Protein AF-A0A2V2XFP1-F1 (afdb_monomer)

Solvent-accessible surface area (backbone atoms only — not comparable to full-atom values): 29661 Å² total; per-residue (Å²): 133,82,71,64,77,57,87,67,61,93,73,47,63,60,36,52,52,46,46,35,66,44,51,39,54,55,50,60,75,43,37,80,61,18,44,70,44,49,36,58,35,74,61,65,77,73,70,92,70,80,72,79,67,84,76,74,91,57,92,59,80,71,62,64,32,49,70,44,78,76,45,56,50,44,46,73,62,38,57,33,66,36,78,68,54,74,66,29,27,33,36,36,30,42,31,47,33,34,33,38,31,33,54,48,82,76,74,74,71,67,84,69,71,90,76,82,93,74,95,71,89,71,82,73,81,74,52,74,68,46,78,46,81,45,62,35,37,35,29,32,51,30,47,66,62,23,60,83,39,64,89,80,36,62,79,44,77,62,28,52,41,37,82,98,34,55,83,55,39,34,42,66,54,33,53,47,52,44,50,38,53,50,53,49,36,53,66,69,52,60,71,62,59,58,52,51,61,70,66,48,76,74,76,72,79,77,80,69,75,90,73,87,83,78,94,76,86,79,77,81,79,76,84,66,76,83,71,84,69,58,80,70,42,96,50,97,69,36,24,36,38,32,34,39,48,59,48,26,54,62,58,45,26,47,63,47,26,40,50,55,82,43,30,39,40,34,30,25,62,42,60,36,45,54,54,51,26,48,75,70,64,45,41,76,73,55,44,76,54,87,59,98,64,82,54,88,71,56,49,41,31,30,32,35,86,95,44,85,36,46,73,33,32,34,42,34,39,22,52,63,66,70,49,56,43,74,75,82,87,55,86,65,88,80,74,80,52,99,47,49,88,59,51,19,42,33,35,39,39,54,34,74,36,79,92,76,74,37,48,65,62,53,60,71,57,48,52,50,53,53,74,31,40,31,70,56,10,36,41,31,32,55,36,72,41,65,94,42,71,66,60,38,42,77,56,49,40,74,72,71,41,53,29,40,41,32,38,49,44,81,102,50,59,34,23,39,37,33,37,28,40,50,45,76,79,70,70,58,65,85,79,68,76,74,77,76,86,83,80,84,93,72,88,75,76,55,72,77,73,42,78,35,58,68,49,45,35,49,49,26,50,48,55,54,48,49,46,69,76,32,78,87,60,44,60,70,42,32,89,79,64,75,68,69,37,81,56,52,67,47,60,44,76,51,85,91,52,86,31,57,34,34,46,30,36,58,63,131

pLDDT: mean 82.0, std 16.96, range [40.06, 98.62]

Organism: Trypanosoma cruzi (NCBI:txid5693)

Radius of gyration: 25.29 Å; Cα contacts (8 Å, |Δi|>4): 864; chains: 1; bounding box: 67×73×70 Å

Mean predicted aligned error: 8.44 Å

Secondary structure (DSSP, 8-state):
------S--TTHHHHHHHHHHHHHHHHHHHGGGSHHHHHHHTT--S-----------------PPEEEEEEEEEEEEEEEE-SSSTTEEEEEEEEEEEEEEEPP---------S-------------EEEEEEEEEEEEEEEETTTTT-TTTS-EEEEEEE-TT-TTS--SHHHHHHHHHHHHHHHHH--HHHHHHHHHS------------------------------TT-S-TT-EEEEE--TTSHHHHHHHHHS-TTSEEEEEES-HHHHHHHHHTT-S-SEEE---SS--TT-EEEEEPTTSTTSSSEEEEES-HHHHH---TT--SSS---TTTT--EEEEEE--EETTTTEE---HHHHHHHHHTEEEEEEEEEEE-----HHHHHHHTGGG--SEEEEEEPTTSS-EEEEEEPPPGGGGS-TTSTTS---SSS--PPPGGGG-SHHHHHHHHHHHHHHHHH-TTTTTSSSTT-----TTEEEEEE-TT-SSEEEEEEE--

Structure (mmCIF, N/CA/C/O backbone):
data_AF-A0A2V2XFP1-F1
#
_entry.id   AF-A0A2V2XFP1-F1
#
loop_
_atom_site.group_PDB
_atom_site.id
_atom_site.type_symbol
_atom_site.label_atom_id
_atom_site.label_alt_id
_atom_site.label_comp_id
_atom_site.label_asym_id
_atom_site.label_entity_id
_atom_site.label_seq_id
_atom_site.pdbx_PDB_ins_code
_atom_site.Cartn_x
_atom_site.Cartn_y
_atom_site.Cartn_z
_atom_site.occupancy
_atom_site.B_iso_or_equiv
_atom_site.auth_seq_id
_atom_site.auth_comp_id
_atom_site.auth_asym_id
_atom_site.auth_atom_id
_atom_site.pdbx_PDB_model_num
ATOM 1 N N . MET A 1 1 ? 20.684 -15.757 -17.231 1.00 48.69 1 MET A N 1
ATOM 2 C CA . MET A 1 1 ? 19.370 -16.357 -16.917 1.00 48.69 1 MET A CA 1
ATOM 3 C C . MET A 1 1 ? 18.635 -16.560 -18.227 1.00 48.69 1 MET A C 1
ATOM 5 O O . MET A 1 1 ? 18.554 -15.613 -18.996 1.00 48.69 1 MET A O 1
ATOM 9 N N . THR A 1 2 ? 18.174 -17.772 -18.525 1.00 48.53 2 THR A N 1
ATOM 10 C CA . THR A 1 2 ? 17.348 -18.030 -19.714 1.00 48.53 2 THR A CA 1
ATOM 11 C C . THR A 1 2 ? 15.952 -17.479 -19.441 1.00 48.53 2 THR A C 1
ATOM 13 O O . THR A 1 2 ? 15.331 -17.886 -18.462 1.00 48.53 2 THR A O 1
ATOM 16 N N . ILE A 1 3 ? 15.473 -16.535 -20.257 1.00 56.28 3 ILE A N 1
ATOM 17 C CA . ILE A 1 3 ? 14.107 -16.008 -20.136 1.00 56.28 3 ILE A CA 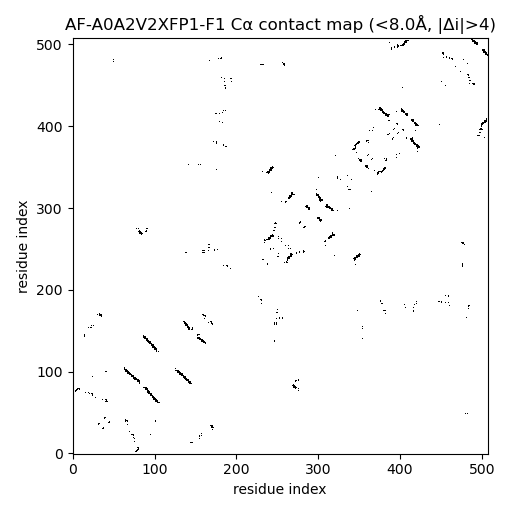1
ATOM 18 C C . ILE A 1 3 ? 13.150 -17.168 -20.408 1.00 56.28 3 ILE A C 1
ATOM 20 O O . ILE A 1 3 ? 13.109 -17.701 -21.518 1.00 56.28 3 ILE A O 1
ATOM 24 N N . GLN A 1 4 ? 12.403 -17.580 -19.389 1.00 58.12 4 GLN A N 1
ATOM 25 C CA . GLN A 1 4 ? 11.389 -18.615 -19.531 1.00 58.12 4 GLN A CA 1
ATOM 26 C C . GLN A 1 4 ? 10.154 -17.968 -20.171 1.00 58.12 4 GLN A C 1
ATOM 28 O O . GLN A 1 4 ? 9.382 -17.288 -19.497 1.00 58.12 4 GLN A O 1
ATOM 33 N N . ARG A 1 5 ? 10.045 -18.097 -21.498 1.00 59.75 5 ARG A N 1
ATOM 34 C CA . ARG A 1 5 ? 8.935 -17.571 -22.300 1.00 59.75 5 ARG A CA 1
ATOM 35 C C . ARG A 1 5 ? 7.739 -18.507 -22.170 1.00 59.75 5 ARG A C 1
ATOM 37 O O . ARG A 1 5 ? 7.604 -19.455 -22.938 1.00 59.75 5 ARG A O 1
ATOM 44 N N . ASP A 1 6 ? 6.885 -18.243 -21.193 1.00 57.34 6 ASP A N 1
ATOM 45 C CA . ASP A 1 6 ? 5.617 -18.950 -21.061 1.00 57.34 6 ASP A CA 1
ATOM 46 C C . ASP A 1 6 ? 4.602 -18.282 -22.019 1.00 57.34 6 ASP A C 1
ATOM 48 O O . ASP A 1 6 ? 4.114 -17.186 -21.768 1.00 57.34 6 ASP A O 1
ATOM 52 N N . ALA A 1 7 ? 4.357 -18.914 -23.174 1.00 50.62 7 ALA A N 1
ATOM 53 C CA . ALA A 1 7 ? 3.250 -18.658 -24.116 1.00 50.62 7 ALA A CA 1
ATOM 54 C C . ALA A 1 7 ? 3.044 -17.232 -24.691 1.00 50.62 7 ALA A C 1
ATOM 56 O O . ALA A 1 7 ? 1.998 -16.967 -25.284 1.00 50.62 7 ALA A O 1
ATOM 57 N N . ALA A 1 8 ? 3.997 -16.308 -24.563 1.00 53.62 8 ALA A N 1
ATOM 58 C CA . ALA A 1 8 ? 3.901 -15.005 -25.225 1.00 53.62 8 ALA A CA 1
ATOM 59 C C . ALA A 1 8 ? 4.250 -15.124 -26.723 1.00 53.62 8 ALA A C 1
ATOM 61 O O . ALA A 1 8 ? 5.303 -15.670 -27.054 1.00 53.62 8 ALA A O 1
ATOM 62 N N . ASP A 1 9 ? 3.368 -14.612 -27.590 1.00 66.31 9 ASP A N 1
ATOM 63 C CA . ASP A 1 9 ? 3.513 -14.524 -29.054 1.00 66.31 9 ASP A CA 1
ATOM 64 C C . ASP A 1 9 ? 4.913 -14.062 -29.515 1.00 66.31 9 ASP A C 1
ATOM 66 O O . ASP A 1 9 ? 5.643 -13.389 -28.780 1.00 66.31 9 ASP A O 1
ATOM 70 N N . GLU A 1 10 ? 5.266 -14.363 -30.774 1.00 64.81 10 GLU A N 1
ATOM 71 C CA . GLU A 1 10 ? 6.539 -13.978 -31.417 1.00 64.81 10 GLU A CA 1
ATOM 72 C C . GLU A 1 10 ? 6.875 -12.470 -31.299 1.00 64.81 10 GLU A C 1
ATOM 74 O O . GLU A 1 10 ? 8.048 -12.099 -31.318 1.00 64.81 10 GLU A O 1
ATOM 79 N N . ASP A 1 11 ? 5.872 -11.615 -31.069 1.00 72.81 11 ASP A N 1
ATOM 80 C CA . ASP A 1 11 ? 5.971 -10.151 -30.933 1.00 72.81 11 ASP A CA 1
ATOM 81 C C . ASP A 1 11 ? 6.433 -9.665 -29.531 1.00 72.81 11 ASP A C 1
ATOM 83 O O . ASP A 1 11 ? 6.532 -8.471 -29.253 1.00 72.81 11 ASP A O 1
ATOM 87 N N . CYS A 1 12 ? 6.741 -10.574 -28.596 1.00 85.50 12 CYS A N 1
ATOM 88 C CA . CYS A 1 12 ? 7.121 -10.199 -27.225 1.00 85.50 12 CYS A CA 1
ATOM 89 C C . CYS A 1 12 ? 8.504 -9.511 -27.143 1.00 85.50 12 CYS A C 1
ATOM 91 O O . CYS A 1 12 ? 8.778 -8.761 -26.210 1.00 85.50 12 CYS A O 1
ATOM 93 N N . GLY A 1 13 ? 9.392 -9.730 -28.120 1.00 91.31 13 GLY A N 1
ATOM 94 C CA . GLY A 1 13 ? 10.765 -9.207 -28.085 1.00 91.31 13 GLY A CA 1
ATOM 95 C C . GLY A 1 13 ? 10.861 -7.677 -28.078 1.00 91.31 13 GLY A C 1
ATOM 96 O O . GLY A 1 13 ? 11.658 -7.125 -27.319 1.00 91.31 13 GLY A O 1
ATOM 97 N N . ASP A 1 14 ? 10.050 -7.000 -28.894 1.00 91.50 14 ASP A N 1
ATOM 98 C CA . ASP A 1 14 ? 10.015 -5.533 -28.948 1.00 91.50 14 ASP A CA 1
ATOM 99 C C . ASP A 1 14 ? 9.394 -4.933 -27.688 1.00 91.50 14 ASP A C 1
ATOM 101 O O . ASP A 1 14 ? 9.929 -3.971 -27.133 1.00 91.50 14 ASP A O 1
ATOM 105 N N . LEU A 1 15 ? 8.324 -5.553 -27.181 1.00 92.25 15 LEU A N 1
ATOM 106 C CA . LEU A 1 15 ? 7.704 -5.157 -25.922 1.00 92.25 15 LEU A CA 1
ATOM 107 C C . LEU A 1 15 ? 8.698 -5.220 -24.759 1.00 92.25 15 LEU A C 1
ATOM 109 O O . LEU A 1 15 ? 8.818 -4.257 -24.008 1.00 92.25 15 LEU A O 1
ATOM 113 N N . LEU A 1 16 ? 9.441 -6.323 -24.627 1.00 93.94 16 LEU A N 1
ATOM 114 C CA . LEU A 1 16 ? 10.422 -6.485 -23.551 1.00 93.94 16 LEU A CA 1
ATOM 115 C C . LEU A 1 16 ? 11.514 -5.412 -23.606 1.00 93.94 16 LEU A C 1
ATOM 117 O O . LEU A 1 16 ? 11.813 -4.815 -22.575 1.00 93.94 16 LEU A O 1
ATOM 121 N N . ARG A 1 17 ? 12.055 -5.112 -24.795 1.00 94.00 17 ARG A N 1
ATOM 122 C CA . ARG A 1 17 ? 13.045 -4.034 -24.962 1.00 94.00 17 ARG A CA 1
ATOM 123 C C . ARG A 1 17 ? 12.482 -2.674 -24.557 1.00 94.00 17 ARG A C 1
ATOM 125 O O . ARG A 1 17 ? 13.107 -1.971 -23.770 1.00 94.00 17 ARG A O 1
ATOM 132 N N . ALA A 1 18 ? 11.284 -2.335 -25.034 1.00 92.88 18 ALA A N 1
ATOM 133 C CA . ALA A 1 18 ? 10.634 -1.071 -24.692 1.00 92.88 18 ALA A CA 1
ATOM 134 C C . ALA A 1 18 ? 10.394 -0.939 -23.177 1.00 92.88 18 ALA A C 1
ATOM 136 O O . ALA A 1 18 ? 10.584 0.129 -22.595 1.00 92.88 18 ALA A O 1
ATOM 137 N N . VAL A 1 19 ? 10.019 -2.036 -22.513 1.00 92.25 19 VAL A N 1
ATOM 138 C CA . VAL A 1 19 ? 9.840 -2.074 -21.057 1.00 92.25 19 VAL A CA 1
ATOM 139 C C . VAL A 1 19 ? 11.171 -1.872 -20.328 1.00 92.25 19 VAL A C 1
ATOM 141 O O . VAL A 1 19 ? 11.235 -1.063 -19.403 1.00 92.25 19 VAL A O 1
ATOM 144 N N . GLU A 1 20 ? 12.236 -2.571 -20.727 1.00 94.88 20 GLU A N 1
ATOM 145 C CA . GLU A 1 20 ? 13.567 -2.445 -20.111 1.00 94.88 20 GLU A CA 1
ATOM 146 C C . GLU A 1 20 ? 14.140 -1.026 -20.237 1.00 94.88 20 GLU A C 1
ATOM 148 O O . GLU A 1 20 ? 14.805 -0.549 -19.315 1.00 94.88 20 GLU A O 1
ATOM 153 N N . GLU A 1 21 ? 13.820 -0.322 -21.325 1.00 93.25 21 GLU A N 1
ATOM 154 C CA . GLU A 1 21 ? 14.154 1.093 -21.513 1.00 93.25 21 GLU A CA 1
ATOM 155 C C . GLU A 1 21 ? 13.307 2.024 -20.632 1.00 93.25 21 GLU A C 1
ATOM 157 O O . GLU A 1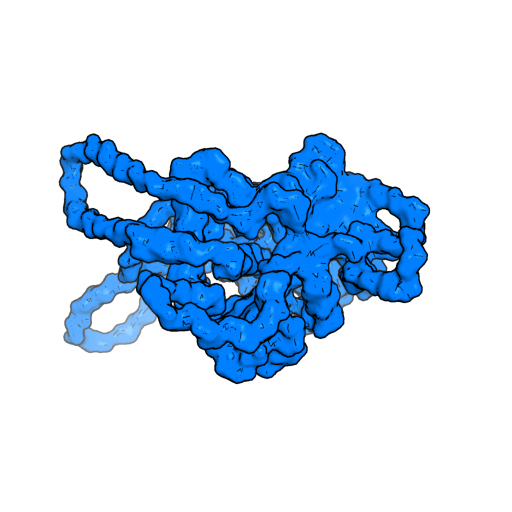 21 ? 13.803 3.051 -20.154 1.00 93.25 21 GLU A O 1
ATOM 162 N N . ARG A 1 22 ? 12.039 1.675 -20.376 1.00 91.75 22 ARG A N 1
ATOM 163 C CA . ARG A 1 22 ? 11.094 2.543 -19.660 1.00 91.75 22 ARG A CA 1
ATOM 164 C C . ARG A 1 22 ? 11.148 2.415 -18.138 1.00 91.75 22 ARG A C 1
ATOM 166 O O . ARG A 1 22 ? 11.058 3.435 -17.453 1.00 91.75 22 ARG A O 1
ATOM 173 N N . ILE A 1 23 ? 11.321 1.208 -17.591 1.00 92.12 23 ILE A N 1
ATOM 174 C CA . ILE A 1 23 ? 11.367 0.969 -16.133 1.00 92.12 23 ILE A CA 1
ATOM 175 C C . ILE A 1 23 ? 12.366 1.897 -15.413 1.00 92.12 23 ILE A C 1
ATOM 177 O O . ILE A 1 23 ? 12.000 2.460 -14.377 1.00 92.12 23 ILE A O 1
ATOM 181 N N . PRO A 1 24 ? 13.591 2.136 -15.929 1.00 93.38 24 PRO A N 1
ATOM 182 C CA . PRO A 1 24 ? 14.524 3.081 -15.322 1.00 93.38 24 PRO A CA 1
ATOM 183 C C . PRO A 1 24 ? 13.970 4.497 -15.137 1.00 93.38 24 PRO A C 1
ATOM 185 O O . PRO A 1 24 ? 14.273 5.145 -14.132 1.00 93.38 24 PRO A O 1
ATOM 188 N N . CYS A 1 25 ? 13.167 4.992 -16.084 1.00 91.25 25 CYS A N 1
ATOM 189 C CA . CYS A 1 25 ? 12.517 6.296 -15.972 1.00 91.25 25 CYS A CA 1
ATOM 190 C C . CYS A 1 25 ? 11.491 6.301 -14.836 1.00 91.25 25 CYS A C 1
ATOM 192 O O . CYS A 1 25 ? 11.536 7.201 -14.001 1.00 91.25 25 CYS A O 1
ATOM 194 N N . GLU A 1 26 ? 10.643 5.274 -14.751 1.00 89.38 26 GLU A N 1
ATOM 195 C CA . GLU A 1 26 ? 9.637 5.149 -13.687 1.00 89.38 26 GLU A CA 1
ATOM 196 C C . GLU A 1 26 ? 10.295 5.059 -12.300 1.00 89.38 26 GLU A C 1
ATOM 198 O O . GLU A 1 26 ? 9.947 5.810 -11.386 1.00 89.38 26 GLU A O 1
ATOM 203 N N . ILE A 1 27 ? 11.330 4.224 -12.142 1.00 89.81 27 ILE A N 1
ATOM 204 C CA . ILE A 1 27 ? 12.078 4.127 -10.878 1.00 89.81 27 ILE A CA 1
ATOM 205 C C . ILE A 1 27 ? 12.663 5.484 -10.489 1.00 89.81 27 ILE A C 1
ATOM 207 O O . ILE A 1 27 ? 12.542 5.884 -9.333 1.00 89.81 27 ILE A O 1
ATOM 211 N N . ARG A 1 28 ? 13.266 6.216 -11.435 1.00 89.56 28 ARG A N 1
ATOM 212 C CA . ARG A 1 28 ? 13.818 7.557 -11.177 1.00 89.56 28 ARG A CA 1
ATOM 213 C C . ARG A 1 28 ? 12.739 8.555 -10.762 1.00 89.56 28 ARG A C 1
ATOM 215 O O . ARG A 1 28 ? 12.974 9.309 -9.821 1.00 89.56 28 ARG A O 1
ATOM 222 N N . CYS A 1 29 ? 11.575 8.540 -11.411 1.00 85.69 29 CYS A N 1
ATOM 223 C CA . CYS A 1 29 ? 10.444 9.409 -11.075 1.00 85.69 29 CYS A CA 1
ATOM 224 C C . CYS A 1 29 ? 9.918 9.168 -9.654 1.00 85.69 29 CYS A C 1
ATOM 226 O O . CYS A 1 29 ? 9.500 10.116 -8.992 1.00 85.69 29 CYS A O 1
ATOM 228 N N . HIS A 1 30 ? 9.991 7.928 -9.162 1.00 84.56 30 HIS A N 1
ATOM 229 C CA . HIS A 1 30 ? 9.528 7.566 -7.820 1.00 84.56 30 HIS A CA 1
ATOM 230 C C . HIS A 1 30 ? 10.637 7.495 -6.761 1.00 84.56 30 HIS A C 1
ATOM 232 O O . HIS A 1 30 ? 10.328 7.326 -5.581 1.00 84.56 30 HIS A O 1
ATOM 238 N N . PHE A 1 31 ? 11.914 7.627 -7.143 1.00 84.38 31 PHE A N 1
ATOM 239 C CA . PHE A 1 31 ? 13.048 7.327 -6.264 1.00 84.38 31 PHE A CA 1
ATOM 240 C C . PHE A 1 31 ? 13.061 8.174 -4.990 1.00 84.38 31 PHE A C 1
ATOM 242 O O . PHE A 1 31 ? 13.303 7.647 -3.910 1.00 84.38 31 PHE A O 1
ATOM 249 N N . THR A 1 32 ? 12.735 9.464 -5.072 1.00 79.69 32 THR A N 1
ATOM 250 C CA . THR A 1 32 ? 12.682 10.351 -3.896 1.00 79.69 32 THR A CA 1
ATOM 251 C C . THR A 1 32 ? 11.633 9.915 -2.866 1.00 79.69 32 THR A C 1
ATOM 253 O O . THR A 1 32 ? 11.821 10.118 -1.670 1.00 79.69 32 THR A O 1
ATOM 256 N N . GLY A 1 33 ? 10.563 9.246 -3.308 1.00 75.56 33 GLY A N 1
ATOM 257 C CA . GLY A 1 33 ? 9.531 8.668 -2.444 1.00 75.56 33 GLY A CA 1
ATOM 258 C C . GLY A 1 33 ? 9.883 7.292 -1.863 1.00 75.56 33 GLY A C 1
ATOM 259 O O . GLY A 1 33 ? 9.092 6.729 -1.104 1.00 75.56 33 GLY A O 1
ATOM 260 N N . MET A 1 34 ? 11.038 6.716 -2.209 1.00 82.56 34 MET A N 1
ATOM 261 C CA . MET A 1 34 ? 11.467 5.390 -1.753 1.00 82.56 34 MET A CA 1
ATOM 262 C C . MET A 1 34 ? 12.105 5.440 -0.353 1.00 82.56 34 MET A C 1
ATOM 264 O O . MET A 1 34 ? 12.781 6.398 0.031 1.00 82.56 34 MET A O 1
ATOM 268 N N . ALA A 1 35 ? 11.918 4.387 0.446 1.00 80.19 35 ALA A N 1
ATOM 269 C CA . ALA A 1 35 ? 12.574 4.261 1.747 1.00 80.19 35 ALA A CA 1
ATOM 270 C C . ALA A 1 35 ? 14.096 4.146 1.598 1.00 80.19 35 ALA A C 1
ATOM 272 O O . ALA A 1 35 ? 14.827 4.693 2.424 1.00 80.19 35 ALA A O 1
ATOM 273 N N . SER A 1 36 ? 14.574 3.494 0.533 1.00 82.19 36 SER A N 1
ATOM 274 C CA . SER A 1 36 ? 16.004 3.452 0.202 1.00 82.19 36 SER A CA 1
ATOM 275 C C . SER A 1 36 ? 16.619 4.847 0.024 1.00 82.19 36 SER A C 1
ATOM 277 O O . SER A 1 36 ? 17.683 5.114 0.580 1.00 82.19 36 SER A O 1
ATOM 279 N N . TYR A 1 37 ? 15.937 5.760 -0.678 1.00 84.31 37 TYR A N 1
ATOM 280 C CA . TYR A 1 37 ? 16.391 7.148 -0.824 1.00 84.31 37 TYR A CA 1
ATOM 281 C C . TYR A 1 37 ? 16.505 7.844 0.534 1.00 84.31 37 TYR A C 1
ATOM 283 O O . TYR A 1 37 ? 17.556 8.398 0.853 1.00 84.31 37 TYR A O 1
ATOM 291 N N . ARG A 1 38 ? 15.463 7.748 1.372 1.00 82.56 38 ARG A N 1
ATOM 292 C CA . ARG A 1 38 ? 15.459 8.369 2.706 1.00 82.56 38 ARG A CA 1
ATOM 293 C C . ARG A 1 38 ? 16.584 7.843 3.595 1.00 82.56 38 ARG A C 1
ATOM 295 O O . ARG A 1 38 ? 17.276 8.635 4.218 1.00 82.56 38 ARG A O 1
ATOM 302 N N . GLN A 1 39 ? 16.829 6.531 3.607 1.00 84.25 39 GLN A N 1
ATOM 303 C CA . GLN A 1 39 ? 17.932 5.945 4.382 1.00 84.25 39 GLN A CA 1
ATOM 304 C C . GLN A 1 39 ? 19.301 6.501 3.970 1.00 84.25 39 GLN A C 1
ATOM 306 O O . GLN A 1 39 ? 20.102 6.853 4.838 1.00 84.25 39 GLN A O 1
ATOM 311 N N . LEU A 1 40 ? 19.553 6.603 2.661 1.00 84.62 40 LEU A N 1
ATOM 312 C CA . LEU A 1 40 ? 20.799 7.153 2.123 1.00 84.62 40 LEU A CA 1
ATOM 313 C C . LEU A 1 40 ? 20.932 8.650 2.428 1.00 84.62 40 LEU A C 1
ATOM 315 O O . LEU A 1 40 ? 21.973 9.093 2.920 1.00 84.62 40 LEU A O 1
ATOM 319 N N . ARG A 1 41 ? 19.858 9.418 2.212 1.00 84.69 41 ARG A N 1
ATOM 320 C CA . ARG A 1 41 ? 19.803 10.859 2.490 1.00 84.69 41 ARG A CA 1
ATOM 321 C C . ARG A 1 41 ? 20.081 11.155 3.961 1.00 84.69 41 ARG A C 1
ATOM 323 O O . ARG A 1 41 ? 20.893 12.025 4.276 1.00 84.69 41 ARG A O 1
ATOM 330 N N . ASP A 1 42 ? 19.446 10.396 4.849 1.00 82.19 42 ASP A N 1
ATOM 331 C CA . ASP A 1 42 ? 19.536 10.577 6.298 1.00 82.19 42 ASP A CA 1
ATOM 332 C C . ASP A 1 42 ? 20.849 9.997 6.872 1.00 82.19 42 ASP A C 1
ATOM 334 O O . ASP A 1 42 ? 21.169 10.210 8.040 1.00 82.19 42 ASP A O 1
ATOM 338 N N . GLY A 1 43 ? 21.647 9.300 6.049 1.00 78.69 43 GLY A N 1
ATOM 339 C CA . GLY A 1 43 ? 22.965 8.778 6.409 1.00 78.69 43 GLY A CA 1
ATOM 340 C C . GLY A 1 43 ? 22.955 7.522 7.277 1.00 78.69 43 GLY A C 1
ATOM 341 O O . GLY A 1 43 ? 23.947 7.244 7.947 1.00 78.69 43 GLY A O 1
ATOM 342 N N . ASN A 1 44 ? 21.871 6.748 7.244 1.00 76.56 44 ASN A N 1
ATOM 343 C CA . ASN A 1 44 ? 21.725 5.494 7.985 1.00 76.56 44 ASN A CA 1
ATOM 344 C C . ASN A 1 44 ? 22.300 4.308 7.182 1.00 76.56 44 ASN A C 1
ATOM 346 O O . ASN A 1 44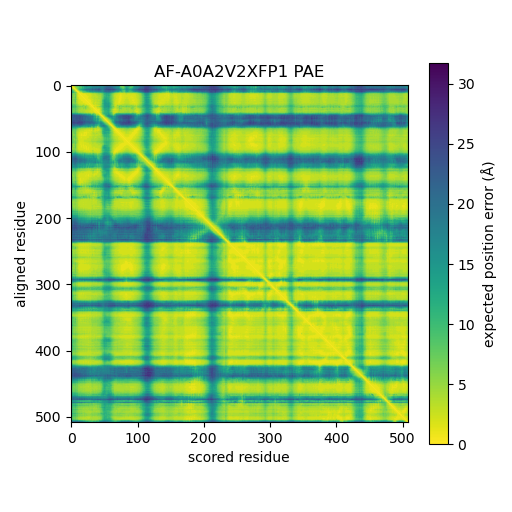 ? 21.590 3.362 6.854 1.00 76.56 44 ASN A O 1
ATOM 350 N N . GLU A 1 45 ? 23.580 4.396 6.808 1.00 64.81 45 GLU A N 1
ATOM 351 C CA . GLU A 1 45 ? 24.228 3.486 5.842 1.00 64.81 45 GLU A CA 1
ATOM 352 C C . GLU A 1 45 ? 24.710 2.153 6.445 1.00 64.81 45 GLU A C 1
ATOM 354 O O . GLU A 1 45 ? 24.918 1.187 5.714 1.00 64.81 45 GLU A O 1
ATOM 359 N N . GLY A 1 46 ? 24.878 2.075 7.767 1.00 53.72 46 GLY A N 1
ATOM 360 C CA . GLY A 1 46 ? 25.427 0.904 8.451 1.00 53.72 46 GLY A CA 1
ATOM 361 C C . GLY A 1 46 ? 24.368 0.192 9.279 1.00 53.72 46 GLY A C 1
ATOM 362 O O . GLY A 1 46 ? 23.894 0.759 10.253 1.00 53.72 46 GLY A O 1
ATOM 363 N N . GLU A 1 47 ? 24.025 -1.033 8.877 1.00 49.94 47 GLU A N 1
ATOM 364 C CA . GLU A 1 47 ? 23.208 -2.005 9.614 1.00 49.94 47 GLU A CA 1
ATOM 365 C C . GLU A 1 47 ? 21.868 -1.479 10.155 1.00 49.94 47 GLU A C 1
ATOM 367 O O . GLU A 1 47 ? 21.761 -0.797 11.169 1.00 49.94 47 GLU A O 1
ATOM 372 N N . SER A 1 48 ? 20.786 -1.926 9.517 1.00 43.25 48 SER A N 1
ATOM 373 C CA . SER A 1 48 ? 19.402 -1.783 9.984 1.00 43.25 48 SER A CA 1
ATOM 374 C C . SER A 1 48 ? 19.124 -2.564 11.289 1.00 43.25 48 SER A C 1
ATOM 376 O O . SER A 1 48 ? 18.056 -3.140 11.468 1.00 43.25 48 SER A O 1
ATOM 378 N N . THR A 1 49 ? 20.045 -2.584 12.252 1.00 44.56 49 THR A N 1
ATOM 379 C CA . THR A 1 49 ? 19.638 -2.670 13.650 1.00 44.56 49 THR A CA 1
ATOM 380 C C . THR A 1 49 ? 18.976 -1.337 13.970 1.00 44.56 49 THR A C 1
ATOM 382 O O . THR A 1 49 ? 19.652 -0.325 14.126 1.00 44.56 49 THR A O 1
ATOM 385 N N . PHE A 1 50 ? 17.641 -1.323 13.981 1.00 45.94 50 PHE A N 1
ATOM 386 C CA . PHE A 1 50 ? 16.775 -0.194 14.340 1.00 45.94 50 PHE A CA 1
ATOM 387 C C . PHE A 1 50 ? 17.033 0.294 15.783 1.00 45.94 50 PHE A C 1
ATOM 389 O O . PHE A 1 50 ? 16.169 0.249 16.659 1.00 45.94 50 PHE A O 1
ATOM 396 N N . VAL A 1 51 ? 18.226 0.804 16.069 1.00 40.59 51 VAL A N 1
ATOM 397 C CA . VAL A 1 51 ? 18.510 1.529 17.300 1.00 40.59 51 VAL A CA 1
ATOM 398 C C . VAL A 1 51 ? 18.194 2.985 17.012 1.00 40.59 51 VAL A C 1
ATOM 400 O O . VAL A 1 51 ? 19.081 3.792 16.741 1.00 40.59 51 VAL A O 1
ATOM 403 N N . SER A 1 52 ? 16.898 3.326 17.042 1.00 42.34 52 SER A N 1
ATOM 404 C CA . SER A 1 52 ? 16.477 4.727 17.067 1.00 42.34 52 SER A CA 1
ATOM 405 C C . SER A 1 52 ? 17.086 5.378 18.309 1.00 42.34 52 SER A C 1
ATOM 407 O O . SER A 1 52 ? 16.595 5.236 19.435 1.00 42.34 52 SER A O 1
ATOM 409 N N . HIS A 1 53 ? 18.217 6.048 18.110 1.00 44.88 53 HIS A N 1
ATOM 410 C CA . HIS A 1 53 ? 18.683 7.035 19.056 1.00 44.88 53 HIS A CA 1
ATOM 411 C C . HIS A 1 53 ? 17.666 8.175 19.007 1.00 44.88 53 HIS A C 1
ATOM 413 O O . HIS A 1 53 ? 17.250 8.565 17.911 1.00 44.88 53 HIS A O 1
ATOM 419 N N . PRO A 1 54 ? 17.216 8.700 20.157 1.00 43.59 54 PRO A N 1
ATOM 420 C CA . PRO A 1 54 ? 16.352 9.865 20.175 1.00 43.59 54 PRO A CA 1
ATOM 421 C C . PRO A 1 54 ? 17.121 11.021 19.532 1.00 43.59 54 PRO A C 1
ATOM 423 O O . PRO A 1 54 ? 17.960 11.655 20.173 1.00 43.59 54 PRO A O 1
ATOM 426 N N . MET A 1 55 ? 16.866 11.265 18.241 1.00 45.84 55 MET A N 1
ATOM 427 C CA . MET A 1 55 ? 17.448 12.378 17.507 1.00 45.84 55 MET A CA 1
ATOM 428 C C . MET A 1 55 ? 17.104 13.649 18.277 1.00 45.84 55 MET A C 1
ATOM 430 O O . MET A 1 55 ? 15.941 14.056 18.397 1.00 45.84 55 MET A O 1
ATOM 434 N N . LYS A 1 56 ? 18.130 14.257 18.879 1.00 43.31 56 LYS A N 1
ATOM 435 C CA . LYS A 1 56 ? 18.004 15.557 19.525 1.00 43.31 56 LYS A CA 1
ATOM 436 C C . LYS A 1 56 ? 17.435 16.498 18.466 1.00 43.31 56 LYS A C 1
ATOM 438 O O . LYS A 1 56 ? 18.045 16.678 17.423 1.00 43.31 56 LYS A O 1
ATOM 443 N N . ARG A 1 57 ? 16.290 17.128 18.766 1.00 41.06 57 ARG A N 1
ATOM 444 C CA . ARG A 1 57 ? 15.751 18.288 18.035 1.00 41.06 57 ARG A CA 1
ATOM 445 C C . ARG A 1 57 ? 16.737 19.450 18.114 1.00 41.06 57 ARG A C 1
ATOM 447 O O . ARG A 1 57 ? 16.541 20.394 18.880 1.00 41.06 57 ARG A O 1
ATOM 454 N N . PHE A 1 58 ? 17.831 19.354 17.394 1.00 41.69 58 PHE A N 1
ATOM 455 C CA . PHE A 1 58 ? 18.500 20.517 16.884 1.00 41.69 58 PHE A CA 1
ATOM 456 C C . PHE A 1 58 ? 17.885 20.747 15.509 1.00 41.69 58 PHE A C 1
ATOM 458 O O . PHE A 1 58 ? 17.878 19.854 14.672 1.00 41.69 58 PHE A O 1
ATOM 465 N N . ARG A 1 59 ? 17.399 21.967 15.260 1.00 42.09 59 ARG A N 1
ATOM 466 C CA . ARG A 1 59 ? 17.488 22.550 13.915 1.00 42.09 59 ARG A CA 1
ATOM 467 C C . ARG A 1 59 ? 18.974 22.791 13.602 1.00 42.09 59 ARG A C 1
ATOM 469 O O . ARG A 1 59 ? 19.372 23.902 13.275 1.00 42.09 59 ARG A O 1
ATOM 476 N N . GLU A 1 60 ? 19.816 21.784 13.812 1.00 42.16 60 GLU A N 1
ATOM 477 C CA . GLU A 1 60 ? 21.015 21.681 13.016 1.00 42.16 60 GLU A CA 1
ATOM 478 C C . GLU A 1 60 ? 20.442 21.540 11.625 1.00 42.16 60 GLU A C 1
ATOM 480 O O . GLU A 1 60 ? 19.567 20.709 11.380 1.00 42.16 60 GLU A O 1
ATOM 485 N N . PHE A 1 61 ? 20.836 22.454 10.754 1.00 46.28 61 PHE A N 1
ATOM 486 C CA . PHE A 1 61 ? 20.751 22.223 9.335 1.00 46.28 61 PHE A CA 1
ATOM 487 C C . PHE A 1 61 ? 21.608 20.977 9.092 1.00 46.28 61 PHE A C 1
ATOM 489 O O . PHE A 1 61 ? 22.781 21.090 8.748 1.00 46.28 61 PHE A O 1
ATOM 496 N N . THR A 1 62 ? 21.075 19.787 9.391 1.00 51.84 62 THR A N 1
ATOM 497 C CA . THR A 1 62 ? 21.569 18.534 8.849 1.00 51.84 62 THR A CA 1
ATOM 498 C C . THR A 1 62 ? 21.371 18.746 7.379 1.00 51.84 62 THR A C 1
ATOM 500 O O . THR A 1 62 ? 20.252 18.711 6.876 1.00 51.84 62 THR A O 1
ATOM 503 N N . CYS A 1 63 ? 22.445 19.203 6.759 1.00 58.53 63 CYS A N 1
ATOM 504 C CA . CYS A 1 63 ? 22.468 19.538 5.367 1.00 58.53 63 CYS A CA 1
ATOM 505 C C . CYS A 1 63 ? 22.081 18.214 4.697 1.00 58.53 63 CYS A C 1
ATOM 507 O O . CYS A 1 63 ? 22.769 17.208 4.873 1.00 58.53 63 CYS A O 1
ATOM 509 N N . GLU A 1 64 ? 20.867 18.153 4.153 1.00 67.31 64 GLU A N 1
ATOM 510 C CA . GLU A 1 64 ? 20.324 16.910 3.619 1.00 67.31 64 GLU A CA 1
ATOM 511 C C . GLU A 1 64 ? 21.276 16.473 2.515 1.00 67.31 64 GLU A C 1
ATOM 513 O O . GLU A 1 64 ? 21.602 17.274 1.634 1.00 67.31 64 GLU A O 1
ATOM 518 N N . LYS A 1 65 ? 21.811 15.248 2.610 1.00 80.31 65 LYS A N 1
ATOM 519 C CA . LYS A 1 65 ? 22.699 14.752 1.561 1.00 80.31 65 LYS A CA 1
ATOM 520 C C . LYS A 1 65 ? 21.900 14.746 0.267 1.00 80.31 65 LYS A C 1
ATOM 522 O O . LYS A 1 65 ? 20.786 14.232 0.229 1.00 80.31 65 LYS A O 1
ATOM 527 N N . GLU A 1 66 ? 22.467 15.289 -0.795 1.00 87.00 66 GLU A N 1
ATOM 528 C CA . GLU A 1 66 ? 21.843 15.172 -2.105 1.00 87.00 66 GLU A CA 1
ATOM 529 C C . GLU A 1 66 ? 22.099 13.755 -2.617 1.00 87.00 66 GLU A C 1
ATOM 531 O O . GLU A 1 66 ? 23.250 13.323 -2.714 1.00 87.00 66 GLU A O 1
ATOM 536 N N . VAL A 1 67 ? 21.026 13.016 -2.887 1.00 88.12 67 VAL A N 1
ATOM 537 C CA . VAL A 1 67 ? 21.080 11.632 -3.359 1.00 88.12 67 VAL A CA 1
ATOM 538 C C . VAL A 1 67 ? 20.544 11.596 -4.784 1.00 88.12 67 VAL A C 1
ATOM 540 O O . VAL A 1 67 ? 19.394 11.955 -5.027 1.00 88.12 67 VAL A O 1
ATOM 543 N N . CYS A 1 68 ? 21.367 11.144 -5.726 1.00 90.75 68 CYS A N 1
ATOM 544 C CA . CYS A 1 68 ? 21.026 11.109 -7.146 1.00 90.75 68 CYS A CA 1
ATOM 545 C C . CYS A 1 68 ? 21.190 9.700 -7.710 1.00 90.75 68 CYS A C 1
ATOM 547 O O . CYS A 1 68 ? 22.142 8.992 -7.384 1.00 90.75 68 CYS A O 1
ATOM 549 N N . VAL A 1 69 ? 20.290 9.306 -8.609 1.00 93.62 69 VAL A N 1
ATOM 550 C CA . VAL A 1 69 ? 20.447 8.075 -9.392 1.00 93.62 69 VAL A CA 1
ATOM 551 C C . VAL A 1 69 ? 21.457 8.331 -10.512 1.00 93.62 69 VAL A C 1
ATOM 553 O O . VAL A 1 69 ? 21.157 9.054 -11.459 1.00 93.62 69 VAL A O 1
ATOM 556 N N . GLU A 1 70 ? 22.640 7.726 -10.420 1.00 95.50 70 GLU A N 1
ATOM 557 C CA . GLU A 1 70 ? 23.701 7.814 -11.435 1.00 95.50 70 GLU A CA 1
ATOM 558 C C . GLU A 1 70 ? 23.342 6.957 -12.654 1.00 95.50 70 GLU A C 1
ATOM 560 O O . GLU A 1 70 ? 23.345 7.428 -13.790 1.00 95.50 70 GLU A O 1
ATOM 565 N N . SER A 1 71 ? 22.933 5.708 -12.427 1.00 96.38 71 SER A N 1
ATOM 566 C CA . SER A 1 71 ? 22.464 4.810 -13.485 1.00 96.38 71 SER A CA 1
ATOM 567 C C . SER A 1 71 ? 21.399 3.848 -12.970 1.00 96.38 71 SER A C 1
ATOM 569 O O . SER A 1 71 ? 21.331 3.549 -11.780 1.00 96.38 71 SER A O 1
ATOM 571 N N . CYS A 1 72 ? 20.540 3.389 -13.874 1.00 96.69 72 CYS A N 1
ATOM 572 C CA . CYS A 1 72 ? 19.557 2.350 -13.605 1.00 96.69 72 CYS A CA 1
ATOM 573 C C . CYS A 1 72 ? 19.456 1.461 -14.843 1.00 96.69 72 CYS A C 1
ATOM 575 O O . CYS A 1 72 ? 19.177 1.959 -15.931 1.00 96.69 72 CYS A O 1
ATOM 577 N N . ILE A 1 73 ? 19.729 0.172 -14.666 1.00 96.88 73 ILE A N 1
ATOM 578 C CA . ILE A 1 73 ? 19.643 -0.852 -15.710 1.00 96.88 73 ILE A CA 1
ATOM 579 C C . ILE A 1 73 ? 18.560 -1.826 -15.275 1.00 96.88 73 ILE A C 1
ATOM 581 O O . ILE A 1 73 ? 18.563 -2.235 -14.116 1.00 96.88 73 ILE A O 1
ATOM 585 N N . SER A 1 74 ? 17.639 -2.171 -16.171 1.00 96.94 74 SER A N 1
ATOM 586 C CA . SER A 1 74 ? 16.539 -3.087 -15.868 1.00 96.94 74 SER A CA 1
ATOM 587 C C . SER A 1 74 ? 16.535 -4.275 -16.815 1.00 96.94 74 SER A C 1
ATOM 589 O O . SER A 1 74 ? 16.845 -4.126 -17.993 1.00 96.94 74 SER A O 1
ATOM 591 N N . HIS A 1 75 ? 16.167 -5.437 -16.284 1.00 97.06 75 HIS A N 1
ATOM 592 C CA . HIS A 1 75 ? 16.045 -6.689 -17.016 1.00 97.06 75 HIS A CA 1
ATOM 593 C C . HIS A 1 75 ? 14.721 -7.365 -16.681 1.00 97.06 75 HIS A C 1
ATOM 595 O O . HIS A 1 75 ? 14.426 -7.609 -15.507 1.00 97.06 75 HIS A O 1
ATOM 601 N N . VAL A 1 76 ? 13.928 -7.698 -17.697 1.00 96.62 76 VAL A N 1
ATOM 602 C CA . VAL A 1 76 ? 12.678 -8.436 -17.494 1.00 96.62 76 VAL A CA 1
ATOM 603 C C . VAL A 1 76 ? 12.994 -9.915 -17.271 1.00 96.62 76 VAL A C 1
ATOM 605 O O . VAL A 1 76 ? 13.594 -10.589 -18.106 1.00 96.62 76 VAL A O 1
ATOM 608 N N . LEU A 1 77 ? 12.568 -10.432 -16.121 1.00 96.19 77 LEU A N 1
ATOM 609 C CA . LEU A 1 77 ? 12.777 -11.816 -15.698 1.00 96.19 77 LEU A CA 1
ATOM 610 C C . LEU A 1 77 ? 11.605 -12.730 -16.074 1.00 96.19 77 LEU A C 1
ATOM 612 O O . LEU A 1 77 ? 11.806 -13.925 -16.292 1.00 96.19 77 LEU A O 1
ATOM 616 N N . SER A 1 78 ? 10.385 -12.190 -16.127 1.00 95.44 78 SER A N 1
ATOM 617 C CA . SER A 1 78 ? 9.176 -12.931 -16.498 1.00 95.44 78 SER A CA 1
ATOM 618 C C . SER A 1 78 ? 8.164 -12.019 -17.183 1.00 95.44 78 SER A C 1
ATOM 620 O O . SER A 1 78 ? 8.053 -10.843 -16.842 1.00 95.44 78 SER A O 1
ATOM 622 N N . CYS A 1 79 ? 7.415 -12.585 -18.127 1.00 95.38 79 CYS A N 1
ATOM 623 C CA . CYS A 1 79 ? 6.306 -11.950 -18.827 1.00 95.38 79 CYS A CA 1
ATOM 624 C C . CYS A 1 79 ? 5.164 -12.956 -18.941 1.00 95.38 79 CYS A C 1
ATOM 626 O O . CYS A 1 79 ? 5.376 -14.058 -19.447 1.00 95.38 79 CYS A O 1
ATOM 628 N N . MET A 1 80 ? 3.980 -12.590 -18.458 1.00 95.19 80 MET A N 1
ATOM 629 C CA . MET A 1 80 ? 2.802 -13.450 -18.452 1.00 95.19 80 MET A CA 1
ATOM 630 C C . MET A 1 80 ? 1.598 -12.691 -19.000 1.00 95.19 80 MET A C 1
ATOM 632 O O . MET A 1 80 ? 1.314 -11.579 -18.567 1.00 95.19 80 MET A O 1
ATOM 636 N N . ALA A 1 81 ? 0.884 -13.268 -19.965 1.00 94.69 81 ALA A N 1
ATOM 637 C CA . ALA A 1 81 ? -0.325 -12.647 -20.495 1.00 94.69 81 ALA A CA 1
ATOM 638 C C . ALA A 1 81 ? -1.444 -12.650 -19.443 1.00 94.69 81 ALA A C 1
ATOM 640 O O . ALA A 1 81 ? -1.687 -13.667 -18.794 1.00 94.69 81 ALA A O 1
ATOM 641 N N . CYS A 1 82 ? -2.145 -11.525 -19.317 1.00 95.12 82 CYS A N 1
ATOM 642 C CA . CYS A 1 82 ? -3.294 -11.411 -18.430 1.00 95.12 82 CYS A CA 1
ATOM 643 C C . CYS A 1 82 ? -4.493 -12.212 -18.964 1.00 95.12 82 CYS A C 1
ATOM 645 O O . CYS A 1 82 ? -4.765 -12.244 -20.171 1.00 95.12 82 CYS A O 1
ATOM 647 N N . GLN A 1 83 ? -5.231 -12.850 -18.057 1.00 94.94 83 GLN A N 1
ATOM 648 C CA . GLN A 1 83 ? -6.416 -13.647 -18.361 1.00 94.94 83 GLN A CA 1
ATOM 649 C C . GLN A 1 83 ? -7.693 -12.809 -18.293 1.00 94.94 83 GLN A C 1
ATOM 651 O O . GLN A 1 83 ? -8.565 -12.978 -19.149 1.00 94.94 83 GLN A O 1
ATOM 656 N N . ILE A 1 84 ? -7.797 -11.909 -17.316 1.00 95.06 84 ILE A N 1
ATOM 657 C CA . ILE A 1 84 ? -8.952 -11.032 -17.108 1.00 95.06 84 ILE A CA 1
ATOM 658 C C . ILE A 1 84 ? -8.725 -9.687 -17.798 1.00 95.06 84 ILE A C 1
ATOM 660 O O . ILE A 1 84 ? -9.581 -9.241 -18.559 1.00 95.06 84 ILE A O 1
ATOM 664 N N . LEU A 1 85 ? -7.547 -9.085 -17.614 1.00 93.94 85 LEU A N 1
ATOM 665 C CA . LEU A 1 85 ? -7.170 -7.816 -18.249 1.00 93.94 85 LEU A CA 1
ATOM 666 C C . LEU A 1 85 ? -6.724 -8.055 -19.702 1.00 93.94 85 LEU A C 1
ATOM 668 O O . LEU A 1 85 ? -5.534 -8.131 -20.011 1.00 93.94 85 LEU A O 1
ATOM 672 N N . LYS A 1 86 ? -7.683 -8.253 -20.612 1.00 94.00 86 LYS A N 1
ATOM 673 C CA . LYS A 1 86 ? -7.395 -8.580 -22.019 1.00 94.00 86 LYS A CA 1
ATOM 674 C C . LYS A 1 86 ? -6.527 -7.505 -22.674 1.00 94.00 86 LYS A C 1
ATOM 676 O O . LYS A 1 86 ? -6.774 -6.320 -22.521 1.00 94.00 86 LYS A O 1
ATOM 681 N N . GLY A 1 87 ? -5.519 -7.938 -23.429 1.00 92.38 87 GLY A N 1
ATOM 682 C CA . GLY A 1 87 ? -4.572 -7.030 -24.085 1.00 92.38 87 GLY A CA 1
ATOM 683 C C . GLY A 1 87 ? -3.384 -6.616 -23.215 1.00 92.38 87 GLY A C 1
ATOM 684 O O . GLY A 1 87 ? -2.441 -6.054 -23.753 1.00 92.38 87 GLY A O 1
ATOM 685 N N . TYR A 1 88 ? -3.358 -6.972 -21.928 1.00 94.06 88 TYR A N 1
ATOM 686 C CA . TYR A 1 88 ? -2.246 -6.664 -21.028 1.00 94.06 88 TYR A CA 1
ATOM 687 C C . TYR A 1 88 ? -1.353 -7.885 -20.749 1.00 94.06 88 TYR A C 1
ATOM 689 O O . TYR A 1 88 ? -1.723 -9.044 -20.985 1.00 94.06 88 TYR A O 1
ATOM 697 N N . CYS A 1 89 ? -0.155 -7.622 -20.233 1.00 95.12 89 CYS A N 1
ATOM 698 C CA . CYS A 1 89 ? 0.728 -8.605 -19.620 1.00 95.12 89 CYS A CA 1
ATOM 699 C C . CYS A 1 89 ? 1.236 -8.126 -18.255 1.00 95.12 89 CYS A C 1
ATOM 701 O O . CYS A 1 89 ? 1.372 -6.930 -18.000 1.00 95.12 89 CYS A O 1
ATOM 703 N N . VAL A 1 90 ? 1.538 -9.085 -17.384 1.00 95.50 90 VAL A N 1
ATOM 704 C CA . VAL A 1 90 ? 2.265 -8.879 -16.135 1.00 95.50 90 VAL A CA 1
ATOM 705 C C . VAL A 1 90 ? 3.741 -9.124 -16.398 1.00 95.50 90 VAL A C 1
ATOM 707 O O . VAL A 1 90 ? 4.126 -10.191 -16.882 1.00 95.50 90 VAL A O 1
ATOM 710 N N . LEU A 1 91 ? 4.574 -8.148 -16.057 1.00 96.00 91 LEU A N 1
ATOM 711 C CA . LEU A 1 91 ? 6.023 -8.239 -16.176 1.00 96.00 91 LEU A CA 1
ATOM 712 C C . LEU A 1 91 ? 6.654 -8.179 -14.792 1.00 96.00 91 LEU A C 1
ATOM 714 O O . LEU A 1 91 ? 6.289 -7.341 -13.965 1.00 96.00 91 LEU A O 1
ATOM 718 N N . TRP A 1 92 ? 7.632 -9.049 -14.566 1.00 97.12 92 TRP A N 1
ATOM 719 C CA . TRP A 1 92 ? 8.512 -8.992 -13.406 1.00 97.12 92 TRP A CA 1
ATOM 720 C C . TRP A 1 92 ? 9.909 -8.627 -13.871 1.00 97.12 92 TRP A C 1
ATOM 722 O O . TRP A 1 92 ? 10.479 -9.338 -14.700 1.00 97.12 92 TRP A O 1
ATOM 732 N N . ALA A 1 93 ? 10.469 -7.545 -13.344 1.00 96.88 93 ALA A N 1
ATOM 733 C CA . ALA A 1 93 ? 11.785 -7.064 -13.742 1.00 96.88 93 ALA A CA 1
ATOM 734 C C . ALA A 1 93 ? 12.694 -6.841 -12.539 1.00 96.88 93 ALA A C 1
ATOM 736 O O . ALA A 1 93 ? 12.242 -6.452 -11.464 1.00 96.88 93 ALA A O 1
ATOM 737 N N . GLU A 1 94 ? 13.987 -7.056 -12.742 1.00 97.25 94 GLU A N 1
ATOM 738 C CA . GLU A 1 94 ? 15.039 -6.679 -11.810 1.00 97.25 94 GLU A CA 1
ATOM 739 C C . GLU A 1 94 ? 15.748 -5.428 -12.315 1.00 97.25 94 GLU A C 1
ATOM 741 O O . GLU A 1 94 ? 16.125 -5.346 -13.481 1.00 97.25 94 GLU A O 1
ATOM 746 N N . SER A 1 95 ? 15.944 -4.463 -11.425 1.00 96.94 95 SER A N 1
ATOM 747 C CA . SER A 1 95 ? 16.594 -3.196 -11.718 1.00 96.94 95 SER A CA 1
ATOM 748 C C . SER A 1 95 ? 17.790 -2.990 -10.801 1.00 96.94 95 SER A C 1
ATOM 750 O O . SER A 1 95 ? 17.655 -2.955 -9.575 1.00 96.94 95 SER A O 1
ATOM 752 N N . LEU A 1 96 ? 18.960 -2.803 -11.406 1.00 97.31 96 LEU A N 1
ATOM 753 C CA . LEU A 1 96 ? 20.195 -2.422 -10.738 1.00 97.31 96 LEU A CA 1
ATOM 754 C C . LEU A 1 96 ? 20.327 -0.900 -10.768 1.00 97.31 96 LEU A C 1
ATOM 756 O O . LEU A 1 96 ? 20.482 -0.305 -11.835 1.00 97.31 96 LEU A O 1
ATOM 760 N N . VAL A 1 97 ? 20.261 -0.265 -9.601 1.00 96.31 97 VAL A N 1
ATOM 761 C CA . VAL A 1 97 ? 20.298 1.193 -9.452 1.00 96.31 97 VAL A CA 1
ATOM 762 C C . VAL A 1 97 ? 21.582 1.600 -8.746 1.00 96.31 97 VAL A C 1
ATOM 764 O O . VAL A 1 97 ? 21.781 1.279 -7.575 1.00 96.31 97 VAL A O 1
ATOM 767 N N . ASN A 1 98 ? 22.441 2.337 -9.445 1.00 96.50 98 ASN A N 1
ATOM 768 C CA . ASN A 1 98 ? 23.616 2.960 -8.849 1.00 96.50 98 ASN A CA 1
ATOM 769 C C . ASN A 1 98 ? 23.253 4.377 -8.408 1.00 96.50 98 ASN A C 1
ATOM 771 O O . ASN A 1 98 ? 22.740 5.184 -9.187 1.00 96.50 98 ASN A O 1
ATOM 775 N N . VAL A 1 99 ? 23.510 4.666 -7.140 1.00 95.06 99 VAL A N 1
ATOM 776 C CA . VAL A 1 99 ? 23.120 5.895 -6.461 1.00 95.06 99 VAL A CA 1
ATOM 777 C C . VAL A 1 99 ? 24.371 6.584 -5.944 1.00 95.06 99 VAL A C 1
ATOM 779 O O . VAL A 1 99 ? 25.212 5.961 -5.297 1.00 95.06 99 VAL A O 1
ATOM 782 N N . VAL A 1 100 ? 24.483 7.880 -6.207 1.00 94.06 100 VAL A N 1
ATOM 783 C CA . VAL A 1 100 ? 25.565 8.733 -5.720 1.00 94.06 100 VAL A CA 1
ATOM 784 C C . VAL A 1 100 ? 25.011 9.643 -4.638 1.00 94.06 100 VAL A C 1
ATOM 786 O O . VAL A 1 100 ? 23.941 10.232 -4.795 1.00 94.06 100 VAL A O 1
ATOM 789 N N . MET A 1 101 ? 25.751 9.772 -3.544 1.00 92.75 101 MET A N 1
ATOM 790 C CA . MET A 1 101 ? 25.480 10.772 -2.518 1.00 92.75 101 MET A CA 1
ATOM 791 C C . MET A 1 101 ? 26.545 11.856 -2.581 1.00 92.75 101 MET A C 1
ATOM 793 O O . MET A 1 101 ? 27.743 11.555 -2.574 1.00 92.75 101 MET A O 1
ATOM 797 N N . TYR A 1 102 ? 26.114 13.108 -2.575 1.00 89.38 102 TYR A N 1
ATOM 798 C CA . TYR A 1 102 ? 27.006 14.256 -2.528 1.00 89.38 102 TYR A CA 1
ATOM 799 C C . TYR A 1 102 ? 27.111 14.789 -1.110 1.00 89.38 102 TYR A C 1
ATOM 801 O O . TYR A 1 102 ? 26.138 14.772 -0.345 1.00 89.38 102 TYR A O 1
ATOM 809 N N . GLU A 1 103 ? 28.302 15.270 -0.754 1.00 84.56 103 GLU A N 1
ATOM 810 C CA . GLU A 1 103 ? 28.429 16.034 0.473 1.00 84.56 103 GLU A CA 1
ATOM 811 C C . GLU A 1 103 ? 27.681 17.357 0.291 1.00 84.56 103 GLU A C 1
ATOM 813 O O . GLU A 1 103 ? 27.911 18.091 -0.678 1.00 84.56 103 GLU A O 1
ATOM 818 N N . PRO A 1 104 ? 26.711 17.637 1.164 1.00 75.69 104 PRO A N 1
ATOM 819 C CA . PRO A 1 104 ? 25.892 18.812 1.009 1.00 75.69 104 PRO A CA 1
ATOM 820 C C . PRO A 1 104 ? 26.787 20.033 1.206 1.00 75.69 104 PRO A C 1
ATOM 822 O O . PRO A 1 104 ? 27.584 20.095 2.145 1.00 75.69 104 PRO A O 1
ATOM 825 N N . PHE A 1 105 ? 26.700 20.981 0.274 1.00 72.19 105 PHE A N 1
ATOM 826 C CA . PHE A 1 105 ? 27.585 22.134 0.268 1.00 72.19 105 PHE A CA 1
ATOM 827 C C . PHE A 1 105 ? 27.342 22.914 1.556 1.00 72.19 105 PHE A C 1
ATOM 829 O O . PHE A 1 105 ? 26.354 23.642 1.678 1.00 72.19 105 PHE A O 1
ATOM 836 N N . VAL A 1 106 ? 28.238 22.771 2.535 1.00 67.62 106 VAL A N 1
ATOM 837 C CA . VAL A 1 106 ? 28.289 23.702 3.648 1.00 67.62 106 VAL A CA 1
ATOM 838 C C . VAL A 1 106 ? 28.772 24.982 3.002 1.00 67.62 106 VAL A C 1
ATOM 840 O O . VAL A 1 106 ? 29.974 25.232 2.909 1.00 67.62 106 VAL A O 1
ATOM 843 N N . SER A 1 107 ? 27.835 25.798 2.513 1.00 60.44 107 SER A N 1
ATOM 844 C CA . SER A 1 107 ? 28.118 27.198 2.297 1.00 60.44 107 SER A CA 1
ATOM 845 C C . SER A 1 107 ? 28.466 27.700 3.688 1.00 60.44 107 SER A C 1
ATOM 847 O O . SER A 1 107 ? 27.598 28.102 4.466 1.00 60.44 107 SER A O 1
ATOM 849 N N . ARG A 1 108 ? 29.752 27.620 4.047 1.00 58.00 108 ARG A N 1
ATOM 850 C CA . ARG A 1 108 ? 30.340 28.530 5.002 1.00 58.00 108 ARG A CA 1
ATOM 851 C C . ARG A 1 108 ? 30.045 29.868 4.368 1.00 58.00 108 ARG A C 1
ATOM 853 O O . ARG A 1 108 ? 30.798 30.357 3.533 1.00 58.00 108 ARG A O 1
ATOM 860 N N . THR A 1 109 ? 28.900 30.437 4.723 1.00 57.69 109 THR A N 1
ATOM 861 C CA . THR A 1 109 ? 28.715 31.866 4.720 1.00 57.69 109 THR A CA 1
ATOM 862 C C . THR A 1 109 ? 29.793 32.353 5.671 1.00 57.69 109 THR A C 1
ATOM 864 O O . THR A 1 109 ? 29.552 32.576 6.858 1.00 57.69 109 THR A O 1
ATOM 867 N N . GLU A 1 110 ? 31.024 32.463 5.163 1.00 56.22 110 GLU A N 1
ATOM 868 C CA . GLU A 1 110 ? 31.891 33.538 5.568 1.00 56.22 110 GLU A CA 1
ATOM 869 C C . GLU A 1 110 ? 30.965 34.740 5.542 1.00 56.22 110 GLU A C 1
ATOM 871 O O . GLU A 1 110 ? 30.449 35.123 4.491 1.00 56.22 110 GLU A O 1
ATOM 876 N N . ARG A 1 111 ? 30.642 35.242 6.734 1.00 55.97 111 ARG A N 1
ATOM 877 C CA . ARG A 1 111 ? 30.050 36.555 6.948 1.00 55.97 111 ARG A CA 1
ATOM 878 C C . ARG A 1 111 ? 30.982 37.564 6.271 1.00 55.97 111 ARG A C 1
ATOM 880 O O . ARG A 1 111 ? 31.778 38.226 6.933 1.00 55.97 111 ARG A O 1
ATOM 887 N N . ARG A 1 112 ? 30.954 37.655 4.942 1.00 55.09 112 ARG A N 1
ATOM 888 C CA . ARG A 1 112 ? 31.738 38.615 4.187 1.00 55.09 112 ARG A CA 1
ATOM 889 C C . ARG A 1 112 ? 30.980 39.920 4.232 1.00 55.09 112 ARG A C 1
ATOM 891 O O . ARG A 1 112 ? 29.974 40.137 3.564 1.00 55.09 112 ARG A O 1
ATOM 898 N N . ARG A 1 113 ? 31.495 40.758 5.130 1.00 56.22 113 ARG A N 1
ATOM 899 C CA . ARG A 1 113 ? 31.691 42.193 4.945 1.00 56.22 113 ARG A CA 1
ATOM 900 C C . ARG A 1 113 ? 31.394 42.633 3.507 1.00 56.22 113 ARG A C 1
ATOM 902 O O . ARG A 1 113 ? 32.001 42.145 2.558 1.00 56.22 113 ARG A O 1
ATOM 909 N N . ARG A 1 114 ? 30.460 43.582 3.409 1.00 57.84 114 ARG A N 1
ATOM 910 C CA . ARG A 1 114 ? 30.117 44.368 2.221 1.00 57.84 114 ARG A CA 1
ATOM 911 C C . ARG A 1 114 ? 31.386 44.761 1.457 1.00 57.84 114 ARG A C 1
ATOM 913 O O . ARG A 1 114 ? 32.234 45.447 2.017 1.00 57.84 114 ARG A O 1
ATOM 920 N N . GLY A 1 115 ? 31.498 44.353 0.198 1.00 63.88 115 GLY A N 1
ATOM 921 C CA . GLY A 1 115 ? 32.624 44.738 -0.648 1.00 63.88 115 GLY A CA 1
ATOM 922 C C . GLY A 1 115 ? 32.546 44.140 -2.047 1.00 63.88 115 GLY A C 1
ATOM 923 O O . GLY A 1 115 ? 33.100 43.080 -2.281 1.00 63.88 115 GLY A O 1
ATOM 924 N N . HIS A 1 116 ? 31.843 44.856 -2.924 1.00 58.47 116 HIS A N 1
ATOM 925 C CA . HIS A 1 116 ? 31.857 44.839 -4.391 1.00 58.47 116 HIS A CA 1
ATOM 926 C C . HIS A 1 116 ? 31.806 43.526 -5.198 1.00 58.47 116 HIS A C 1
ATOM 928 O O . HIS A 1 116 ? 32.630 42.624 -5.112 1.00 58.47 116 HIS A O 1
ATOM 934 N N . ALA A 1 117 ? 30.824 43.538 -6.102 1.00 65.69 117 ALA A N 1
ATOM 935 C CA . ALA A 1 117 ? 30.504 42.555 -7.117 1.00 65.69 117 ALA A CA 1
ATOM 936 C C . ALA A 1 117 ? 31.646 42.274 -8.105 1.00 65.69 117 ALA A C 1
ATOM 938 O O . ALA A 1 117 ? 32.149 43.192 -8.752 1.00 65.69 117 ALA A O 1
ATOM 939 N N . LYS A 1 118 ? 31.935 40.985 -8.312 1.00 63.72 118 LYS A N 1
ATOM 940 C CA . LYS A 1 118 ? 32.317 40.419 -9.612 1.00 63.72 118 LYS A CA 1
ATOM 941 C C . LYS A 1 118 ? 31.671 39.041 -9.756 1.00 63.72 118 LYS A C 1
ATOM 943 O O . LYS A 1 118 ? 31.829 38.181 -8.895 1.00 63.72 118 LYS A O 1
ATOM 948 N N . THR A 1 119 ? 30.914 38.870 -10.832 1.00 59.81 119 THR A N 1
ATOM 949 C CA . THR A 1 119 ? 30.217 37.645 -11.232 1.00 59.81 119 THR A CA 1
ATOM 950 C C . THR A 1 119 ? 31.249 36.582 -11.613 1.00 59.81 119 THR A C 1
ATOM 952 O O . THR A 1 119 ? 31.755 36.584 -12.730 1.00 59.81 119 THR A O 1
ATOM 95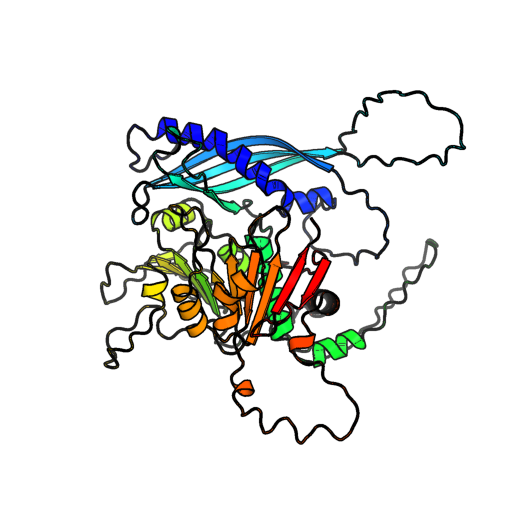5 N N . GLN A 1 120 ? 31.617 35.707 -10.676 1.00 62.44 120 GLN A N 1
ATOM 956 C CA . GLN A 1 120 ? 32.388 34.499 -10.972 1.00 62.44 120 GLN A CA 1
ATOM 957 C C . GLN A 1 120 ? 31.438 33.304 -11.003 1.00 62.44 120 GLN A C 1
ATOM 959 O O . GLN A 1 120 ? 30.842 32.941 -9.992 1.00 62.44 120 GLN A O 1
ATOM 964 N N . THR A 1 121 ? 31.303 32.698 -12.179 1.00 57.56 121 THR A N 1
ATOM 965 C CA . THR A 1 121 ? 30.683 31.390 -12.396 1.00 57.56 121 THR A CA 1
ATOM 966 C C . THR A 1 121 ? 31.590 30.328 -11.776 1.00 57.56 121 THR A C 1
ATOM 968 O O . THR A 1 121 ? 32.476 29.781 -12.426 1.00 57.56 121 THR A O 1
ATOM 971 N N . THR A 1 122 ? 31.428 30.065 -10.481 1.00 59.22 122 THR A N 1
ATOM 972 C CA . THR A 1 122 ? 32.085 28.930 -9.830 1.00 59.22 122 THR A CA 1
ATOM 973 C C . THR A 1 122 ? 31.388 27.647 -10.265 1.00 59.22 122 THR A C 1
ATOM 975 O O . THR A 1 122 ? 30.303 27.339 -9.779 1.00 59.22 122 THR A O 1
ATOM 978 N N . THR A 1 123 ? 32.012 26.896 -11.177 1.00 61.88 123 THR A N 1
ATOM 979 C CA . THR A 1 123 ? 31.746 25.464 -11.367 1.00 61.88 123 THR A CA 1
ATOM 980 C C . THR A 1 123 ? 32.079 24.758 -10.060 1.00 61.88 123 THR A C 1
ATOM 982 O O . THR A 1 123 ? 33.239 24.482 -9.754 1.00 61.88 123 THR A O 1
ATOM 985 N N . THR A 1 124 ? 31.064 24.558 -9.228 1.00 64.00 124 THR A N 1
ATOM 986 C CA . THR A 1 124 ? 31.195 23.865 -7.954 1.00 64.00 124 THR A CA 1
ATOM 987 C C . THR A 1 124 ? 31.262 22.368 -8.224 1.00 64.00 124 THR A C 1
ATOM 989 O O . THR A 1 124 ? 30.253 21.713 -8.474 1.00 64.00 124 THR A O 1
ATOM 992 N N . ASN A 1 125 ? 32.473 21.813 -8.179 1.00 77.69 125 ASN A N 1
ATOM 993 C CA . ASN A 1 125 ? 32.660 20.368 -8.120 1.00 77.69 125 ASN A CA 1
ATOM 994 C C . ASN A 1 125 ? 32.050 19.869 -6.801 1.00 77.69 125 ASN A C 1
ATOM 996 O O . ASN A 1 125 ? 32.608 20.116 -5.733 1.00 77.69 125 ASN A O 1
ATOM 1000 N N . LYS A 1 126 ? 30.879 19.224 -6.864 1.00 86.75 126 LYS A N 1
ATOM 1001 C CA . LYS A 1 126 ? 30.286 18.543 -5.706 1.00 86.75 126 LYS A CA 1
ATOM 1002 C C . LYS A 1 126 ? 31.135 17.312 -5.391 1.00 86.75 126 LYS A C 1
ATOM 1004 O O . LYS A 1 126 ? 31.324 16.461 -6.259 1.00 86.75 126 LYS A O 1
ATOM 1009 N N . GLU A 1 127 ? 31.646 17.220 -4.169 1.00 89.88 127 GLU A N 1
ATOM 1010 C CA . GLU A 1 127 ? 32.420 16.062 -3.727 1.00 89.88 127 GLU A CA 1
ATOM 1011 C C . GLU A 1 127 ? 31.491 14.855 -3.529 1.00 89.88 127 GLU A C 1
ATOM 1013 O O . GLU A 1 127 ? 30.444 14.946 -2.877 1.00 89.88 127 GLU A O 1
ATOM 1018 N N . ILE A 1 128 ? 31.843 13.727 -4.151 1.00 91.88 128 ILE A N 1
ATOM 1019 C CA . ILE A 1 128 ? 31.092 12.475 -4.037 1.00 91.88 128 ILE A CA 1
ATOM 1020 C C . ILE A 1 128 ? 31.457 11.825 -2.708 1.00 91.88 128 ILE A C 1
ATOM 1022 O O . ILE A 1 128 ? 32.589 11.390 -2.517 1.00 91.88 128 ILE A O 1
ATOM 1026 N N . ARG A 1 129 ? 30.477 11.707 -1.812 1.00 89.75 129 ARG A N 1
ATOM 1027 C CA . ARG A 1 129 ? 30.660 11.098 -0.492 1.00 89.75 129 ARG A CA 1
ATOM 1028 C C . ARG A 1 129 ? 30.593 9.574 -0.537 1.00 89.75 129 ARG A C 1
ATOM 1030 O O . ARG A 1 129 ? 31.239 8.904 0.261 1.00 89.75 129 ARG A O 1
ATOM 1037 N N . GLY A 1 130 ? 29.787 9.019 -1.439 1.00 92.50 130 GLY A N 1
ATOM 1038 C CA . GLY A 1 130 ? 29.632 7.575 -1.551 1.00 92.50 130 GLY A CA 1
ATOM 1039 C C . GLY A 1 130 ? 28.837 7.152 -2.775 1.00 92.50 130 GLY A C 1
ATOM 1040 O O . GLY A 1 130 ? 28.025 7.916 -3.301 1.00 92.50 130 GLY A O 1
ATOM 1041 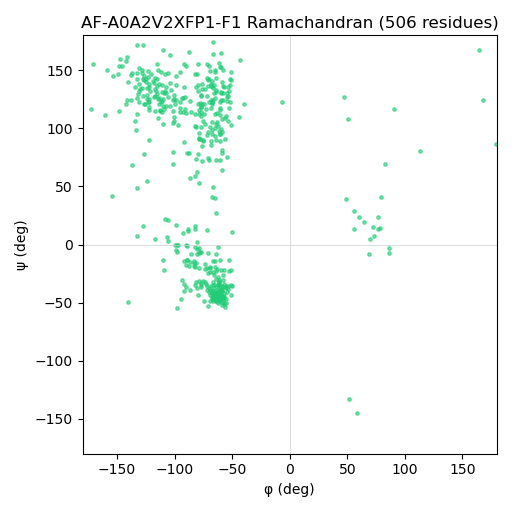N N . ARG A 1 131 ? 29.084 5.913 -3.205 1.00 95.00 131 ARG A N 1
ATOM 1042 C CA . ARG A 1 131 ? 28.311 5.212 -4.229 1.00 95.00 131 ARG A CA 1
ATOM 1043 C C . ARG A 1 131 ? 27.666 3.984 -3.616 1.00 95.00 131 ARG A C 1
ATOM 1045 O O . ARG A 1 131 ? 28.328 3.227 -2.913 1.00 95.00 131 ARG A O 1
ATOM 1052 N N . HIS A 1 132 ? 26.391 3.798 -3.910 1.00 94.00 132 HIS A N 1
ATOM 1053 C CA . HIS A 1 132 ? 25.581 2.694 -3.421 1.00 94.00 132 HIS A CA 1
ATOM 1054 C C . HIS A 1 132 ? 24.957 1.967 -4.594 1.00 94.00 132 HIS A C 1
ATOM 1056 O O . HIS A 1 132 ? 24.496 2.594 -5.543 1.00 94.00 132 HIS A O 1
ATOM 1062 N N . GLN A 1 133 ? 24.917 0.645 -4.505 1.00 95.31 133 GLN A N 1
ATOM 1063 C CA . GLN A 1 133 ? 24.231 -0.187 -5.477 1.00 95.31 133 GLN A CA 1
ATOM 1064 C C . GLN A 1 133 ? 23.001 -0.805 -4.819 1.00 95.31 133 GLN A C 1
ATOM 1066 O O . GLN A 1 133 ? 23.090 -1.461 -3.779 1.00 95.31 133 GLN A O 1
ATOM 1071 N N . LEU A 1 134 ? 21.842 -0.563 -5.419 1.00 94.38 134 LEU A N 1
ATOM 1072 C CA . LEU A 1 134 ? 20.554 -1.071 -4.972 1.00 94.38 134 LEU A CA 1
ATOM 1073 C C . LEU A 1 134 ? 19.996 -2.017 -6.030 1.00 94.38 134 LEU A C 1
ATOM 1075 O O . LEU A 1 134 ? 20.140 -1.776 -7.226 1.00 94.38 134 LEU A O 1
ATOM 1079 N N . ILE A 1 135 ? 19.343 -3.079 -5.571 1.00 95.56 135 ILE A N 1
ATOM 1080 C CA . ILE A 1 135 ? 18.606 -4.006 -6.426 1.00 95.56 135 ILE A CA 1
ATOM 1081 C C . ILE A 1 135 ? 17.137 -3.878 -6.059 1.00 95.56 135 ILE A C 1
ATOM 1083 O O . ILE A 1 135 ? 16.772 -4.047 -4.891 1.00 95.56 135 ILE A O 1
ATOM 1087 N N . PHE A 1 136 ? 16.316 -3.596 -7.060 1.00 96.06 136 PHE A N 1
ATOM 1088 C CA . PHE A 1 136 ? 14.868 -3.590 -6.939 1.00 96.06 136 PHE A CA 1
ATOM 1089 C C . PHE A 1 136 ? 14.272 -4.653 -7.840 1.00 96.06 136 PHE A C 1
ATOM 1091 O O . PHE A 1 136 ? 14.739 -4.864 -8.954 1.00 96.06 136 PHE A O 1
ATOM 1098 N N . HIS A 1 137 ? 13.215 -5.296 -7.367 1.00 96.31 137 HIS A N 1
ATOM 1099 C CA . HIS A 1 137 ? 12.305 -6.034 -8.221 1.00 96.31 137 HIS A CA 1
ATOM 1100 C C . HIS A 1 137 ? 11.036 -5.217 -8.401 1.00 96.31 137 HIS A C 1
ATOM 1102 O O . HIS A 1 137 ? 10.556 -4.582 -7.460 1.00 96.31 137 HIS A O 1
ATOM 1108 N N . THR A 1 138 ? 10.513 -5.204 -9.619 1.00 95.88 138 THR A N 1
ATOM 1109 C CA . THR A 1 138 ? 9.311 -4.453 -9.962 1.00 95.88 138 THR A CA 1
ATOM 1110 C C . THR A 1 138 ? 8.287 -5.348 -10.631 1.00 95.88 138 THR A C 1
ATOM 1112 O O . THR A 1 138 ? 8.644 -6.228 -11.417 1.00 95.88 138 THR A O 1
ATOM 1115 N N . LEU A 1 139 ? 7.018 -5.110 -10.305 1.00 96.31 139 LEU A N 1
ATOM 1116 C CA . LEU A 1 139 ? 5.883 -5.675 -11.021 1.00 96.31 139 LEU A CA 1
ATOM 1117 C C . LEU A 1 139 ? 5.216 -4.567 -11.825 1.00 96.31 139 LEU A C 1
ATOM 1119 O O . LEU A 1 139 ? 4.929 -3.490 -11.296 1.00 96.31 139 LEU A O 1
ATOM 1123 N N . GLN A 1 140 ? 4.979 -4.852 -13.097 1.00 94.44 140 GLN A N 1
ATOM 1124 C CA . GLN A 1 140 ? 4.380 -3.943 -14.064 1.00 94.44 140 GLN A CA 1
ATOM 1125 C C . GLN A 1 140 ? 3.189 -4.639 -14.719 1.00 94.44 140 GLN A C 1
ATOM 1127 O O . GLN A 1 140 ? 3.265 -5.832 -15.015 1.00 94.44 140 GLN A O 1
ATOM 1132 N N . ILE A 1 141 ? 2.116 -3.894 -14.974 1.00 93.88 141 ILE A N 1
ATOM 1133 C CA . ILE A 1 141 ? 1.036 -4.324 -15.869 1.00 93.88 141 ILE A CA 1
ATOM 1134 C C . ILE A 1 141 ? 1.128 -3.433 -17.101 1.00 93.88 141 ILE A C 1
ATOM 1136 O O . ILE A 1 141 ? 1.052 -2.211 -16.981 1.00 93.88 141 ILE A O 1
ATOM 1140 N N . VAL A 1 142 ? 1.358 -4.038 -18.265 1.00 93.38 142 VAL A N 1
ATOM 1141 C CA . VAL A 1 142 ? 1.706 -3.314 -19.494 1.00 93.38 142 VAL A CA 1
ATOM 1142 C C . VAL A 1 142 ? 0.789 -3.745 -20.626 1.00 93.38 142 VAL A C 1
ATOM 1144 O O . VAL A 1 142 ? 0.530 -4.934 -20.805 1.00 93.38 142 VAL A O 1
ATOM 1147 N N . ASP A 1 143 ? 0.286 -2.776 -21.386 1.00 93.56 143 ASP A N 1
ATOM 1148 C CA . ASP A 1 143 ? -0.455 -3.040 -22.619 1.00 93.56 143 ASP A CA 1
ATOM 1149 C C . ASP A 1 143 ? 0.482 -3.707 -23.640 1.00 93.56 143 ASP A C 1
ATOM 1151 O O . ASP A 1 143 ? 1.592 -3.232 -23.892 1.00 93.56 143 ASP A O 1
ATOM 1155 N N . LYS A 1 144 ? 0.051 -4.810 -24.258 1.00 92.00 144 LYS A N 1
ATOM 1156 C CA . LYS A 1 144 ? 0.848 -5.525 -25.265 1.00 92.00 144 LYS A CA 1
ATOM 1157 C C . LYS A 1 144 ? 1.223 -4.638 -26.455 1.00 92.00 144 LYS A C 1
ATOM 1159 O O . LYS A 1 144 ? 2.242 -4.892 -27.088 1.00 92.00 144 LYS A O 1
ATOM 1164 N N . ALA A 1 145 ? 0.437 -3.606 -26.760 1.00 91.56 145 ALA A N 1
ATOM 1165 C CA . ALA A 1 145 ? 0.702 -2.638 -27.819 1.00 91.56 145 ALA A CA 1
ATOM 1166 C C . ALA A 1 145 ? 1.541 -1.429 -27.361 1.00 91.56 145 ALA A C 1
ATOM 1168 O O . ALA A 1 145 ? 1.883 -0.587 -28.195 1.00 91.56 145 ALA A O 1
ATOM 1169 N N . ALA A 1 146 ? 1.933 -1.341 -26.083 1.00 89.62 146 ALA A N 1
ATOM 1170 C CA . ALA A 1 146 ? 2.606 -0.162 -25.533 1.00 89.62 146 ALA A CA 1
ATOM 1171 C C . ALA A 1 146 ? 3.898 0.212 -26.271 1.00 89.62 146 ALA A C 1
ATOM 1173 O O . ALA A 1 146 ? 4.194 1.391 -26.439 1.00 89.62 146 ALA A O 1
ATOM 1174 N N . TYR A 1 147 ? 4.643 -0.769 -26.782 1.00 90.25 147 TYR A N 1
ATOM 1175 C CA . TYR A 1 147 ? 5.866 -0.514 -27.549 1.00 90.25 147 TYR A CA 1
ATOM 1176 C C . TYR A 1 147 ? 5.616 0.179 -28.899 1.00 90.25 147 TYR A C 1
ATOM 1178 O O . TYR A 1 147 ? 6.506 0.857 -29.408 1.00 90.25 147 TYR A O 1
ATOM 1186 N N . LYS A 1 148 ? 4.410 0.052 -29.471 1.00 91.31 148 LYS A N 1
ATOM 1187 C CA . LYS A 1 148 ? 4.025 0.730 -30.722 1.00 91.31 148 LYS A CA 1
ATOM 1188 C C . LYS A 1 148 ? 3.706 2.201 -30.476 1.00 91.31 148 LYS A C 1
ATOM 1190 O O . LYS A 1 148 ? 4.010 3.050 -31.313 1.00 91.31 148 LYS A O 1
ATOM 1195 N N . HIS A 1 149 ? 3.119 2.505 -29.318 1.00 87.25 149 HIS A N 1
ATOM 1196 C CA . HIS A 1 149 ? 2.687 3.851 -28.949 1.00 87.25 149 HIS A CA 1
ATOM 1197 C C . HIS A 1 149 ? 3.047 4.175 -27.486 1.00 87.25 149 HIS A C 1
ATOM 1199 O O . HIS A 1 149 ? 2.160 4.352 -26.654 1.00 87.25 149 HIS A O 1
ATOM 1205 N N . PRO A 1 150 ? 4.342 4.324 -27.147 1.00 80.81 150 PRO A N 1
ATOM 1206 C CA . PRO A 1 150 ? 4.797 4.446 -25.755 1.00 80.81 150 PRO A CA 1
ATOM 1207 C C . PRO A 1 150 ? 4.303 5.707 -25.030 1.00 80.81 150 PRO A C 1
ATOM 1209 O O . PRO A 1 150 ? 4.414 5.802 -23.814 1.00 80.81 150 PRO A O 1
ATOM 1212 N N . LEU A 1 151 ? 3.771 6.686 -25.767 1.00 80.00 151 LEU A N 1
ATOM 1213 C CA . LEU A 1 151 ? 3.156 7.896 -25.213 1.00 80.00 151 LEU A CA 1
ATOM 1214 C C . LEU A 1 151 ? 1.655 7.743 -24.921 1.00 80.00 151 LEU A C 1
ATOM 1216 O O . LEU A 1 151 ? 1.082 8.625 -24.290 1.00 80.00 151 LEU A O 1
ATOM 1220 N N . GLN A 1 152 ? 1.016 6.687 -25.430 1.00 76.81 152 GLN A N 1
ATOM 1221 C CA . GLN A 1 152 ? -0.435 6.472 -25.350 1.00 76.81 152 GLN A CA 1
ATOM 1222 C C . GLN A 1 152 ? -0.829 5.330 -24.413 1.00 76.81 152 GLN A C 1
ATOM 1224 O O . GLN A 1 152 ? -2.004 5.219 -24.082 1.00 76.81 152 GLN A O 1
ATOM 1229 N N . HIS A 1 153 ? 0.124 4.495 -23.999 1.00 76.00 153 HIS A N 1
ATOM 1230 C CA . HIS A 1 153 ? -0.134 3.355 -23.126 1.00 76.00 153 HIS A CA 1
ATOM 1231 C C . HIS A 1 153 ? 0.711 3.446 -21.855 1.00 76.00 153 HIS A C 1
ATOM 1233 O O . HIS A 1 153 ? 1.918 3.698 -21.919 1.00 76.00 153 HIS A O 1
ATOM 1239 N N . SER A 1 154 ? 0.092 3.187 -20.702 1.00 69.06 154 SER A N 1
ATOM 1240 C CA . SER A 1 154 ? 0.798 3.150 -19.424 1.00 69.06 154 SER A CA 1
ATOM 1241 C C . SER A 1 154 ? 1.803 2.003 -19.325 1.00 69.06 154 SER A C 1
ATOM 1243 O O . SER A 1 154 ? 1.482 0.843 -19.593 1.00 69.06 154 SER A O 1
ATOM 1245 N N . PHE A 1 155 ? 2.977 2.323 -18.783 1.00 79.25 155 PHE A N 1
ATOM 1246 C CA . PHE A 1 155 ? 3.893 1.379 -18.139 1.00 79.25 155 PHE A CA 1
ATOM 1247 C C . PHE A 1 155 ? 3.733 1.526 -16.627 1.00 79.25 155 PHE A C 1
ATOM 1249 O O . PHE A 1 155 ? 4.570 2.118 -15.945 1.00 79.25 155 PHE A O 1
ATOM 1256 N N . ALA A 1 156 ? 2.579 1.101 -16.121 1.00 79.12 156 ALA A N 1
ATOM 1257 C CA . ALA A 1 156 ? 2.182 1.423 -14.764 1.00 79.12 156 ALA A CA 1
ATOM 1258 C C . ALA A 1 156 ? 2.949 0.581 -13.739 1.00 79.12 156 ALA A C 1
ATOM 1260 O O . ALA A 1 156 ? 2.637 -0.598 -13.536 1.00 79.12 156 ALA A O 1
ATOM 1261 N N . LEU A 1 157 ? 3.900 1.221 -13.051 1.00 84.94 157 LEU A N 1
ATOM 1262 C CA . LEU A 1 157 ? 4.665 0.626 -11.959 1.00 84.94 157 LEU A CA 1
ATOM 1263 C C . LEU A 1 157 ? 3.740 0.297 -10.786 1.00 84.94 157 LEU A C 1
ATOM 1265 O O . LEU A 1 157 ? 3.398 1.166 -9.988 1.00 84.94 157 LEU A O 1
ATOM 1269 N N . GLN A 1 158 ? 3.353 -0.974 -10.675 1.00 87.06 158 GLN A N 1
ATOM 1270 C CA . GLN A 1 158 ? 2.420 -1.438 -9.645 1.00 87.06 158 GLN A CA 1
ATOM 1271 C C . GLN A 1 158 ? 3.111 -1.657 -8.307 1.00 87.06 158 GLN A C 1
ATOM 1273 O O . GLN A 1 158 ? 2.537 -1.447 -7.242 1.00 87.06 158 GLN A O 1
ATOM 1278 N N . SER A 1 159 ? 4.344 -2.156 -8.328 1.00 90.25 159 SER A N 1
ATOM 1279 C CA . SER A 1 159 ? 5.066 -2.468 -7.101 1.00 90.25 159 SER A CA 1
ATOM 1280 C C . SER A 1 159 ? 6.564 -2.395 -7.300 1.00 90.25 159 SER A C 1
ATOM 1282 O O . SER A 1 159 ? 7.087 -2.795 -8.337 1.00 90.25 159 SER A O 1
ATOM 1284 N N . VAL A 1 160 ? 7.244 -1.939 -6.253 1.00 91.56 160 VAL A N 1
ATOM 1285 C CA . VAL A 1 160 ? 8.697 -1.978 -6.109 1.00 91.56 160 VAL A CA 1
ATOM 1286 C C . VAL A 1 160 ? 8.986 -2.707 -4.809 1.00 91.56 160 VAL A C 1
ATOM 1288 O O . VAL A 1 160 ? 8.480 -2.324 -3.754 1.00 91.56 160 VAL A O 1
ATOM 1291 N N . CYS A 1 161 ? 9.794 -3.756 -4.863 1.00 92.50 161 CYS A N 1
ATOM 1292 C CA . CYS A 1 161 ? 10.267 -4.441 -3.674 1.00 92.50 161 CYS A CA 1
ATOM 1293 C C . CYS A 1 161 ? 11.782 -4.591 -3.698 1.00 92.50 161 CYS A C 1
ATOM 1295 O O . CYS A 1 161 ? 12.422 -4.667 -4.745 1.00 92.50 161 CYS A O 1
ATOM 1297 N N . ARG A 1 162 ? 12.372 -4.614 -2.505 1.00 90.44 162 ARG A N 1
ATOM 1298 C CA . ARG A 1 162 ? 13.795 -4.868 -2.325 1.00 90.44 162 ARG A CA 1
ATOM 1299 C C . ARG A 1 162 ? 13.977 -6.304 -1.821 1.00 90.44 162 ARG A C 1
ATOM 1301 O O . ARG A 1 162 ? 13.479 -6.622 -0.734 1.00 90.44 162 ARG A O 1
ATOM 1308 N N . PRO A 1 163 ? 14.680 -7.177 -2.564 1.00 89.19 163 PRO A N 1
ATOM 1309 C CA . PRO A 1 163 ? 14.871 -8.569 -2.167 1.00 89.19 163 PRO A CA 1
ATOM 1310 C C . PRO A 1 163 ? 15.432 -8.699 -0.745 1.00 89.19 163 PRO A C 1
ATOM 1312 O O . PRO A 1 163 ? 16.370 -8.001 -0.362 1.00 89.19 163 PRO A O 1
ATOM 1315 N N . GLY A 1 164 ? 14.824 -9.572 0.065 1.00 87.81 164 GLY A N 1
ATOM 1316 C CA . GLY A 1 164 ? 15.237 -9.823 1.453 1.00 87.81 164 GLY A CA 1
ATOM 1317 C C . GLY A 1 164 ? 14.976 -8.678 2.443 1.00 87.81 164 GLY A C 1
ATOM 1318 O O . GLY A 1 164 ? 15.358 -8.782 3.608 1.00 87.81 164 GLY A O 1
ATOM 1319 N N . ARG A 1 165 ? 14.325 -7.585 2.022 1.00 86.81 165 ARG A N 1
ATOM 1320 C CA . ARG A 1 165 ? 14.056 -6.400 2.853 1.00 86.81 165 ARG A CA 1
ATOM 1321 C C . ARG A 1 165 ? 12.560 -6.074 2.894 1.00 86.81 165 ARG A C 1
ATOM 1323 O O . ARG A 1 165 ? 12.151 -4.955 2.630 1.00 86.81 165 ARG A O 1
ATOM 1330 N N . VAL A 1 166 ? 11.736 -7.045 3.281 1.00 87.06 166 VAL A N 1
ATOM 1331 C CA . VAL A 1 166 ? 10.256 -6.947 3.299 1.00 87.06 166 VAL A CA 1
ATOM 1332 C C . VAL A 1 166 ? 9.677 -5.835 4.188 1.00 87.06 166 VAL A C 1
ATOM 1334 O O . VAL A 1 166 ? 8.551 -5.402 3.971 1.00 87.06 166 VAL A O 1
ATOM 1337 N N . LEU A 1 167 ? 10.433 -5.351 5.180 1.00 86.00 167 LEU A N 1
ATOM 1338 C CA . LEU A 1 167 ? 10.043 -4.198 6.008 1.00 86.00 167 LEU A CA 1
ATOM 1339 C C . LEU A 1 167 ? 10.495 -2.852 5.425 1.00 86.00 167 LEU A C 1
ATOM 1341 O O . LEU A 1 167 ? 10.054 -1.799 5.881 1.00 86.00 167 LEU A O 1
ATOM 1345 N N . GLN A 1 168 ? 11.382 -2.875 4.430 1.00 84.31 168 GLN A N 1
ATOM 1346 C CA . GLN A 1 168 ? 11.796 -1.694 3.689 1.00 84.31 168 GLN A CA 1
ATOM 1347 C C . GLN A 1 168 ? 10.818 -1.487 2.538 1.00 84.31 168 GLN A C 1
ATOM 1349 O O . GLN A 1 168 ? 11.059 -1.869 1.396 1.00 84.31 168 GLN A O 1
ATOM 1354 N N . LEU A 1 169 ? 9.669 -0.925 2.892 1.00 82.50 169 LEU A N 1
ATOM 1355 C CA . LEU A 1 169 ? 8.617 -0.603 1.945 1.00 82.50 169 LEU A CA 1
ATOM 1356 C C . LEU A 1 169 ? 9.084 0.516 1.018 1.00 82.50 169 LEU A C 1
ATOM 1358 O O . LEU A 1 169 ? 9.431 1.603 1.481 1.00 82.50 169 LEU A O 1
ATOM 1362 N N . GLU A 1 170 ? 9.063 0.257 -0.282 1.00 85.12 170 GLU A N 1
ATOM 1363 C CA . GLU A 1 170 ? 9.349 1.266 -1.294 1.00 85.12 170 GLU A CA 1
ATOM 1364 C C . GLU A 1 170 ? 8.041 1.881 -1.800 1.00 85.12 170 GLU A C 1
ATOM 1366 O O . GLU A 1 170 ? 7.011 1.210 -1.845 1.00 85.12 170 GLU A O 1
ATOM 1371 N N . CYS A 1 171 ? 8.085 3.157 -2.192 1.00 84.75 171 CYS A N 1
ATOM 1372 C CA . CYS A 1 171 ? 6.954 3.872 -2.785 1.00 84.75 171 CYS A CA 1
ATOM 1373 C C . CYS A 1 171 ? 5.696 3.923 -1.875 1.00 84.75 171 CYS A C 1
ATOM 1375 O O . CYS A 1 171 ? 5.790 4.068 -0.653 1.00 84.75 171 CYS A O 1
ATOM 1377 N N . TYR A 1 172 ? 4.499 3.860 -2.464 1.00 88.00 172 TYR A N 1
ATOM 1378 C CA . TYR A 1 172 ? 3.210 4.047 -1.786 1.00 88.00 172 TYR A CA 1
ATOM 1379 C C . TYR A 1 172 ? 2.873 3.029 -0.680 1.00 88.00 172 TYR A C 1
ATOM 1381 O O . TYR A 1 172 ? 2.326 3.471 0.339 1.00 88.00 172 TYR A O 1
ATOM 1389 N N . PRO A 1 173 ? 3.247 1.732 -0.768 1.00 91.94 173 PRO A N 1
ATOM 1390 C CA . PRO A 1 173 ? 3.075 0.778 0.331 1.00 91.94 173 PRO A CA 1
ATOM 1391 C C . PRO A 1 173 ? 3.610 1.271 1.681 1.00 91.94 173 PRO A C 1
ATOM 1393 O O . PRO A 1 173 ? 2.982 1.028 2.715 1.00 91.94 173 PRO A O 1
ATOM 1396 N N . TYR A 1 174 ? 4.721 2.024 1.687 1.00 91.31 174 TYR A N 1
ATOM 1397 C CA . TYR A 1 174 ? 5.246 2.637 2.910 1.00 91.31 174 TYR A CA 1
ATOM 1398 C C . TYR A 1 174 ? 4.212 3.559 3.550 1.00 91.31 174 TYR A C 1
ATOM 1400 O O . TYR A 1 174 ? 3.896 3.424 4.734 1.00 91.31 174 TYR A O 1
ATOM 1408 N N . HIS A 1 175 ? 3.669 4.488 2.764 1.00 92.44 175 HIS A N 1
ATOM 1409 C CA . HIS A 1 175 ? 2.691 5.452 3.243 1.00 92.44 175 HIS A CA 1
ATOM 1410 C C . HIS A 1 175 ? 1.403 4.757 3.677 1.00 92.44 175 HIS A C 1
ATOM 1412 O O . HIS A 1 175 ? 0.897 5.074 4.748 1.00 92.44 175 HIS A O 1
ATOM 1418 N N . MET A 1 176 ? 0.911 3.773 2.919 1.00 95.81 176 MET A N 1
ATOM 1419 C CA . MET A 1 176 ? -0.286 3.012 3.290 1.00 95.81 176 MET A CA 1
ATOM 1420 C C . MET A 1 176 ? -0.139 2.338 4.652 1.00 95.81 176 MET A C 1
ATOM 1422 O O . MET A 1 176 ? -0.988 2.521 5.524 1.00 95.81 176 MET A O 1
ATOM 1426 N N . ILE A 1 177 ? 0.953 1.600 4.862 1.00 94.81 177 ILE A N 1
ATOM 1427 C CA . ILE A 1 177 ? 1.168 0.855 6.104 1.00 94.81 177 ILE A CA 1
ATOM 1428 C C . ILE A 1 177 ? 1.453 1.810 7.263 1.00 94.81 177 ILE A C 1
ATOM 1430 O O . ILE A 1 177 ? 0.763 1.759 8.280 1.00 94.81 177 ILE A O 1
ATOM 1434 N N . HIS A 1 178 ? 2.428 2.712 7.130 1.00 93.25 178 HIS A N 1
ATOM 1435 C CA . HIS A 1 178 ? 2.816 3.580 8.243 1.00 93.25 178 HIS A CA 1
ATOM 1436 C C . HIS A 1 178 ? 1.720 4.580 8.606 1.00 93.25 178 HIS A C 1
ATOM 1438 O O . HIS A 1 178 ? 1.417 4.748 9.787 1.00 93.25 178 HIS A O 1
ATOM 1444 N N . PHE A 1 179 ? 1.103 5.238 7.622 1.00 96.12 179 PHE A N 1
ATOM 1445 C CA . PHE A 1 179 ? 0.019 6.177 7.893 1.00 96.12 179 PHE A CA 1
ATOM 1446 C C . PHE A 1 179 ? -1.231 5.446 8.380 1.00 96.12 179 PHE A C 1
ATOM 1448 O O . PHE A 1 179 ? -1.785 5.812 9.414 1.00 96.12 179 PHE A O 1
ATOM 1455 N N . GLY A 1 180 ? -1.638 4.383 7.680 1.00 96.94 180 GLY A N 1
ATOM 1456 C CA . GLY A 1 180 ? -2.821 3.592 8.008 1.00 96.94 180 GLY A CA 1
ATOM 1457 C C . GLY A 1 180 ? -2.787 3.047 9.430 1.00 96.94 180 GLY A C 1
ATOM 1458 O O . GLY A 1 180 ? -3.690 3.325 10.222 1.00 96.94 180 GLY A O 1
ATOM 1459 N N . LEU A 1 181 ? -1.706 2.347 9.789 1.00 95.31 181 LEU A N 1
ATOM 1460 C CA . LEU A 1 181 ? -1.543 1.782 11.129 1.00 95.31 181 LEU A CA 1
ATOM 1461 C C . LEU A 1 181 ? -1.451 2.865 12.206 1.00 95.31 181 LEU A C 1
ATOM 1463 O O . LEU A 1 181 ? -1.994 2.681 13.289 1.00 95.31 181 LEU A O 1
ATOM 1467 N N . LEU A 1 182 ? -0.817 4.007 11.928 1.00 95.19 182 LEU A N 1
ATOM 1468 C CA . LEU A 1 182 ? -0.712 5.112 12.883 1.00 95.19 182 LEU A CA 1
ATOM 1469 C C . LEU A 1 182 ? -2.049 5.810 13.136 1.00 95.19 182 LEU A C 1
ATOM 1471 O O . LEU A 1 182 ? -2.381 6.106 14.285 1.00 95.19 182 LEU A O 1
ATOM 1475 N N . ILE A 1 183 ? -2.831 6.065 12.088 1.00 96.88 183 ILE A N 1
ATOM 1476 C CA . ILE A 1 183 ? -4.169 6.643 12.227 1.00 96.88 183 ILE A CA 1
ATOM 1477 C C . ILE A 1 183 ? -5.099 5.670 12.953 1.00 96.88 183 ILE A C 1
ATOM 1479 O O . ILE A 1 183 ? -5.813 6.079 13.873 1.00 96.88 183 ILE A O 1
ATOM 1483 N N . TYR A 1 184 ? -5.041 4.385 12.606 1.00 95.19 184 TYR A N 1
ATOM 1484 C CA . TYR A 1 184 ? -5.773 3.345 13.317 1.00 95.19 184 TYR A CA 1
ATOM 1485 C C . TYR A 1 184 ? -5.358 3.264 14.793 1.00 95.19 184 TYR A C 1
ATOM 1487 O O . TYR A 1 184 ? -6.217 3.231 15.674 1.00 95.19 184 TYR A O 1
ATOM 1495 N N . ALA A 1 185 ? -4.056 3.354 15.087 1.00 93.06 185 ALA A N 1
ATOM 1496 C CA . ALA A 1 185 ? -3.536 3.406 16.450 1.00 93.06 185 ALA A CA 1
ATOM 1497 C C . ALA A 1 185 ? -4.136 4.571 17.233 1.00 93.06 185 ALA A C 1
ATOM 1499 O O . ALA A 1 185 ? -4.654 4.375 18.329 1.00 93.06 185 ALA A O 1
ATOM 1500 N N . LEU A 1 186 ? -4.108 5.784 16.674 1.00 93.69 186 LEU A N 1
ATOM 1501 C CA . LEU A 1 186 ? -4.671 6.976 17.316 1.00 93.69 186 LEU A CA 1
ATOM 1502 C C . LEU A 1 186 ? -6.165 6.812 17.617 1.00 93.69 186 LEU A C 1
ATOM 1504 O O . LEU A 1 186 ? -6.635 7.223 18.684 1.00 93.69 186 LEU A O 1
ATOM 1508 N N . TRP A 1 187 ? -6.894 6.189 16.691 1.00 93.06 187 TRP A N 1
ATOM 1509 C CA . TRP A 1 187 ? -8.318 5.917 16.832 1.00 93.06 187 TRP A CA 1
ATOM 1510 C C . TRP A 1 187 ? -8.618 4.916 17.951 1.00 93.06 187 TRP A C 1
ATOM 1512 O O . TRP A 1 187 ? -9.484 5.171 18.788 1.00 93.06 187 TRP A O 1
ATOM 1522 N N . ARG A 1 188 ? -7.877 3.804 17.994 1.00 90.25 188 ARG A N 1
ATOM 1523 C CA . ARG A 1 188 ? -8.092 2.690 18.934 1.00 90.25 188 ARG A CA 1
ATOM 1524 C C . ARG A 1 188 ? -7.457 2.894 20.304 1.00 90.25 188 ARG A C 1
ATOM 1526 O O . ARG A 1 188 ? -7.820 2.193 21.242 1.00 90.25 188 ARG A O 1
ATOM 1533 N N . SER A 1 189 ? -6.534 3.844 20.427 1.00 87.88 189 SER A N 1
ATOM 1534 C CA . SER A 1 189 ? -5.819 4.095 21.676 1.00 87.88 189 SER A CA 1
ATOM 1535 C C . SER A 1 189 ? -6.783 4.394 22.829 1.00 87.88 189 SER A C 1
ATOM 1537 O O . SER A 1 189 ? -7.711 5.181 22.661 1.00 87.88 189 SER A O 1
ATOM 1539 N N . PRO A 1 190 ? -6.589 3.829 24.019 1.00 86.62 190 PRO A N 1
ATOM 1540 C CA . PRO A 1 190 ? -7.336 4.264 25.193 1.00 86.62 190 PRO A CA 1
ATOM 1541 C C . PRO A 1 190 ? -6.847 5.660 25.653 1.00 86.62 190 PRO A C 1
ATOM 1543 O O . PRO A 1 190 ? -5.729 6.073 25.324 1.00 86.62 190 PRO A O 1
ATOM 1546 N N . ASP A 1 191 ? -7.683 6.434 26.356 1.00 85.44 191 ASP A N 1
ATOM 1547 C CA . ASP A 1 191 ? -7.337 7.811 26.776 1.00 85.44 191 ASP A CA 1
ATOM 1548 C C . ASP A 1 191 ? -6.148 7.842 27.745 1.00 85.44 191 ASP A C 1
ATOM 1550 O O . ASP A 1 191 ? -5.339 8.775 27.747 1.00 85.44 191 ASP A O 1
ATOM 1554 N N . GLU A 1 192 ? -6.000 6.771 28.515 1.00 86.06 192 GLU A N 1
ATOM 1555 C CA . GLU A 1 192 ? -4.940 6.504 29.475 1.00 86.06 192 GLU A CA 1
ATOM 1556 C C . GLU A 1 192 ? -3.558 6.593 28.827 1.00 86.06 192 GLU A C 1
ATOM 1558 O O . GLU A 1 192 ? -2.634 7.124 29.440 1.00 86.06 192 GLU A O 1
ATOM 1563 N N . VAL A 1 193 ? -3.414 6.167 27.565 1.00 85.12 193 VAL A N 1
ATOM 1564 C CA . VAL A 1 193 ? -2.147 6.277 26.825 1.00 85.12 193 VAL A CA 1
ATOM 1565 C C . VAL A 1 193 ? -1.761 7.743 26.644 1.00 85.12 193 VAL A C 1
ATOM 1567 O O . VAL A 1 193 ? -0.612 8.120 26.875 1.00 85.12 193 VAL A O 1
ATOM 1570 N N . PHE A 1 194 ? -2.714 8.611 26.302 1.00 84.69 194 PHE A N 1
ATOM 1571 C CA . PHE A 1 194 ? -2.438 10.038 26.124 1.00 84.69 194 PHE A CA 1
ATOM 1572 C C . PHE A 1 194 ? -2.224 10.763 27.453 1.00 84.69 194 PHE A C 1
ATOM 1574 O O . PHE A 1 194 ? -1.418 11.695 27.515 1.00 84.69 194 PHE A O 1
ATOM 1581 N N . SER A 1 195 ? -2.892 10.323 28.518 1.00 85.38 195 SER A N 1
ATOM 1582 C CA . SER A 1 195 ? -2.644 10.799 29.881 1.00 85.38 195 SER A CA 1
ATOM 1583 C C . SER A 1 195 ? -1.246 10.399 30.369 1.00 85.38 195 SER A C 1
ATOM 1585 O O . SER A 1 195 ? -0.499 11.254 30.843 1.00 85.38 195 SER A O 1
ATOM 1587 N N . ALA A 1 196 ? -0.833 9.147 30.154 1.00 82.25 196 ALA A N 1
ATOM 1588 C CA . ALA A 1 196 ? 0.506 8.655 30.481 1.00 82.25 196 ALA A CA 1
ATOM 1589 C C . ALA A 1 196 ? 1.592 9.430 29.720 1.00 82.25 196 ALA A C 1
ATOM 1591 O O . ALA A 1 196 ? 2.572 9.883 30.308 1.00 82.25 196 ALA A O 1
ATOM 1592 N N . ILE A 1 197 ? 1.370 9.683 28.429 1.00 80.88 197 ILE A N 1
ATOM 1593 C CA . ILE A 1 197 ? 2.248 10.502 27.585 1.00 80.88 197 ILE A CA 1
ATOM 1594 C C . ILE A 1 197 ? 2.413 11.929 28.135 1.00 80.88 197 ILE A C 1
ATOM 1596 O O . ILE A 1 197 ? 3.508 12.488 28.062 1.00 80.88 197 ILE A O 1
ATOM 1600 N N . ARG A 1 198 ? 1.348 12.558 28.657 1.00 82.19 198 ARG A N 1
ATOM 1601 C CA . ARG A 1 198 ? 1.439 13.906 29.257 1.00 82.19 198 ARG A CA 1
ATOM 1602 C C . ARG A 1 198 ? 2.275 13.910 30.532 1.00 82.19 198 ARG A C 1
ATOM 1604 O O . ARG A 1 198 ? 2.964 14.897 30.782 1.00 82.19 198 ARG A O 1
ATOM 1611 N N . ASN A 1 199 ? 2.200 12.824 31.294 1.00 82.12 199 ASN A N 1
ATOM 1612 C CA . ASN A 1 199 ? 2.874 12.667 32.576 1.00 82.12 199 ASN A CA 1
ATOM 1613 C C . ASN A 1 199 ? 4.312 12.156 32.441 1.00 82.12 199 ASN A C 1
ATOM 1615 O O . ASN A 1 199 ? 5.042 12.158 33.430 1.00 82.12 199 ASN A O 1
ATOM 1619 N N . MET A 1 200 ? 4.748 11.746 31.242 1.00 77.19 200 MET A N 1
ATOM 1620 C CA . MET A 1 200 ? 6.144 11.380 31.027 1.00 77.19 200 MET A CA 1
ATOM 1621 C C . MET A 1 200 ? 7.042 12.569 31.391 1.00 77.19 200 MET A C 1
ATOM 1623 O O . MET A 1 200 ? 6.852 13.663 30.836 1.00 77.19 200 MET A O 1
ATOM 1627 N N . PRO A 1 201 ? 8.019 12.383 32.304 1.00 73.62 201 PRO A N 1
ATOM 1628 C CA . PRO A 1 201 ? 8.967 13.426 32.641 1.00 73.62 201 PRO A CA 1
ATOM 1629 C C . PRO A 1 201 ? 9.568 13.922 31.337 1.00 73.62 201 PRO A C 1
ATOM 1631 O O . PRO A 1 201 ? 10.119 13.137 30.560 1.00 73.62 201 PRO A O 1
ATOM 1634 N N . ARG A 1 202 ? 9.444 15.225 31.058 1.00 74.62 202 ARG A N 1
ATOM 1635 C CA . ARG A 1 202 ? 10.222 15.822 29.973 1.00 74.62 202 ARG A CA 1
ATOM 1636 C C . ARG A 1 202 ? 11.662 15.499 30.316 1.00 74.62 202 ARG A C 1
ATOM 1638 O O . ARG A 1 202 ? 12.146 16.051 31.301 1.00 74.62 202 ARG A O 1
ATOM 1645 N N . GLN A 1 203 ? 12.295 14.594 29.566 1.00 66.81 203 GLN A N 1
ATOM 1646 C CA . GLN A 1 203 ? 13.708 14.286 29.736 1.00 66.81 203 GLN A CA 1
ATOM 1647 C C . GLN A 1 203 ? 14.424 15.633 29.723 1.00 66.81 203 GLN A C 1
ATOM 1649 O O . GLN A 1 203 ? 14.497 16.294 28.680 1.00 66.81 203 GLN A O 1
ATOM 1654 N N . LYS A 1 204 ? 14.818 16.116 30.910 1.00 66.88 204 LYS A N 1
ATOM 1655 C CA . LYS A 1 204 ? 15.543 17.372 31.030 1.00 66.88 204 LYS A CA 1
ATOM 1656 C C . LYS A 1 204 ? 16.795 17.116 30.224 1.00 66.88 204 LYS A C 1
ATOM 1658 O O . LYS A 1 204 ? 17.537 16.187 30.519 1.00 66.88 204 LYS A O 1
ATOM 1663 N N . LYS A 1 205 ? 16.942 17.863 29.134 1.00 55.53 205 LYS A N 1
ATOM 1664 C CA . LYS A 1 205 ? 18.070 17.759 28.219 1.00 55.53 205 LYS A CA 1
ATOM 1665 C C . LYS A 1 205 ? 19.285 18.173 29.045 1.00 55.53 205 LYS A C 1
ATOM 1667 O O . LYS A 1 205 ? 19.544 19.366 29.184 1.00 55.53 205 LYS A O 1
ATOM 1672 N N . VAL A 1 206 ? 19.927 17.214 29.710 1.00 63.41 206 VAL A N 1
ATOM 1673 C CA . VAL A 1 206 ? 21.110 17.492 30.513 1.00 63.41 206 VAL A CA 1
ATOM 1674 C C . VAL A 1 206 ? 22.199 17.805 29.498 1.00 63.41 206 VAL A C 1
ATOM 1676 O O . VAL A 1 206 ? 22.757 16.921 28.854 1.00 63.41 206 VAL A O 1
ATOM 1679 N N . ASN A 1 207 ? 22.402 19.096 29.253 1.00 54.44 207 ASN A N 1
ATOM 1680 C CA . ASN A 1 207 ? 23.509 19.607 28.460 1.00 54.44 207 ASN A CA 1
ATOM 1681 C C . ASN A 1 207 ? 24.762 19.608 29.343 1.00 54.44 207 ASN A C 1
ATOM 1683 O O . ASN A 1 207 ? 25.379 20.656 29.516 1.00 54.44 207 ASN A O 1
ATOM 1687 N N . THR A 1 208 ? 25.104 18.476 29.964 1.00 56.75 208 THR A N 1
ATOM 1688 C CA . THR A 1 208 ? 26.394 18.384 30.645 1.00 56.75 208 THR A CA 1
ATOM 1689 C C . THR A 1 208 ? 27.461 18.408 29.556 1.00 56.75 208 THR A C 1
ATOM 1691 O O . THR A 1 208 ? 27.378 17.600 28.621 1.00 56.75 208 THR A O 1
ATOM 1694 N N . PRO A 1 209 ? 28.427 19.340 29.615 1.00 59.56 209 PRO A N 1
ATOM 1695 C CA . PRO A 1 209 ? 29.621 19.264 28.792 1.00 59.56 209 PRO A CA 1
ATOM 1696 C C . PRO A 1 209 ? 30.241 17.881 28.972 1.00 59.56 209 PRO A C 1
ATOM 1698 O O . PRO A 1 209 ? 30.181 17.311 30.059 1.00 59.56 209 PRO A O 1
ATOM 1701 N N . LEU A 1 210 ? 30.775 17.338 27.884 1.00 50.75 210 LEU A N 1
ATOM 1702 C CA . LEU A 1 210 ? 31.412 16.030 27.808 1.00 50.75 210 LEU A CA 1
ATOM 1703 C C . LEU A 1 210 ? 32.680 16.003 28.688 1.00 50.75 210 LEU A C 1
ATOM 1705 O O . LEU A 1 210 ? 33.795 16.033 28.176 1.00 50.75 210 LEU A O 1
ATOM 1709 N N . GLU A 1 211 ? 32.526 15.980 30.009 1.00 49.72 211 GLU A N 1
ATOM 1710 C CA . GLU A 1 211 ? 33.606 15.631 30.919 1.00 49.72 211 GLU A CA 1
ATOM 1711 C C . GLU A 1 211 ? 33.770 14.114 30.881 1.00 49.72 211 GLU A C 1
ATOM 1713 O O . GLU A 1 211 ? 32.877 13.329 31.207 1.00 49.72 211 GLU A O 1
ATOM 1718 N N . LYS A 1 212 ? 34.925 13.708 30.359 1.00 54.66 212 LYS A N 1
ATOM 1719 C CA . LYS A 1 212 ? 35.360 12.322 30.281 1.00 54.66 212 LYS A CA 1
ATOM 1720 C C . LYS A 1 212 ? 35.461 11.751 31.696 1.00 54.66 212 LYS A C 1
ATOM 1722 O O . LYS A 1 212 ? 36.336 12.156 32.449 1.00 54.66 212 LYS A O 1
ATOM 1727 N N . GLY A 1 213 ? 34.652 10.736 31.986 1.00 51.50 213 GLY A N 1
ATOM 1728 C CA . GLY A 1 213 ? 34.986 9.729 32.994 1.00 51.50 213 GLY A CA 1
ATOM 1729 C C . GLY A 1 213 ? 34.104 9.716 34.236 1.00 51.50 213 GLY A C 1
ATOM 1730 O O . GLY A 1 213 ? 34.523 10.175 35.285 1.00 51.50 213 GLY A O 1
ATOM 1731 N N . ALA A 1 214 ? 32.928 9.094 34.133 1.00 46.31 214 ALA A N 1
ATOM 1732 C CA . ALA A 1 214 ? 32.370 8.214 35.166 1.00 46.31 214 ALA A CA 1
ATOM 1733 C C . ALA A 1 214 ? 31.105 7.543 34.611 1.00 46.31 214 ALA A C 1
ATOM 1735 O O . ALA A 1 214 ? 30.123 8.205 34.280 1.00 46.31 214 ALA A O 1
ATOM 1736 N N . CYS A 1 215 ? 31.137 6.217 34.481 1.00 43.34 215 CYS A N 1
ATOM 1737 C CA . CYS A 1 215 ? 29.981 5.405 34.116 1.00 43.34 215 CYS A CA 1
ATOM 1738 C C . CYS A 1 215 ? 29.055 5.296 35.339 1.00 43.34 215 CYS A C 1
ATOM 1740 O O . CYS A 1 215 ? 29.225 4.405 36.164 1.00 43.34 215 CYS A O 1
ATOM 1742 N N . MET A 1 216 ? 28.121 6.236 35.501 1.00 40.06 216 MET A N 1
ATOM 1743 C CA . MET A 1 216 ? 27.048 6.123 36.494 1.00 40.06 216 MET A CA 1
ATOM 1744 C C . MET A 1 216 ? 25.792 5.579 35.813 1.00 40.06 216 MET A C 1
ATOM 1746 O O . MET A 1 216 ? 25.086 6.278 35.088 1.00 40.06 216 MET A O 1
ATOM 1750 N N . THR A 1 217 ? 25.541 4.294 36.035 1.00 42.66 217 THR A N 1
ATOM 1751 C CA . THR A 1 217 ? 24.340 3.563 35.627 1.00 42.66 217 THR A CA 1
ATOM 1752 C C . THR A 1 217 ? 23.203 3.804 36.621 1.00 42.66 217 THR A C 1
ATOM 1754 O O . THR A 1 217 ? 22.863 2.917 37.397 1.00 42.66 217 THR A O 1
ATOM 1757 N N . GLU A 1 218 ? 22.586 4.985 36.612 1.00 43.81 218 GLU A N 1
ATOM 1758 C CA . GLU A 1 218 ? 21.279 5.174 37.258 1.00 43.81 218 GLU A CA 1
ATOM 1759 C C . GLU A 1 218 ? 20.167 4.935 36.232 1.00 43.81 218 GLU A C 1
ATOM 1761 O O . GLU A 1 218 ? 19.704 5.828 35.522 1.00 43.81 218 GLU A O 1
ATOM 1766 N N . THR A 1 219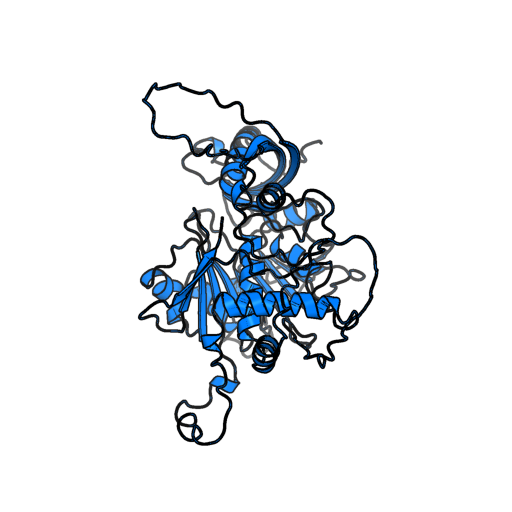 ? 19.749 3.675 36.122 1.00 48.72 219 THR A N 1
ATOM 1767 C CA . THR A 1 219 ? 18.546 3.285 35.384 1.00 48.72 219 THR A CA 1
ATOM 1768 C C . THR A 1 219 ? 17.330 3.593 36.250 1.00 48.72 219 THR A C 1
ATOM 1770 O O . THR A 1 219 ? 16.881 2.767 37.040 1.00 48.72 219 THR A O 1
ATOM 1773 N N . ALA A 1 220 ? 16.783 4.801 36.106 1.00 49.41 220 ALA A N 1
ATOM 1774 C CA . ALA A 1 220 ? 15.466 5.125 36.640 1.00 49.41 220 ALA A CA 1
ATOM 1775 C C . ALA A 1 220 ? 14.429 4.179 36.007 1.00 49.41 220 ALA A C 1
ATOM 1777 O O . ALA A 1 220 ? 14.007 4.356 34.862 1.00 49.41 220 ALA A O 1
ATOM 1778 N N . THR A 1 221 ? 14.059 3.138 36.746 1.00 51.44 221 THR A N 1
ATOM 1779 C CA . THR A 1 221 ? 13.069 2.136 36.357 1.00 51.44 221 THR A CA 1
ATOM 1780 C C . THR A 1 221 ? 11.698 2.799 36.418 1.00 51.44 221 THR A C 1
ATOM 1782 O O . THR A 1 221 ? 11.081 2.919 37.474 1.00 51.44 221 THR A O 1
ATOM 1785 N N . MET A 1 222 ? 11.222 3.313 35.281 1.00 54.06 222 MET A N 1
ATOM 1786 C CA . MET A 1 222 ? 9.847 3.792 35.184 1.00 54.06 222 MET A CA 1
ATOM 1787 C C . MET A 1 222 ? 8.913 2.586 35.296 1.00 54.06 222 MET A C 1
ATOM 1789 O O . MET A 1 222 ? 8.779 1.818 34.348 1.00 54.06 222 MET A O 1
ATOM 1793 N N . SER A 1 223 ? 8.259 2.435 36.448 1.00 48.12 223 SER A N 1
ATOM 1794 C CA . SER A 1 223 ? 7.151 1.497 36.644 1.00 48.12 223 SER A CA 1
ATOM 1795 C C . SER A 1 223 ? 5.924 1.986 35.867 1.00 48.12 223 SER A C 1
ATOM 1797 O O . SER A 1 223 ? 4.967 2.507 36.438 1.00 48.12 223 SER A O 1
ATOM 1799 N N . LEU A 1 224 ? 5.966 1.869 34.542 1.00 56.09 224 LEU A N 1
ATOM 1800 C CA . LEU A 1 224 ? 4.766 1.918 33.720 1.00 56.09 224 LEU A CA 1
ATOM 1801 C C . LEU A 1 224 ? 4.068 0.576 33.918 1.00 56.09 224 LEU A C 1
ATOM 1803 O O . LEU A 1 224 ? 4.593 -0.456 33.507 1.00 56.09 224 LEU A O 1
ATOM 1807 N N . THR A 1 225 ? 2.900 0.576 34.562 1.00 54.16 225 THR A N 1
ATOM 1808 C CA . THR A 1 225 ? 2.011 -0.582 34.471 1.00 54.16 225 THR A CA 1
ATOM 1809 C C . THR A 1 225 ? 1.795 -0.869 32.982 1.00 54.16 225 THR A C 1
ATOM 1811 O O . THR A 1 225 ? 1.499 0.074 32.237 1.00 54.16 225 THR A O 1
ATOM 1814 N N . PRO A 1 226 ? 2.013 -2.111 32.510 1.00 54.00 226 PRO A N 1
ATOM 1815 C CA . PRO A 1 226 ? 1.893 -2.445 31.100 1.00 54.00 226 PRO A CA 1
ATOM 1816 C C . PRO A 1 226 ? 0.436 -2.257 30.683 1.00 54.00 226 PRO A C 1
ATOM 1818 O O . PRO A 1 226 ? -0.418 -3.124 30.856 1.00 54.00 226 PRO A O 1
ATOM 1821 N N . LEU A 1 227 ? 0.132 -1.069 30.166 1.00 54.62 227 LEU A N 1
ATOM 1822 C CA . LEU A 1 227 ? -1.090 -0.819 29.431 1.00 54.62 227 LEU A CA 1
ATOM 1823 C C . LEU A 1 227 ? -0.990 -1.704 28.194 1.00 54.62 227 LEU A C 1
ATOM 1825 O O . LEU A 1 227 ? -0.229 -1.407 27.272 1.00 54.62 227 LEU A O 1
ATOM 1829 N N . HIS A 1 228 ? -1.729 -2.814 28.196 1.00 57.84 228 HIS A N 1
ATOM 1830 C CA . HIS A 1 228 ? -1.936 -3.607 26.996 1.00 57.84 228 HIS A CA 1
ATOM 1831 C C . HIS A 1 228 ? -2.461 -2.656 25.924 1.00 57.84 228 HIS A C 1
ATOM 1833 O O . HIS A 1 228 ? -3.596 -2.188 25.989 1.00 57.84 228 HIS A O 1
ATOM 1839 N N . PHE A 1 229 ? -1.600 -2.331 24.966 1.00 55.97 229 PHE A N 1
ATOM 1840 C CA . PHE A 1 229 ? -1.935 -1.515 23.816 1.00 55.97 229 PHE A CA 1
ATOM 1841 C C . PHE A 1 229 ? -2.146 -2.433 22.618 1.00 55.97 229 PHE A C 1
ATOM 1843 O O . PHE A 1 229 ? -1.231 -2.600 21.818 1.00 55.97 229 PHE A O 1
ATOM 1850 N N . PRO A 1 230 ? -3.301 -3.092 22.472 1.00 56.28 230 PRO A N 1
ATOM 1851 C CA . PRO A 1 230 ? -3.522 -3.922 21.315 1.00 56.28 230 PRO A CA 1
ATOM 1852 C C . PRO A 1 230 ? -3.809 -3.031 20.110 1.00 56.28 230 PRO A C 1
ATOM 1854 O O . PRO A 1 230 ? -4.962 -2.702 19.835 1.00 56.28 230 PRO A O 1
ATOM 1857 N N . LEU A 1 231 ? -2.767 -2.633 19.377 1.00 64.94 231 LEU A N 1
ATOM 1858 C CA . LEU A 1 231 ? -2.983 -2.027 18.066 1.00 64.94 231 LEU A CA 1
ATOM 1859 C C . LEU A 1 231 ? -3.819 -2.981 17.206 1.00 64.94 231 LEU A C 1
ATOM 1861 O O . LEU A 1 231 ? -4.830 -2.587 16.648 1.00 64.94 231 LEU A O 1
ATOM 1865 N N . LEU A 1 232 ? -3.430 -4.254 17.206 1.00 60.03 232 LEU A N 1
ATOM 1866 C CA . LEU A 1 232 ? -4.212 -5.402 16.774 1.00 60.03 232 LEU A CA 1
ATOM 1867 C C . LEU A 1 232 ? -4.015 -6.436 17.883 1.00 60.03 232 LEU A C 1
ATOM 1869 O O . LEU A 1 232 ? -2.945 -7.030 17.990 1.00 60.03 232 LEU A O 1
ATOM 1873 N N . ALA A 1 233 ? -4.971 -6.545 18.808 1.00 52.19 233 ALA A N 1
ATOM 1874 C CA . ALA A 1 233 ? -4.862 -7.520 19.891 1.00 52.19 233 ALA A CA 1
ATOM 1875 C C . ALA A 1 233 ? -4.820 -8.927 19.297 1.00 52.19 233 ALA A C 1
ATOM 1877 O O . ALA A 1 233 ? -5.455 -9.175 18.270 1.00 52.19 233 ALA A O 1
ATOM 1878 N N . THR A 1 234 ? -4.242 -9.864 20.042 1.00 52.09 234 THR A N 1
ATOM 1879 C CA . THR A 1 234 ? -4.549 -11.301 19.956 1.00 52.09 234 THR A CA 1
ATOM 1880 C C . THR A 1 234 ? -5.980 -11.589 20.450 1.00 52.09 234 THR A C 1
ATOM 1882 O O . THR A 1 234 ? -6.215 -12.503 21.235 1.00 52.09 234 THR A O 1
ATOM 1885 N N . THR A 1 235 ? -6.944 -10.735 20.105 1.00 56.59 235 THR A N 1
ATOM 1886 C CA . THR A 1 235 ? -8.359 -11.091 20.136 1.00 56.59 235 THR A CA 1
ATOM 1887 C C . THR A 1 235 ? -8.580 -11.950 18.905 1.00 56.59 235 THR A C 1
ATOM 1889 O O . THR A 1 235 ? -8.118 -11.567 17.828 1.00 56.59 235 THR A O 1
ATOM 1892 N N . GLU A 1 236 ? -9.275 -13.074 19.061 1.00 60.81 236 GLU A N 1
ATOM 1893 C CA . GLU A 1 236 ? -9.490 -14.095 18.021 1.00 60.81 236 GLU A CA 1
ATOM 1894 C C . GLU A 1 236 ? -10.056 -13.536 16.692 1.00 60.81 236 GLU A C 1
ATOM 1896 O O . GLU A 1 236 ? -9.969 -14.189 15.656 1.00 60.81 236 GLU A O 1
ATOM 1901 N N . ASP A 1 237 ? -10.540 -12.290 16.693 1.00 74.06 237 ASP A N 1
ATOM 1902 C CA . ASP A 1 237 ? -11.184 -11.623 15.561 1.00 74.06 237 ASP A CA 1
ATOM 1903 C C . ASP A 1 237 ? -10.287 -10.652 14.759 1.00 74.06 237 ASP A C 1
ATOM 1905 O O . ASP A 1 237 ? -10.750 -10.043 13.790 1.00 74.06 237 ASP A O 1
ATOM 1909 N N . SER A 1 238 ? -9.013 -10.456 15.128 1.00 88.69 238 SER A N 1
ATOM 1910 C CA . SER A 1 238 ? -8.130 -9.539 14.387 1.00 88.69 238 SER A CA 1
ATOM 1911 C C . SER A 1 238 ? -7.809 -10.082 12.992 1.00 88.69 238 SER A C 1
ATOM 1913 O O . SER A 1 238 ? -7.158 -11.117 12.831 1.00 88.69 238 SER A O 1
ATOM 1915 N N . SER A 1 239 ? -8.218 -9.348 11.958 1.00 94.31 239 SER A N 1
ATOM 1916 C CA . SER A 1 239 ? -7.978 -9.736 10.570 1.00 94.31 239 SER A CA 1
ATOM 1917 C C . SER A 1 239 ? -7.734 -8.539 9.654 1.00 94.31 239 SER A C 1
ATOM 1919 O O . SER A 1 239 ? -8.174 -7.413 9.918 1.00 94.31 239 SER A O 1
ATOM 1921 N N . VAL A 1 240 ? -7.004 -8.807 8.576 1.00 97.00 240 VAL A N 1
ATOM 1922 C CA . VAL A 1 240 ? -6.637 -7.861 7.529 1.00 97.00 240 VAL A CA 1
ATOM 1923 C C . VAL A 1 240 ? -7.110 -8.391 6.183 1.00 97.00 240 VAL A C 1
ATOM 1925 O O . VAL A 1 240 ? -6.896 -9.560 5.863 1.00 97.00 240 VAL A O 1
ATOM 1928 N N . LEU A 1 241 ? -7.711 -7.510 5.395 1.00 98.31 241 LEU A N 1
ATOM 1929 C CA . LEU A 1 241 ? -8.018 -7.726 3.988 1.00 98.31 241 LEU A CA 1
ATOM 1930 C C . LEU A 1 241 ? -7.135 -6.814 3.139 1.00 98.31 241 LEU A C 1
ATOM 1932 O O . LEU A 1 241 ? -6.971 -5.640 3.464 1.00 98.31 241 LEU A O 1
ATOM 1936 N N . ILE A 1 242 ? -6.590 -7.336 2.050 1.00 98.50 242 ILE A N 1
ATOM 1937 C CA . ILE A 1 242 ? -5.864 -6.574 1.034 1.00 98.50 242 ILE A CA 1
ATOM 1938 C C . ILE A 1 242 ? -6.568 -6.817 -0.298 1.00 98.50 242 ILE A C 1
ATOM 1940 O O . ILE A 1 242 ? -6.764 -7.964 -0.691 1.00 98.50 242 ILE A O 1
ATOM 1944 N N . LEU A 1 243 ? -6.967 -5.749 -0.977 1.00 98.25 243 LEU A N 1
ATOM 1945 C CA . LEU A 1 243 ? -7.560 -5.790 -2.308 1.00 98.25 243 LEU A CA 1
ATOM 1946 C C . LEU A 1 243 ? -6.537 -5.253 -3.307 1.00 98.25 243 LEU A C 1
ATOM 1948 O O . LEU A 1 243 ? -6.130 -4.098 -3.192 1.00 98.25 243 LEU A O 1
ATOM 1952 N N . GLY A 1 244 ? -6.154 -6.091 -4.269 1.00 97.38 244 GLY A N 1
ATOM 1953 C CA . GLY A 1 244 ? -4.997 -5.890 -5.141 1.00 97.38 244 GLY A CA 1
ATOM 1954 C C . GLY A 1 244 ? -3.742 -6.523 -4.538 1.00 97.38 244 GLY A C 1
ATOM 1955 O O . GLY A 1 244 ? -3.297 -6.139 -3.457 1.00 97.38 244 GLY A O 1
ATOM 1956 N N . LEU A 1 245 ? -3.173 -7.520 -5.220 1.00 97.00 245 LEU A N 1
ATOM 1957 C CA . LEU A 1 245 ? -1.943 -8.183 -4.780 1.00 97.00 245 LEU A CA 1
ATOM 1958 C C . LEU A 1 245 ? -0.715 -7.348 -5.139 1.00 97.00 245 LEU A C 1
ATOM 1960 O O . LEU A 1 245 ? 0.205 -7.233 -4.324 1.00 97.00 245 LEU A O 1
ATOM 1964 N N . GLY A 1 246 ? -0.680 -6.798 -6.358 1.00 95.19 246 GLY A N 1
ATOM 1965 C CA . GLY A 1 246 ? 0.525 -6.185 -6.917 1.00 95.19 246 GLY A CA 1
ATOM 1966 C C . GLY A 1 246 ? 1.714 -7.146 -6.800 1.00 95.19 246 GLY A C 1
ATOM 1967 O O . GLY A 1 246 ? 1.588 -8.334 -7.065 1.00 95.19 246 GLY A O 1
ATOM 1968 N N . GLY A 1 247 ? 2.862 -6.664 -6.324 1.00 96.06 247 GLY A N 1
ATOM 1969 C CA . GLY A 1 247 ? 4.036 -7.484 -5.990 1.00 96.06 247 GLY A CA 1
ATOM 1970 C C . GLY A 1 247 ? 3.989 -8.154 -4.608 1.00 96.06 247 GLY A C 1
ATOM 1971 O O . GLY A 1 247 ? 5.033 -8.547 -4.092 1.00 96.06 247 GLY A O 1
ATOM 1972 N N . ASN A 1 248 ? 2.819 -8.222 -3.967 1.00 96.88 248 ASN A N 1
ATOM 1973 C CA . ASN A 1 248 ? 2.597 -8.662 -2.585 1.00 96.88 248 ASN A CA 1
ATOM 1974 C C . ASN A 1 248 ? 3.411 -7.892 -1.523 1.00 96.88 248 ASN A C 1
ATOM 1976 O O . ASN A 1 248 ? 3.754 -8.427 -0.467 1.00 96.88 248 ASN A O 1
ATOM 1980 N N . VAL A 1 249 ? 3.744 -6.624 -1.785 1.00 96.31 249 VAL A N 1
ATOM 1981 C CA . VAL A 1 249 ? 4.604 -5.814 -0.900 1.00 96.31 249 VAL A CA 1
ATOM 1982 C C . VAL A 1 249 ? 3.927 -5.552 0.446 1.00 96.31 249 VAL A C 1
ATOM 1984 O O . VAL A 1 249 ? 4.536 -5.760 1.498 1.00 96.31 249 VAL A O 1
ATOM 1987 N N . ILE A 1 250 ? 2.648 -5.158 0.420 1.00 97.00 250 ILE A N 1
ATOM 1988 C CA . ILE A 1 250 ? 1.855 -4.933 1.635 1.00 97.00 250 ILE A CA 1
ATOM 1989 C C . ILE A 1 250 ? 1.698 -6.250 2.404 1.00 97.00 250 ILE A C 1
ATOM 1991 O O . ILE A 1 250 ? 1.987 -6.298 3.600 1.00 97.00 250 ILE A O 1
ATOM 1995 N N . GLY A 1 251 ? 1.317 -7.333 1.718 1.00 96.69 251 GLY A N 1
ATOM 1996 C CA . GLY A 1 251 ? 1.126 -8.647 2.333 1.00 96.69 251 GLY A CA 1
ATOM 1997 C C . GLY A 1 251 ? 2.395 -9.195 2.989 1.00 96.69 251 GLY A C 1
ATOM 1998 O O . GLY A 1 251 ? 2.342 -9.646 4.130 1.00 96.69 251 GLY A O 1
ATOM 1999 N N . ASN A 1 252 ? 3.555 -9.097 2.333 1.00 95.69 252 ASN A N 1
ATOM 2000 C CA . ASN A 1 252 ? 4.840 -9.542 2.891 1.00 95.69 252 ASN A CA 1
ATOM 2001 C C . ASN A 1 252 ? 5.288 -8.713 4.099 1.00 95.69 252 ASN A C 1
ATOM 2003 O O . ASN A 1 252 ? 5.813 -9.260 5.076 1.00 95.69 252 ASN A O 1
ATOM 2007 N N . CYS A 1 253 ? 5.064 -7.398 4.059 1.00 94.75 253 CYS A N 1
ATOM 2008 C CA . CYS A 1 253 ? 5.354 -6.539 5.197 1.00 94.75 253 CYS A CA 1
ATOM 2009 C C . CYS A 1 253 ? 4.456 -6.877 6.389 1.00 94.75 253 CYS A C 1
ATOM 2011 O O . CYS A 1 253 ? 4.963 -7.072 7.490 1.00 94.75 253 CYS A O 1
ATOM 2013 N N . LEU A 1 254 ? 3.145 -7.025 6.176 1.00 94.31 254 LEU A N 1
ATOM 2014 C CA . LEU A 1 254 ? 2.202 -7.365 7.241 1.00 94.31 254 LEU A CA 1
ATOM 2015 C C . LEU A 1 254 ? 2.398 -8.793 7.768 1.00 94.31 254 LEU A C 1
ATOM 2017 O O . LEU A 1 254 ? 2.302 -8.998 8.974 1.00 94.31 254 LEU A O 1
ATOM 2021 N N . ASP A 1 255 ? 2.752 -9.765 6.925 1.00 93.50 255 ASP A N 1
ATOM 2022 C CA . ASP A 1 255 ? 3.122 -11.114 7.374 1.00 93.50 255 ASP A CA 1
ATOM 2023 C C . ASP A 1 255 ? 4.334 -11.076 8.323 1.00 93.50 255 ASP A C 1
ATOM 2025 O O . ASP A 1 255 ? 4.359 -11.748 9.362 1.00 93.50 255 ASP A O 1
ATOM 2029 N N . SER A 1 256 ? 5.304 -10.219 8.001 1.00 90.88 256 SER A N 1
ATOM 2030 C CA . SER A 1 256 ? 6.516 -10.021 8.796 1.00 90.88 256 SER A CA 1
ATOM 2031 C C . SER A 1 256 ? 6.286 -9.177 10.045 1.00 90.88 256 SER A C 1
ATOM 2033 O O . SER A 1 256 ? 6.954 -9.412 11.051 1.00 90.88 256 SER A O 1
ATOM 2035 N N . ALA A 1 257 ? 5.374 -8.205 9.995 1.00 89.56 257 ALA A N 1
ATOM 2036 C CA . ALA A 1 257 ? 5.126 -7.249 11.066 1.00 89.56 257 ALA A CA 1
ATOM 2037 C C . ALA A 1 257 ? 4.060 -7.731 12.057 1.00 89.56 257 ALA A C 1
ATOM 2039 O O . ALA A 1 257 ? 4.208 -7.484 13.244 1.00 89.56 257 ALA A O 1
ATOM 2040 N N . LEU A 1 258 ? 3.000 -8.419 11.636 1.00 89.38 258 LEU A N 1
ATOM 2041 C CA . LEU A 1 258 ? 1.868 -8.753 12.508 1.00 89.38 258 LEU A CA 1
ATOM 2042 C C . LEU A 1 258 ? 2.046 -10.096 13.237 1.00 89.38 258 LEU A C 1
ATOM 2044 O O . LEU A 1 258 ? 2.701 -11.000 12.706 1.00 89.38 258 LEU A O 1
ATOM 2048 N N . PRO A 1 259 ? 1.412 -10.289 14.410 1.00 87.62 259 PRO A N 1
ATOM 2049 C CA . PRO A 1 259 ? 1.287 -11.601 15.048 1.00 87.62 259 PRO A CA 1
ATOM 2050 C C . PRO A 1 259 ? 0.739 -12.671 14.094 1.00 87.62 259 PRO A C 1
ATOM 2052 O O . PRO A 1 259 ? -0.013 -12.368 13.169 1.00 87.62 259 PRO A O 1
ATOM 2055 N N . VAL A 1 260 ? 1.153 -13.925 14.285 1.00 88.88 260 VAL A N 1
ATOM 2056 C CA . VAL A 1 260 ? 0.889 -15.053 13.361 1.00 88.88 260 VAL A CA 1
ATOM 2057 C C . VAL A 1 260 ? -0.570 -15.525 13.365 1.00 88.88 260 VAL A C 1
ATOM 2059 O O . VAL A 1 260 ? -1.031 -16.173 12.427 1.00 88.88 260 VAL A O 1
ATOM 2062 N N . ASP A 1 261 ? -1.288 -15.197 14.432 1.00 88.31 261 ASP A N 1
ATOM 2063 C CA . ASP A 1 261 ? -2.712 -15.435 14.645 1.00 88.31 261 ASP A CA 1
ATOM 2064 C C . ASP A 1 261 ? -3.597 -14.422 13.905 1.00 88.31 261 ASP A C 1
ATOM 2066 O O . ASP A 1 261 ? -4.744 -14.735 13.594 1.00 88.31 261 ASP A O 1
ATOM 2070 N N . VAL A 1 262 ? -3.061 -13.256 13.523 1.00 91.25 262 VAL A N 1
ATOM 2071 C CA . VAL A 1 262 ? -3.799 -12.293 12.694 1.00 91.25 262 VAL A CA 1
ATOM 2072 C C . VAL A 1 262 ? -4.005 -12.871 11.293 1.00 91.25 262 VAL A C 1
ATOM 2074 O O . VAL A 1 262 ? -3.046 -13.184 10.583 1.00 91.25 262 VAL A O 1
ATOM 2077 N N . SER A 1 263 ? -5.263 -13.000 10.874 1.00 94.44 263 SER A N 1
ATOM 2078 C CA . SER A 1 263 ? -5.590 -13.448 9.516 1.00 94.44 263 SER A CA 1
ATOM 2079 C C . SER A 1 263 ? -5.261 -12.370 8.483 1.00 94.44 263 SER A C 1
ATOM 2081 O O . SER A 1 263 ? -5.597 -11.208 8.690 1.00 94.44 263 SER A O 1
ATOM 2083 N N . ILE A 1 264 ? -4.652 -12.760 7.365 1.00 96.69 264 ILE A N 1
ATOM 2084 C CA . ILE A 1 264 ? -4.399 -11.917 6.195 1.00 96.69 264 ILE A CA 1
ATOM 2085 C C . ILE A 1 264 ? -5.059 -12.585 4.991 1.00 96.69 264 ILE A C 1
ATOM 2087 O O . ILE A 1 264 ? -4.675 -13.684 4.586 1.00 96.69 264 ILE A O 1
ATOM 2091 N N . ASP A 1 265 ? -6.049 -11.913 4.423 1.00 97.94 265 ASP A N 1
ATOM 2092 C CA . ASP A 1 265 ? -6.690 -12.305 3.176 1.00 97.94 265 ASP A CA 1
ATOM 2093 C C . ASP A 1 265 ? -6.283 -11.325 2.079 1.00 97.94 265 ASP A C 1
ATOM 2095 O O . ASP A 1 265 ? -6.378 -10.114 2.270 1.00 97.94 265 ASP A O 1
ATOM 2099 N N . VAL A 1 266 ? -5.843 -11.837 0.933 1.00 98.38 266 VAL A N 1
ATOM 2100 C CA . VAL A 1 266 ? -5.518 -11.026 -0.246 1.00 98.38 266 VAL A CA 1
ATOM 2101 C C . VAL A 1 266 ? -6.449 -11.412 -1.379 1.00 98.38 266 VAL A C 1
ATOM 2103 O O . VAL A 1 266 ? -6.562 -12.596 -1.687 1.00 98.38 266 VAL A O 1
ATOM 2106 N N . VAL A 1 267 ? -7.106 -10.434 -1.993 1.00 98.06 267 VAL A N 1
ATOM 2107 C CA . VAL A 1 267 ? -7.967 -10.632 -3.159 1.00 98.06 267 VAL A CA 1
ATOM 2108 C C . VAL A 1 267 ? -7.298 -10.012 -4.377 1.00 98.06 267 VAL A C 1
ATOM 2110 O O . VAL A 1 267 ? -6.958 -8.831 -4.359 1.00 98.06 267 VAL A O 1
ATOM 2113 N N . GLU A 1 268 ? -7.122 -10.806 -5.426 1.00 97.94 268 GLU A N 1
ATOM 2114 C CA . GLU A 1 268 ? -6.532 -10.387 -6.698 1.00 97.94 268 GLU A CA 1
ATOM 2115 C C . GLU A 1 268 ? -7.435 -10.826 -7.844 1.00 97.94 268 GLU A C 1
ATOM 2117 O O . GLU A 1 268 ? -7.908 -11.958 -7.870 1.00 97.94 268 GLU A O 1
ATOM 2122 N N . VAL A 1 269 ? -7.692 -9.928 -8.788 1.00 96.94 269 VAL A N 1
ATOM 2123 C CA . VAL A 1 269 ? -8.577 -10.216 -9.915 1.00 96.94 269 VAL A CA 1
ATOM 2124 C C . VAL A 1 269 ? -7.845 -10.974 -11.018 1.00 96.94 269 VAL A C 1
ATOM 2126 O O . VAL A 1 269 ? -8.446 -11.829 -11.660 1.00 96.94 269 VAL A O 1
ATOM 2129 N N . GLU A 1 270 ? -6.558 -10.694 -11.228 1.00 97.06 270 GLU A N 1
ATOM 2130 C CA . GLU A 1 270 ? -5.774 -11.213 -12.343 1.00 97.06 270 GLU A CA 1
ATOM 2131 C C . GLU A 1 270 ? -4.887 -12.400 -11.911 1.00 97.06 270 GLU A C 1
ATOM 2133 O O . GLU A 1 270 ? -3.879 -12.204 -11.219 1.00 97.06 270 GLU A O 1
ATOM 2138 N N . PRO A 1 271 ? -5.191 -13.640 -12.353 1.00 97.12 271 PRO A N 1
ATOM 2139 C CA . PRO A 1 271 ? -4.378 -14.815 -12.040 1.00 97.12 271 PRO A CA 1
ATOM 2140 C C . PRO A 1 271 ? -2.895 -14.651 -12.395 1.00 97.12 271 PRO A C 1
ATOM 2142 O O . PRO A 1 271 ? -2.035 -15.109 -11.639 1.00 97.12 271 PRO A O 1
ATOM 2145 N N . ALA A 1 272 ? -2.581 -13.955 -13.496 1.00 96.81 272 ALA A N 1
ATOM 2146 C CA . ALA A 1 272 ? -1.202 -13.765 -13.938 1.00 96.81 272 ALA A CA 1
ATOM 2147 C C . ALA A 1 272 ? -0.335 -12.998 -12.922 1.00 96.81 272 ALA A C 1
ATOM 2149 O O . ALA A 1 272 ? 0.869 -13.253 -12.813 1.00 96.81 272 ALA A O 1
ATOM 2150 N N . VAL A 1 273 ? -0.933 -12.091 -12.136 1.00 97.31 273 VAL A N 1
ATOM 2151 C CA . VAL A 1 273 ? -0.235 -11.363 -11.062 1.00 97.31 273 VAL A CA 1
ATOM 2152 C C . VAL A 1 273 ? 0.161 -12.339 -9.955 1.00 97.31 273 VAL A C 1
ATOM 2154 O O . VAL A 1 273 ? 1.327 -12.400 -9.562 1.00 97.31 273 VAL A O 1
ATOM 2157 N N . PHE A 1 274 ? -0.782 -13.169 -9.505 1.00 97.75 274 PHE A N 1
ATOM 2158 C CA . PHE A 1 274 ? -0.539 -14.165 -8.463 1.00 97.75 274 PHE A CA 1
ATOM 2159 C C . PHE A 1 274 ? 0.497 -15.214 -8.871 1.00 97.75 274 PHE A C 1
ATOM 2161 O O . PHE A 1 274 ? 1.429 -15.486 -8.110 1.00 97.75 274 PHE A O 1
ATOM 2168 N N . GLU A 1 275 ? 0.379 -15.767 -10.078 1.00 97.56 275 GLU A N 1
ATOM 2169 C CA . GLU A 1 275 ? 1.319 -16.763 -10.598 1.00 97.56 275 GLU A CA 1
ATOM 2170 C C . GLU A 1 275 ? 2.734 -16.185 -10.741 1.00 97.56 275 GLU A C 1
ATOM 2172 O O . GLU A 1 275 ? 3.713 -16.823 -10.338 1.00 97.56 275 GLU A O 1
ATOM 2177 N N . THR A 1 276 ? 2.852 -14.943 -11.220 1.00 97.19 276 THR A N 1
ATOM 2178 C CA . THR A 1 276 ? 4.133 -14.225 -11.287 1.00 97.19 276 THR A CA 1
ATOM 2179 C C . THR A 1 276 ? 4.736 -14.041 -9.892 1.00 97.19 276 THR A C 1
ATOM 2181 O O . THR A 1 276 ? 5.898 -14.389 -9.662 1.00 97.19 276 THR A O 1
ATOM 2184 N N . CYS A 1 277 ? 3.952 -13.576 -8.916 1.00 97.56 277 CYS A N 1
ATOM 2185 C CA . CYS A 1 277 ? 4.410 -13.444 -7.533 1.00 97.56 277 CYS A CA 1
ATOM 2186 C C . CYS A 1 277 ? 4.829 -14.783 -6.911 1.00 97.56 277 CYS A C 1
ATOM 2188 O O . CYS A 1 277 ? 5.817 -14.837 -6.174 1.00 97.56 277 CYS A O 1
ATOM 2190 N N . GLN A 1 278 ? 4.125 -15.874 -7.216 1.00 96.75 278 GLN A N 1
ATOM 2191 C CA . GLN A 1 278 ? 4.489 -17.214 -6.761 1.00 96.75 278 GLN A CA 1
ATOM 2192 C C . GLN A 1 278 ? 5.825 -17.671 -7.370 1.00 96.75 278 GLN A C 1
ATOM 2194 O O . GLN A 1 278 ? 6.690 -18.159 -6.637 1.00 96.75 278 GLN A O 1
ATOM 2199 N N . LYS A 1 279 ? 6.029 -17.466 -8.680 1.00 96.12 279 LYS A N 1
ATOM 2200 C CA . LYS A 1 279 ? 7.270 -17.805 -9.406 1.00 96.12 279 LYS A CA 1
ATOM 2201 C C . LYS A 1 279 ? 8.490 -17.071 -8.842 1.00 96.12 279 LYS A C 1
ATOM 2203 O O . LYS A 1 279 ? 9.567 -17.655 -8.748 1.00 96.12 279 LYS A O 1
ATOM 2208 N N . HIS A 1 280 ? 8.309 -15.825 -8.407 1.00 95.75 280 HIS A N 1
ATOM 2209 C CA . HIS A 1 280 ? 9.376 -14.976 -7.864 1.00 95.75 280 HIS A CA 1
ATOM 2210 C C . HIS A 1 280 ? 9.437 -14.938 -6.328 1.00 95.75 280 HIS A C 1
ATOM 2212 O O . HIS A 1 280 ? 10.067 -14.051 -5.749 1.00 95.75 280 HIS A O 1
ATOM 2218 N N . GLY A 1 281 ? 8.794 -15.897 -5.650 1.00 95.44 281 GLY A N 1
ATOM 2219 C CA . GLY A 1 281 ? 8.888 -16.055 -4.196 1.00 95.44 281 GLY A CA 1
ATOM 2220 C C . GLY A 1 281 ? 8.307 -14.891 -3.387 1.00 95.44 281 GLY A C 1
ATOM 2221 O O . GLY A 1 281 ? 8.644 -14.741 -2.216 1.00 95.44 281 GLY A O 1
ATOM 2222 N N . GLN A 1 282 ? 7.443 -14.072 -3.992 1.00 95.69 282 GLN A N 1
ATOM 2223 C CA . GLN A 1 282 ? 6.723 -12.999 -3.301 1.00 95.69 282 GLN A CA 1
ATOM 2224 C C . GLN A 1 282 ? 5.496 -13.506 -2.553 1.00 95.69 282 GLN A C 1
ATOM 2226 O O . GLN A 1 282 ? 4.963 -12.795 -1.707 1.00 95.69 282 GLN A O 1
ATOM 2231 N N . VAL A 1 283 ? 5.040 -14.720 -2.852 1.00 95.75 283 VAL A N 1
ATOM 2232 C CA . VAL A 1 283 ? 3.964 -15.396 -2.128 1.00 95.75 283 VAL A CA 1
ATOM 2233 C C . VAL A 1 283 ? 4.557 -16.587 -1.368 1.00 95.75 283 VAL A C 1
ATOM 2235 O O . VAL A 1 283 ? 5.291 -17.385 -1.962 1.00 95.75 283 VAL A O 1
ATOM 2238 N N . PRO A 1 284 ? 4.263 -16.753 -0.063 1.00 94.69 284 PRO A N 1
ATOM 2239 C CA . PRO A 1 284 ? 4.677 -17.937 0.679 1.00 94.69 284 PRO A CA 1
ATOM 2240 C C . PRO A 1 284 ? 4.122 -19.218 0.036 1.00 94.69 284 PRO A C 1
ATOM 2242 O O . PRO A 1 284 ? 3.019 -19.201 -0.513 1.00 94.69 284 PRO A O 1
ATOM 2245 N N . PRO A 1 285 ? 4.820 -20.365 0.150 1.00 95.50 285 PRO A N 1
ATOM 2246 C CA . PRO A 1 285 ? 4.342 -21.618 -0.421 1.00 95.50 285 PRO A CA 1
ATOM 2247 C C . PRO A 1 285 ? 2.914 -21.941 0.026 1.00 95.50 285 PRO A C 1
ATOM 2249 O O . PRO A 1 285 ? 2.650 -22.160 1.212 1.00 95.50 285 PRO A O 1
ATOM 2252 N N . CYS A 1 286 ? 2.003 -22.002 -0.938 1.00 96.69 286 CYS A N 1
ATOM 2253 C CA . CYS A 1 286 ? 0.577 -22.207 -0.728 1.00 96.69 286 CYS A CA 1
ATOM 2254 C C . CYS A 1 286 ? 0.053 -23.377 -1.576 1.00 96.69 286 CYS A C 1
ATOM 2256 O O . CYS A 1 286 ? 0.783 -24.003 -2.358 1.00 96.69 286 CYS A O 1
ATOM 2258 N N . SER A 1 287 ? -1.195 -23.751 -1.330 1.00 96.06 287 SER A N 1
ATOM 2259 C CA . SER A 1 287 ? -1.922 -24.778 -2.072 1.00 96.06 287 SER A CA 1
ATOM 2260 C C . SER A 1 287 ? -3.364 -24.341 -2.258 1.00 96.06 287 SER A C 1
ATOM 2262 O O . SER A 1 287 ? -3.966 -23.802 -1.327 1.00 96.06 287 SER A O 1
ATOM 2264 N N . GLU A 1 288 ? -3.904 -24.600 -3.443 1.00 95.31 288 GLU A N 1
ATOM 2265 C CA . GLU A 1 288 ? -5.310 -24.363 -3.738 1.00 95.31 288 GLU A CA 1
ATOM 2266 C C . GLU A 1 288 ? -6.196 -25.260 -2.866 1.00 95.31 288 GLU A C 1
ATOM 2268 O O . GLU A 1 288 ? -5.955 -26.461 -2.717 1.00 95.31 288 GLU A O 1
ATOM 2273 N N . VAL A 1 289 ? -7.223 -24.663 -2.273 1.00 92.88 289 VAL A N 1
ATOM 2274 C CA . VAL A 1 289 ? -8.251 -25.349 -1.504 1.00 92.88 289 VAL A CA 1
ATOM 2275 C C . VAL A 1 289 ? -9.464 -25.488 -2.406 1.00 92.88 289 VAL A C 1
ATOM 2277 O O . VAL A 1 289 ? -10.168 -24.516 -2.666 1.00 92.88 289 VAL A O 1
ATOM 2280 N N . ARG A 1 290 ? -9.714 -26.712 -2.882 1.00 84.50 290 ARG A N 1
ATOM 2281 C CA . ARG A 1 290 ? -10.911 -27.013 -3.672 1.00 84.50 290 ARG A CA 1
ATOM 2282 C C . ARG A 1 290 ? -12.152 -26.821 -2.805 1.00 84.50 290 ARG A C 1
ATOM 2284 O O . ARG A 1 290 ? -12.375 -27.573 -1.853 1.00 84.50 290 ARG A O 1
ATOM 2291 N N . THR A 1 291 ? -12.960 -25.820 -3.126 1.00 72.38 291 THR A N 1
ATOM 2292 C CA . THR A 1 291 ? -14.289 -25.664 -2.541 1.00 72.38 291 THR A CA 1
ATOM 2293 C C . THR A 1 291 ? -15.231 -26.674 -3.186 1.00 72.38 291 THR A C 1
ATOM 2295 O O . THR A 1 291 ? -15.194 -26.884 -4.392 1.00 72.38 291 THR A O 1
ATOM 2298 N N . LYS A 1 292 ? -16.095 -27.321 -2.390 1.00 67.56 292 LYS A N 1
ATOM 2299 C CA . LYS A 1 292 ? -17.059 -28.329 -2.885 1.00 67.56 292 LYS A CA 1
ATOM 2300 C C . LYS A 1 292 ? -18.057 -27.782 -3.918 1.00 67.56 292 LYS A C 1
ATOM 2302 O O . LYS A 1 292 ? -18.766 -28.565 -4.536 1.00 67.56 292 LYS A O 1
ATOM 2307 N N . LYS A 1 293 ? -18.144 -26.457 -4.058 1.00 63.25 293 LYS A N 1
ATOM 2308 C CA . LYS A 1 293 ? -18.924 -25.776 -5.087 1.00 63.25 293 LYS A CA 1
ATOM 2309 C C . LYS A 1 293 ? -17.951 -25.144 -6.073 1.00 63.25 293 LYS A C 1
ATOM 2311 O O . LYS A 1 293 ? -17.159 -24.284 -5.682 1.00 63.25 293 LYS A O 1
ATOM 2316 N N . GLU A 1 294 ? -18.009 -25.612 -7.313 1.00 53.53 294 GLU A N 1
ATOM 2317 C CA . GLU A 1 294 ? -17.315 -25.057 -8.473 1.00 53.53 294 GLU A CA 1
ATOM 2318 C C . GLU A 1 294 ? -17.970 -23.723 -8.841 1.00 53.53 294 GLU A C 1
ATOM 2320 O O . GLU A 1 294 ? -18.732 -23.625 -9.794 1.00 53.53 294 GLU A O 1
ATOM 2325 N N . ASN A 1 295 ? -17.722 -22.676 -8.051 1.00 60.09 295 ASN A N 1
ATOM 2326 C CA . ASN A 1 295 ? -17.834 -21.338 -8.612 1.00 60.09 295 ASN A CA 1
ATOM 2327 C C . ASN A 1 295 ? -16.540 -21.138 -9.404 1.00 60.09 295 ASN A C 1
ATOM 2329 O O . ASN A 1 295 ? -15.518 -20.768 -8.830 1.00 60.09 295 ASN A O 1
ATOM 2333 N N . GLU A 1 296 ? -16.563 -21.487 -10.696 1.00 68.00 296 GLU A N 1
ATOM 2334 C CA . GLU A 1 296 ? -15.378 -21.512 -11.574 1.00 68.00 296 GLU A CA 1
ATOM 2335 C C . GLU A 1 296 ? -14.597 -20.185 -11.563 1.00 68.00 296 GLU A C 1
ATOM 2337 O O . GLU A 1 296 ? -13.397 -20.155 -11.829 1.00 68.00 296 GLU A O 1
ATOM 2342 N N . THR A 1 297 ? -15.259 -19.087 -11.197 1.00 84.06 297 THR A N 1
ATOM 2343 C CA . THR A 1 297 ? -14.709 -17.730 -11.195 1.00 84.06 297 THR A CA 1
ATOM 2344 C C . THR A 1 297 ? -13.891 -17.370 -9.957 1.00 84.06 297 THR A C 1
ATOM 2346 O O . THR A 1 297 ? -13.230 -16.334 -9.966 1.00 84.06 297 THR A O 1
ATOM 2349 N N . THR A 1 298 ? -13.957 -18.141 -8.865 1.00 90.88 298 THR A N 1
ATOM 2350 C CA . THR A 1 298 ? -13.239 -17.807 -7.626 1.00 90.88 298 THR A CA 1
ATOM 2351 C C . THR A 1 298 ? -12.469 -18.994 -7.095 1.00 90.88 298 THR A C 1
ATOM 2353 O O . THR A 1 298 ? -13.030 -20.033 -6.758 1.00 90.88 298 THR A O 1
ATOM 2356 N N . ARG A 1 299 ? -11.163 -18.802 -6.946 1.00 93.88 299 ARG A N 1
ATOM 2357 C CA . ARG A 1 299 ? -10.243 -19.829 -6.465 1.00 93.88 299 ARG A CA 1
ATOM 2358 C C . ARG A 1 299 ? -9.556 -19.339 -5.194 1.00 93.88 299 ARG A C 1
ATOM 2360 O O . ARG A 1 299 ? -9.329 -18.142 -5.025 1.00 93.88 299 ARG A O 1
ATOM 2367 N N . VAL A 1 300 ? -9.252 -20.249 -4.271 1.00 94.94 300 VAL A N 1
ATOM 2368 C CA . VAL A 1 300 ? -8.683 -19.905 -2.958 1.00 94.94 300 VAL A CA 1
ATOM 2369 C C . VAL A 1 300 ? -7.421 -20.713 -2.714 1.00 94.94 300 VAL A C 1
ATOM 2371 O O . VAL A 1 300 ? -7.442 -21.938 -2.758 1.00 94.94 300 VAL A O 1
ATOM 2374 N N . TRP A 1 301 ? -6.333 -20.036 -2.374 1.00 96.94 301 TRP A N 1
ATOM 2375 C CA . TRP A 1 301 ? -5.065 -20.625 -1.974 1.00 96.94 301 TRP A CA 1
ATOM 2376 C C . TRP A 1 301 ? -4.803 -20.307 -0.517 1.00 96.94 301 TRP A C 1
ATOM 2378 O O . TRP A 1 301 ? -5.001 -19.186 -0.056 1.00 96.94 301 TRP A O 1
ATOM 2388 N N . VAL A 1 302 ? -4.318 -21.301 0.214 1.00 96.75 302 VAL A N 1
ATOM 2389 C CA . VAL 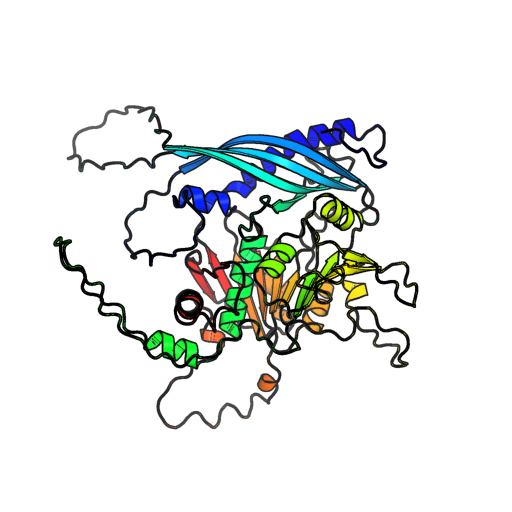A 1 302 ? -3.957 -21.161 1.624 1.00 96.75 302 VAL A CA 1
ATOM 2390 C C . VAL A 1 302 ? -2.495 -21.541 1.780 1.00 96.75 302 VAL A C 1
ATOM 2392 O O . VAL A 1 302 ? -2.031 -22.516 1.181 1.00 96.75 302 VAL A O 1
ATOM 2395 N N . VAL A 1 303 ? -1.750 -20.773 2.576 1.00 95.19 303 VAL A N 1
ATOM 2396 C CA . VAL A 1 303 ? -0.363 -21.107 2.930 1.00 95.19 303 VAL A CA 1
ATOM 2397 C C . VAL A 1 303 ? -0.282 -22.537 3.465 1.00 95.19 303 VAL A C 1
ATOM 2399 O O . VAL A 1 303 ? -1.142 -22.963 4.229 1.00 95.19 303 VAL A O 1
ATOM 2402 N N . ARG A 1 304 ? 0.728 -23.309 3.050 1.00 93.94 304 ARG A N 1
ATOM 2403 C CA . ARG A 1 304 ? 0.827 -24.748 3.359 1.00 93.94 304 ARG A CA 1
ATOM 2404 C C . ARG A 1 304 ? 1.007 -25.018 4.856 1.00 93.94 304 ARG A C 1
ATOM 2406 O O . ARG A 1 304 ? 1.645 -24.243 5.570 1.00 93.94 304 ARG A O 1
ATOM 2413 N N . LYS A 1 305 ? 0.510 -26.177 5.307 1.00 89.69 305 LYS A N 1
ATOM 2414 C CA . LYS A 1 305 ? 0.743 -26.709 6.662 1.00 89.69 305 LYS A CA 1
ATOM 2415 C C . LYS A 1 305 ? 2.239 -26.712 7.005 1.00 89.69 305 LYS A C 1
ATOM 2417 O O . LYS A 1 305 ? 3.070 -27.003 6.148 1.00 89.69 305 LYS A O 1
ATOM 2422 N N . GLY A 1 306 ? 2.571 -26.384 8.255 1.00 84.12 306 GLY A N 1
ATOM 2423 C CA . GLY A 1 306 ? 3.956 -26.295 8.744 1.00 84.12 306 GLY A CA 1
ATOM 2424 C C . GLY A 1 306 ? 4.642 -24.944 8.506 1.00 84.12 306 GLY A C 1
ATOM 2425 O O . GLY A 1 306 ? 5.772 -24.748 8.944 1.00 84.12 306 GLY A O 1
ATOM 2426 N N . ARG A 1 307 ? 3.977 -23.989 7.842 1.00 88.62 307 ARG A N 1
ATOM 2427 C CA . ARG A 1 307 ? 4.421 -22.590 7.770 1.00 88.62 307 ARG A CA 1
ATOM 2428 C C . ARG A 1 307 ? 3.796 -21.764 8.885 1.00 88.62 307 ARG A C 1
ATOM 2430 O O . ARG A 1 307 ? 2.719 -22.073 9.385 1.00 88.62 307 ARG A O 1
ATOM 2437 N N . GLN A 1 308 ? 4.476 -20.678 9.232 1.00 84.69 308 GLN A N 1
ATOM 2438 C CA . GLN A 1 308 ? 4.196 -19.908 10.436 1.00 84.69 308 GLN A CA 1
ATOM 2439 C C . GLN A 1 308 ? 2.785 -19.299 10.495 1.00 84.69 308 GLN A C 1
ATOM 2441 O O . GLN A 1 308 ? 2.216 -19.224 11.577 1.00 84.69 308 GLN A O 1
ATOM 2446 N N . ARG A 1 309 ? 2.218 -18.891 9.352 1.00 89.50 309 ARG A N 1
ATOM 2447 C CA . ARG A 1 309 ? 0.879 -18.284 9.254 1.00 89.50 309 ARG A CA 1
ATOM 2448 C C . ARG A 1 309 ? -0.168 -19.242 8.664 1.00 89.50 309 ARG A C 1
ATOM 2450 O O . ARG A 1 309 ? -1.172 -18.798 8.133 1.00 89.50 309 ARG A O 1
ATOM 2457 N N . HIS A 1 310 ? 0.037 -20.560 8.694 1.00 90.69 310 HIS A N 1
ATOM 2458 C CA . HIS A 1 310 ? -1.030 -21.490 8.300 1.00 90.69 310 HIS A CA 1
ATOM 2459 C C . HIS A 1 310 ? -2.120 -21.566 9.389 1.00 90.69 310 HIS A C 1
ATOM 2461 O O . HIS A 1 310 ? -1.754 -21.752 10.549 1.00 90.69 310 HIS A O 1
ATOM 2467 N N . PRO A 1 311 ? -3.431 -21.508 9.064 1.00 91.75 311 PRO A N 1
ATOM 2468 C CA . PRO A 1 311 ? -4.063 -21.242 7.760 1.00 91.75 311 PRO A CA 1
ATOM 2469 C C . PRO A 1 311 ? -4.402 -19.751 7.527 1.00 91.75 311 PRO A C 1
ATOM 2471 O O . PRO A 1 311 ? -5.103 -19.411 6.578 1.00 91.75 311 PRO A O 1
ATOM 2474 N N . ASN A 1 312 ? -3.916 -18.871 8.397 1.00 93.81 312 ASN A N 1
ATOM 2475 C CA . ASN A 1 312 ? -4.220 -17.443 8.509 1.00 93.81 312 ASN A CA 1
ATOM 2476 C C . ASN A 1 312 ? -3.641 -16.549 7.396 1.00 93.81 312 ASN A C 1
ATOM 2478 O O . ASN A 1 312 ? -3.628 -15.334 7.554 1.00 93.81 312 ASN A O 1
ATOM 2482 N N . TYR A 1 313 ? -3.143 -17.104 6.291 1.00 96.56 313 TYR A N 1
ATOM 2483 C CA . TYR A 1 313 ? -2.732 -16.329 5.120 1.00 96.56 313 TYR A CA 1
ATOM 2484 C C . TYR A 1 313 ? -3.313 -16.973 3.868 1.00 96.56 313 TYR A C 1
ATOM 2486 O O . TYR A 1 313 ? -2.955 -18.107 3.515 1.00 96.56 313 TYR A O 1
ATOM 2494 N N . ARG A 1 314 ? -4.253 -16.266 3.241 1.00 97.31 314 ARG A N 1
ATOM 2495 C CA . ARG A 1 314 ? -5.028 -16.758 2.105 1.00 97.31 314 ARG A CA 1
ATOM 2496 C C . ARG A 1 314 ? -4.954 -15.786 0.936 1.00 97.31 314 ARG A C 1
ATOM 2498 O O . ARG A 1 314 ? -4.957 -14.574 1.130 1.00 97.31 314 ARG A O 1
ATOM 2505 N N . PHE A 1 315 ? -4.941 -16.342 -0.265 1.00 97.88 315 PHE A N 1
ATOM 2506 C CA . PHE A 1 315 ? -5.023 -15.614 -1.525 1.00 97.88 315 PHE A CA 1
ATOM 2507 C C . PHE A 1 315 ? -6.291 -16.066 -2.237 1.00 97.88 315 PHE A C 1
ATOM 2509 O O . PHE A 1 315 ? -6.527 -17.265 -2.378 1.00 97.88 315 PHE A O 1
ATOM 2516 N N . ILE A 1 316 ? -7.132 -15.124 -2.633 1.00 97.06 316 ILE A N 1
ATOM 2517 C CA . ILE A 1 316 ? -8.404 -15.362 -3.297 1.00 97.06 316 ILE A CA 1
ATOM 2518 C C . ILE A 1 316 ? -8.297 -14.725 -4.676 1.00 97.06 316 ILE A C 1
ATOM 2520 O O . ILE A 1 316 ? -8.154 -13.510 -4.777 1.00 97.06 316 ILE A O 1
ATOM 2524 N N . ILE A 1 317 ? -8.348 -15.542 -5.724 1.00 97.19 317 ILE A N 1
ATOM 2525 C CA . ILE A 1 317 ? -8.320 -15.044 -7.098 1.00 97.19 317 ILE A CA 1
ATOM 2526 C C . ILE A 1 317 ? -9.755 -14.913 -7.589 1.00 97.19 317 ILE A C 1
ATOM 2528 O O . ILE A 1 317 ? -10.467 -15.917 -7.666 1.00 97.19 317 ILE A O 1
ATOM 2532 N N . GLY A 1 318 ? -10.184 -13.678 -7.836 1.00 95.19 318 GLY A N 1
ATOM 2533 C CA . GLY A 1 318 ? -11.543 -13.310 -8.225 1.00 95.19 318 GLY A CA 1
ATOM 2534 C C . GLY A 1 318 ? -11.822 -11.811 -8.070 1.00 95.19 318 GLY A C 1
ATOM 2535 O O . GLY A 1 318 ? -11.067 -11.080 -7.430 1.00 95.19 318 GLY A O 1
ATOM 2536 N N . ASP A 1 319 ? -12.933 -11.346 -8.645 1.00 94.12 319 ASP A N 1
ATOM 2537 C CA . ASP A 1 319 ? -13.371 -9.950 -8.524 1.00 94.12 319 ASP A CA 1
ATOM 2538 C C . ASP A 1 319 ? -13.724 -9.606 -7.066 1.00 94.12 319 ASP A C 1
ATOM 2540 O O . ASP A 1 319 ? -14.549 -10.274 -6.437 1.00 94.12 319 ASP A O 1
ATOM 2544 N N . ALA A 1 320 ? -13.122 -8.541 -6.529 1.00 94.31 320 ALA A N 1
ATOM 2545 C CA . ALA A 1 320 ? -13.307 -8.134 -5.138 1.00 94.31 320 ALA A CA 1
ATOM 2546 C C . ALA A 1 320 ? -14.767 -7.825 -4.773 1.00 94.31 320 ALA A C 1
ATOM 2548 O O . ALA A 1 320 ? -15.190 -8.142 -3.661 1.00 94.31 320 ALA A O 1
ATOM 2549 N N . ARG A 1 321 ? -15.558 -7.250 -5.688 1.00 92.62 321 ARG A N 1
ATOM 2550 C CA . ARG A 1 321 ? -16.980 -6.967 -5.442 1.00 92.62 321 ARG A CA 1
ATOM 2551 C C . ARG A 1 321 ? -17.751 -8.266 -5.297 1.00 92.62 321 ARG A C 1
ATOM 2553 O O . ARG A 1 321 ? -18.518 -8.384 -4.354 1.00 92.62 321 ARG A O 1
ATOM 2560 N N . VAL A 1 322 ? -17.492 -9.246 -6.162 1.00 91.38 322 VAL A N 1
ATOM 2561 C CA . VAL A 1 322 ? -18.144 -10.566 -6.111 1.00 91.38 322 VAL A CA 1
ATOM 2562 C C . VAL A 1 322 ? -17.721 -11.339 -4.862 1.00 91.38 322 VAL A C 1
ATOM 2564 O O . VAL A 1 322 ? -18.564 -11.859 -4.135 1.00 91.38 322 VAL A O 1
ATOM 2567 N N . VAL A 1 323 ? -16.419 -11.378 -4.569 1.00 91.44 323 VAL A N 1
ATOM 2568 C CA . VAL A 1 323 ? -15.855 -12.109 -3.422 1.00 91.44 323 VAL A CA 1
ATOM 2569 C C . VAL A 1 323 ? -16.387 -11.580 -2.084 1.00 91.44 323 VAL A C 1
ATOM 2571 O O . VAL A 1 323 ? -16.565 -12.356 -1.140 1.00 91.44 323 VAL A O 1
ATOM 2574 N N . LEU A 1 324 ? -16.629 -10.269 -1.992 1.00 91.50 324 LEU A N 1
ATOM 2575 C CA . LEU A 1 324 ? -17.073 -9.599 -0.771 1.00 91.50 324 LEU A CA 1
ATOM 2576 C C . LEU A 1 324 ? -18.582 -9.337 -0.720 1.00 91.50 324 LEU A C 1
ATOM 2578 O O . LEU A 1 324 ? -19.052 -8.851 0.311 1.00 91.50 324 LEU A O 1
ATOM 2582 N N . GLN A 1 325 ? -19.357 -9.625 -1.766 1.00 86.19 325 GLN A N 1
ATOM 2583 C CA . GLN A 1 325 ? -20.794 -9.348 -1.769 1.00 86.19 325 GLN A CA 1
ATOM 2584 C C . GLN A 1 325 ? -21.528 -10.182 -0.708 1.00 86.19 325 GLN A C 1
ATOM 2586 O O . GLN A 1 325 ? -21.175 -11.326 -0.421 1.00 86.19 325 GLN A O 1
ATOM 2591 N N . GLU A 1 326 ? -22.543 -9.588 -0.079 1.00 73.19 326 GLU A N 1
ATOM 2592 C CA . GLU A 1 326 ? -23.489 -10.318 0.766 1.00 73.19 326 GLU A CA 1
ATOM 2593 C C . GLU A 1 326 ? -24.622 -10.870 -0.104 1.00 73.19 326 GLU A C 1
ATOM 2595 O O . GLU A 1 326 ? -25.321 -10.100 -0.772 1.00 73.19 326 GLU A O 1
ATOM 2600 N N . ASP A 1 327 ? -24.848 -12.183 -0.066 1.00 66.31 327 ASP A N 1
ATOM 2601 C CA . ASP A 1 327 ? -25.986 -12.807 -0.742 1.00 66.31 327 ASP A CA 1
ATOM 2602 C C . ASP A 1 327 ? -27.259 -12.553 0.071 1.00 66.31 327 ASP A C 1
ATOM 2604 O O . ASP A 1 327 ? -27.696 -13.358 0.896 1.00 66.31 327 ASP A O 1
ATOM 2608 N N . LYS A 1 328 ? -27.883 -11.395 -0.157 1.00 63.69 328 LYS A N 1
ATOM 2609 C CA . LYS A 1 328 ? -29.128 -11.009 0.529 1.00 63.69 328 LYS A CA 1
ATOM 2610 C C . LYS A 1 328 ? -30.337 -11.849 0.106 1.00 63.69 328 LYS A C 1
ATOM 2612 O O . LYS A 1 328 ? -31.328 -11.893 0.830 1.00 63.69 328 LYS A O 1
ATOM 2617 N N . THR A 1 329 ? -30.279 -12.501 -1.053 1.00 57.69 329 THR A N 1
ATOM 2618 C CA . THR A 1 329 ? -31.424 -13.179 -1.684 1.00 57.69 329 THR A CA 1
ATOM 2619 C C . THR A 1 329 ? -31.572 -14.652 -1.305 1.00 57.69 329 THR A C 1
ATOM 2621 O O . THR A 1 329 ? -32.653 -15.202 -1.493 1.00 57.69 329 THR A O 1
ATOM 2624 N N . ASN A 1 330 ? -30.560 -15.285 -0.702 1.00 49.88 330 ASN A N 1
ATOM 2625 C CA . ASN A 1 330 ? -30.605 -16.701 -0.330 1.00 49.88 330 ASN A CA 1
ATOM 2626 C C . ASN A 1 330 ? -30.276 -16.915 1.155 1.00 49.88 330 ASN A C 1
ATOM 2628 O O . ASN A 1 330 ? -29.208 -17.393 1.520 1.00 49.88 330 ASN A O 1
ATOM 2632 N N . GLN A 1 331 ? -31.252 -16.647 2.034 1.00 52.19 331 GLN A N 1
ATOM 2633 C CA . GLN A 1 331 ? -31.198 -17.081 3.442 1.00 52.19 331 GLN A CA 1
ATOM 2634 C C . GLN A 1 331 ? -31.214 -18.616 3.609 1.00 52.19 331 GLN A C 1
ATOM 2636 O O . GLN A 1 331 ? -31.017 -19.122 4.714 1.00 52.19 331 GLN A O 1
ATOM 2641 N N . LYS A 1 332 ? -31.431 -19.385 2.532 1.00 54.28 332 LYS A N 1
ATOM 2642 C CA . LYS A 1 332 ? -31.246 -20.839 2.547 1.00 54.28 332 LYS A CA 1
ATOM 2643 C C . LYS A 1 332 ? -29.751 -21.144 2.430 1.00 54.28 332 LYS A C 1
ATOM 2645 O O . LYS A 1 332 ? -29.135 -20.878 1.406 1.00 54.28 332 LYS A O 1
ATOM 2650 N N . ALA A 1 333 ? -29.211 -21.683 3.521 1.00 53.12 333 ALA A N 1
ATOM 2651 C CA . ALA A 1 333 ? -27.816 -21.826 3.948 1.00 53.12 333 ALA A CA 1
ATOM 2652 C C . ALA A 1 333 ? -26.765 -22.419 2.979 1.00 53.12 333 ALA A C 1
ATOM 2654 O O . ALA A 1 333 ? -25.657 -22.720 3.417 1.00 53.12 333 ALA A O 1
ATOM 2655 N N . GLU A 1 334 ? -27.037 -22.605 1.691 1.00 50.97 334 GLU A N 1
ATOM 2656 C CA . GLU A 1 334 ? -26.186 -23.449 0.851 1.00 50.97 334 GLU A CA 1
ATOM 2657 C C . GLU A 1 334 ? -25.148 -22.710 -0.011 1.00 50.97 334 GLU A C 1
ATOM 2659 O O . GLU A 1 334 ? -24.379 -23.384 -0.681 1.00 50.97 334 GLU A O 1
ATOM 2664 N N . GLY A 1 335 ? -25.026 -21.378 -0.012 1.00 54.84 335 GLY A N 1
ATOM 2665 C CA . GLY A 1 335 ? -24.223 -20.673 -1.037 1.00 54.84 335 GLY A CA 1
ATOM 2666 C C . GLY A 1 335 ? -23.143 -19.690 -0.582 1.00 54.84 335 GLY A C 1
ATOM 2667 O O . GLY A 1 335 ? -22.722 -18.885 -1.397 1.00 54.84 335 GLY A O 1
ATOM 2668 N N . LYS A 1 336 ? -22.697 -19.687 0.678 1.00 62.34 336 LYS A N 1
ATOM 2669 C CA . LYS A 1 336 ? -21.823 -18.605 1.170 1.00 62.34 336 LYS A CA 1
ATOM 2670 C C . LYS A 1 336 ? -20.441 -18.594 0.493 1.00 62.34 336 LYS A C 1
ATOM 2672 O O . LYS A 1 336 ? -19.712 -19.584 0.555 1.00 62.34 336 LYS A O 1
ATOM 2677 N N . GLY A 1 337 ? -20.072 -17.458 -0.105 1.00 67.44 337 GLY A N 1
ATOM 2678 C CA . GLY A 1 337 ? -18.733 -17.206 -0.652 1.00 67.44 337 GLY A CA 1
ATOM 2679 C C . GLY A 1 337 ? -17.615 -17.292 0.405 1.00 67.44 337 GLY A C 1
ATOM 2680 O O . GLY A 1 337 ? -17.889 -17.240 1.608 1.00 67.44 337 GLY A O 1
ATOM 2681 N N . PRO A 1 338 ? -16.335 -17.391 -0.009 1.00 73.56 338 PRO A N 1
ATOM 2682 C CA . PRO A 1 338 ? -15.218 -17.733 0.882 1.00 73.56 338 PRO A CA 1
ATOM 2683 C C . PRO A 1 338 ? -14.954 -16.707 1.997 1.00 73.56 338 PRO A C 1
ATOM 2685 O O . PRO A 1 338 ? -14.323 -17.048 3.004 1.00 73.56 338 PRO A O 1
ATOM 2688 N N . LEU A 1 339 ? -15.421 -15.464 1.821 1.00 81.31 339 LEU A N 1
ATOM 2689 C CA . LEU A 1 339 ? -15.269 -14.354 2.767 1.00 81.31 339 LEU A CA 1
ATOM 2690 C C . LEU A 1 339 ? -16.610 -13.826 3.315 1.00 81.31 339 LEU A C 1
ATOM 2692 O O . LEU A 1 339 ? -16.610 -12.855 4.064 1.00 81.31 339 LEU A O 1
ATOM 2696 N N . HIS A 1 340 ? -17.743 -14.459 2.983 1.00 75.75 340 HIS A N 1
ATOM 2697 C CA . HIS A 1 340 ? -19.083 -13.885 3.183 1.00 75.75 340 HIS A CA 1
ATOM 2698 C C . HIS A 1 340 ? -19.413 -13.498 4.636 1.00 75.75 340 HIS A C 1
ATOM 2700 O O . HIS A 1 340 ? -20.177 -12.565 4.855 1.00 75.75 340 HIS A O 1
ATOM 2706 N N . ASP A 1 341 ? -18.864 -14.189 5.633 1.00 81.75 341 ASP A N 1
ATOM 2707 C CA . ASP A 1 341 ? -19.168 -13.928 7.049 1.00 81.75 341 ASP A CA 1
ATOM 2708 C C . ASP A 1 341 ? -18.015 -13.224 7.791 1.00 81.75 341 ASP A C 1
ATOM 2710 O O . ASP A 1 341 ? -18.066 -13.079 9.013 1.00 81.75 341 ASP A O 1
ATOM 2714 N N . ARG A 1 342 ? -16.948 -12.809 7.089 1.00 90.94 342 ARG A N 1
ATOM 2715 C CA . ARG A 1 342 ? -15.782 -12.189 7.734 1.00 90.94 342 ARG A CA 1
ATOM 2716 C C . ARG A 1 342 ? -15.917 -10.669 7.785 1.00 90.94 342 ARG A C 1
ATOM 2718 O O . ARG A 1 342 ? -16.246 -10.026 6.789 1.00 90.94 342 ARG A O 1
ATOM 2725 N N . CYS A 1 343 ? -15.584 -10.116 8.947 1.00 93.81 343 CYS A N 1
ATOM 2726 C CA . CYS A 1 343 ? -15.327 -8.694 9.133 1.00 93.81 343 CYS A CA 1
ATOM 2727 C C . CYS A 1 343 ? -13.848 -8.478 9.451 1.00 93.81 343 CYS A C 1
ATOM 2729 O O . CYS A 1 343 ? -13.215 -9.320 10.090 1.00 93.81 343 CYS A O 1
ATOM 2731 N N . TYR A 1 344 ? -13.324 -7.334 9.029 1.00 95.69 344 TYR A N 1
ATOM 2732 C CA . TYR A 1 344 ? -11.909 -7.009 9.068 1.00 95.69 344 TYR A CA 1
ATOM 2733 C C . TYR A 1 344 ? -11.629 -5.805 9.953 1.00 95.69 344 TYR A C 1
ATOM 2735 O O . TYR A 1 344 ? -12.340 -4.798 9.928 1.00 95.69 344 TYR A O 1
ATOM 2743 N N . SER A 1 345 ? -10.551 -5.889 10.728 1.00 95.69 345 SER A N 1
ATOM 2744 C CA . SER A 1 345 ? -10.047 -4.750 11.499 1.00 95.69 345 SER A CA 1
ATOM 2745 C C . SER A 1 345 ? -9.409 -3.712 10.581 1.00 95.69 345 SER A C 1
ATOM 2747 O O . SER A 1 345 ? -9.538 -2.512 10.828 1.00 95.69 345 SER A O 1
ATOM 2749 N N . LEU A 1 346 ? -8.739 -4.176 9.523 1.00 97.31 346 LEU A N 1
ATOM 2750 C CA . LEU A 1 346 ? -8.087 -3.347 8.516 1.00 97.31 346 LEU A CA 1
ATOM 2751 C C . LEU A 1 346 ? -8.415 -3.865 7.116 1.00 97.31 346 LEU A C 1
ATOM 2753 O O . LEU A 1 346 ? -8.311 -5.062 6.859 1.00 97.31 346 LEU A O 1
ATOM 2757 N N . VAL A 1 347 ? -8.744 -2.958 6.206 1.00 98.38 347 VAL A N 1
ATOM 2758 C CA . VAL A 1 347 ? -8.870 -3.240 4.773 1.00 98.38 347 VAL A CA 1
ATOM 2759 C C . VAL A 1 347 ? -7.909 -2.318 4.035 1.00 98.38 347 VAL A C 1
ATOM 2761 O O . VAL A 1 347 ? -8.000 -1.105 4.185 1.00 98.38 347 VAL A O 1
ATOM 2764 N N . PHE A 1 348 ? -6.993 -2.869 3.249 1.00 98.56 348 PHE A N 1
ATOM 2765 C CA . PHE A 1 348 ? -6.143 -2.126 2.324 1.00 98.56 348 PHE A CA 1
ATOM 2766 C C . PHE A 1 348 ? -6.747 -2.235 0.925 1.00 98.56 348 PHE A C 1
ATOM 2768 O O . PHE A 1 348 ? -6.967 -3.340 0.441 1.00 98.56 348 PHE A O 1
ATOM 2775 N N . LEU A 1 349 ? -7.025 -1.100 0.291 1.00 98.31 349 LEU A N 1
ATOM 2776 C CA . LEU A 1 349 ? -7.515 -1.013 -1.079 1.00 98.31 349 LEU A CA 1
ATOM 2777 C C . LEU A 1 349 ? -6.415 -0.419 -1.961 1.00 98.31 349 LEU A C 1
ATOM 2779 O O . LEU A 1 349 ? -6.157 0.787 -1.912 1.00 98.31 349 LEU A O 1
ATOM 2783 N N . ASP A 1 350 ? -5.774 -1.292 -2.735 1.00 97.19 350 ASP A N 1
ATOM 2784 C CA . ASP A 1 350 ? -4.658 -1.000 -3.637 1.00 97.19 350 ASP A CA 1
ATOM 2785 C C . ASP A 1 350 ? -4.908 -1.638 -5.016 1.00 97.19 350 ASP A C 1
ATOM 2787 O O . ASP A 1 350 ? -4.081 -2.354 -5.575 1.00 97.19 350 ASP A O 1
ATOM 2791 N N . CYS A 1 351 ? -6.106 -1.418 -5.564 1.00 95.00 351 CYS A N 1
ATOM 2792 C CA . CYS A 1 351 ? -6.484 -1.932 -6.877 1.00 95.00 351 CYS A CA 1
ATOM 2793 C C . CYS A 1 351 ? -6.249 -0.884 -7.969 1.00 95.00 351 CYS A C 1
ATOM 2795 O O . CYS A 1 351 ? -6.856 0.184 -7.926 1.00 95.00 351 CYS A O 1
ATOM 2797 N N . TYR A 1 352 ? -5.443 -1.202 -8.976 1.00 93.44 352 TYR A N 1
ATOM 2798 C CA . TYR A 1 352 ? -5.202 -0.340 -10.133 1.00 93.44 352 TYR A CA 1
ATOM 2799 C C . TYR A 1 352 ? -6.049 -0.770 -11.337 1.00 93.44 352 TYR A C 1
ATOM 2801 O O . TYR A 1 352 ? -6.172 -1.959 -11.624 1.00 93.44 352 TYR A O 1
ATOM 2809 N N . ASP A 1 353 ? -6.629 0.200 -12.039 1.00 93.19 353 ASP A N 1
ATOM 2810 C CA . ASP A 1 353 ? -7.302 0.026 -13.326 1.00 93.19 353 ASP A CA 1
ATOM 2811 C C . ASP A 1 353 ? -6.345 0.494 -14.436 1.00 93.19 353 ASP A C 1
ATOM 2813 O O . ASP A 1 353 ? -6.150 1.708 -14.583 1.00 93.19 353 ASP A O 1
ATOM 2817 N N . PRO A 1 354 ? -5.727 -0.432 -15.193 1.00 90.19 354 PRO A N 1
ATOM 2818 C CA . PRO A 1 354 ? -4.767 -0.078 -16.233 1.00 90.19 354 PRO A CA 1
ATOM 2819 C C . PRO A 1 354 ? -5.411 0.517 -17.487 1.00 90.19 354 PRO A C 1
ATOM 2821 O O . PRO A 1 354 ? -4.712 1.159 -18.262 1.00 90.19 354 PRO A O 1
ATOM 2824 N N . GLU A 1 355 ? -6.722 0.363 -17.692 1.00 88.81 355 GLU A N 1
ATOM 2825 C CA . GLU A 1 355 ? -7.417 1.009 -18.814 1.00 88.81 355 GLU A CA 1
ATOM 2826 C C . GLU A 1 355 ? -7.651 2.495 -18.530 1.00 88.81 355 GLU A C 1
ATOM 2828 O O . GLU A 1 355 ? -7.576 3.336 -19.423 1.00 88.81 355 GLU A O 1
ATOM 2833 N N . LYS A 1 356 ? -7.943 2.832 -17.268 1.00 90.69 356 LYS A N 1
ATOM 2834 C CA . LYS A 1 356 ? -8.190 4.217 -16.826 1.00 90.69 356 LYS A CA 1
ATOM 2835 C C . LYS A 1 356 ? -6.965 4.897 -16.215 1.00 90.69 356 LYS A C 1
ATOM 2837 O O . LYS A 1 356 ? -7.080 6.026 -15.737 1.00 90.69 356 LYS A O 1
ATOM 2842 N N . GLU A 1 357 ? -5.848 4.182 -16.152 1.00 89.19 357 GLU A N 1
ATOM 2843 C CA . GLU A 1 357 ? -4.591 4.578 -15.522 1.00 89.19 357 GLU A CA 1
ATOM 2844 C C . GLU A 1 357 ? -4.745 5.143 -14.094 1.00 89.19 357 GLU A C 1
ATOM 2846 O O . GLU A 1 357 ? -4.085 6.107 -13.689 1.00 89.19 357 GLU A O 1
ATOM 2851 N N . ARG A 1 358 ? -5.644 4.560 -13.290 1.00 92.12 358 ARG A N 1
ATOM 2852 C CA . ARG A 1 358 ? -5.974 5.088 -11.955 1.00 92.12 358 ARG A CA 1
ATOM 2853 C C . ARG A 1 358 ? -6.328 4.014 -10.942 1.00 92.12 358 ARG A C 1
ATOM 2855 O O . ARG A 1 358 ? -6.760 2.926 -11.302 1.00 92.12 358 ARG A O 1
ATOM 2862 N N . MET A 1 359 ? -6.233 4.356 -9.659 1.00 94.44 359 MET A N 1
ATOM 2863 C CA . MET A 1 359 ? -6.726 3.477 -8.597 1.00 94.44 359 MET A CA 1
ATOM 2864 C C . MET A 1 359 ? -8.252 3.355 -8.632 1.00 94.44 359 MET A C 1
ATOM 2866 O O . MET A 1 359 ? -8.975 4.327 -8.863 1.00 94.44 359 MET A O 1
ATOM 2870 N N . MET A 1 360 ? -8.741 2.146 -8.380 1.00 94.88 360 MET A N 1
ATOM 2871 C CA . MET A 1 360 ? -10.153 1.830 -8.236 1.00 94.88 360 MET A CA 1
ATOM 2872 C C . MET A 1 360 ? -10.599 2.070 -6.799 1.00 94.88 360 MET A C 1
ATOM 2874 O O . MET A 1 360 ? -10.204 1.368 -5.873 1.00 94.88 360 MET A O 1
ATOM 2878 N N . HIS A 1 361 ? -11.470 3.055 -6.630 1.00 94.81 361 HIS A N 1
ATOM 2879 C CA . HIS A 1 361 ? -12.093 3.397 -5.354 1.00 94.81 361 HIS A CA 1
ATOM 2880 C C . HIS A 1 361 ? -13.441 4.095 -5.595 1.00 94.81 361 HIS A C 1
ATOM 2882 O O . HIS A 1 361 ? -13.757 5.116 -4.983 1.00 94.81 361 HIS A O 1
ATOM 2888 N N . ASP A 1 362 ? -14.224 3.596 -6.556 1.00 94.31 362 ASP A N 1
ATOM 2889 C CA . ASP A 1 362 ? -15.580 4.096 -6.777 1.00 94.31 362 ASP A CA 1
ATOM 2890 C C . ASP A 1 362 ? -16.494 3.764 -5.586 1.00 94.31 362 ASP A C 1
ATOM 2892 O O . ASP A 1 362 ? -16.180 2.913 -4.749 1.00 94.31 362 ASP A O 1
ATOM 2896 N N . GLY A 1 363 ? -17.646 4.436 -5.513 1.00 93.62 363 GLY A N 1
ATOM 2897 C CA . GLY A 1 363 ? -18.552 4.304 -4.374 1.00 93.62 363 GLY A CA 1
ATOM 2898 C C . GLY A 1 363 ? -18.961 2.872 -4.059 1.00 93.62 363 GLY A C 1
ATOM 2899 O O . GLY A 1 363 ? -18.911 2.503 -2.892 1.00 93.62 363 GLY A O 1
ATOM 2900 N N . SER A 1 364 ? -19.236 2.048 -5.075 1.00 94.31 364 SER A N 1
ATOM 2901 C CA . SER A 1 364 ? -19.677 0.667 -4.854 1.00 94.31 364 SER A CA 1
ATOM 2902 C C . SER A 1 364 ? -18.617 -0.171 -4.139 1.00 94.31 364 SER A C 1
ATOM 2904 O O . SER A 1 364 ? -18.939 -0.932 -3.230 1.00 94.31 364 SER A O 1
ATOM 2906 N N . LEU A 1 365 ? -17.342 -0.000 -4.501 1.00 95.56 365 LEU A N 1
ATOM 2907 C CA . LEU A 1 365 ? -16.247 -0.740 -3.884 1.00 95.56 365 LEU A CA 1
ATOM 2908 C C . LEU A 1 365 ? -15.976 -0.252 -2.458 1.00 95.56 365 LEU A C 1
ATOM 2910 O O . LEU A 1 365 ? -15.739 -1.066 -1.569 1.00 95.56 365 LEU A O 1
ATOM 2914 N N . ILE A 1 366 ? -16.057 1.061 -2.216 1.00 97.19 366 ILE A N 1
ATOM 2915 C CA . ILE A 1 366 ? -15.911 1.617 -0.864 1.00 97.19 366 ILE A CA 1
ATOM 2916 C C . ILE A 1 366 ? -17.038 1.139 0.055 1.00 97.19 366 ILE A C 1
ATOM 2918 O O . ILE A 1 366 ? -16.756 0.770 1.194 1.00 97.19 366 ILE A O 1
ATOM 2922 N N . ASP A 1 367 ? -18.278 1.096 -0.432 1.00 95.56 367 ASP A N 1
ATOM 2923 C CA . ASP A 1 367 ? -19.437 0.648 0.346 1.00 95.56 367 ASP A CA 1
ATOM 2924 C C . ASP A 1 367 ? -19.311 -0.838 0.723 1.00 95.56 367 ASP A C 1
ATOM 2926 O O . ASP A 1 367 ? -19.553 -1.216 1.872 1.00 95.56 367 ASP A O 1
ATOM 2930 N N . VAL A 1 368 ? -18.848 -1.677 -0.214 1.00 94.75 368 VAL A N 1
ATOM 2931 C CA . VAL A 1 368 ? -18.544 -3.094 0.047 1.00 94.75 368 VAL A CA 1
ATOM 2932 C C . VAL A 1 368 ? -17.409 -3.236 1.065 1.00 94.75 368 VAL A C 1
ATOM 2934 O O . VAL A 1 368 ? -17.525 -4.003 2.016 1.00 94.75 368 VAL A O 1
ATOM 2937 N N . CYS A 1 369 ? -16.320 -2.477 0.935 1.00 96.44 369 CYS A N 1
ATOM 2938 C CA . CYS A 1 369 ? -15.245 -2.490 1.930 1.00 96.44 369 CYS A CA 1
ATOM 2939 C C . CYS A 1 369 ? -15.742 -2.054 3.312 1.00 96.44 369 CYS A C 1
ATOM 2941 O O . CYS A 1 369 ? -15.378 -2.656 4.321 1.00 96.44 369 CYS A O 1
ATOM 2943 N N . GLN A 1 370 ? -16.582 -1.019 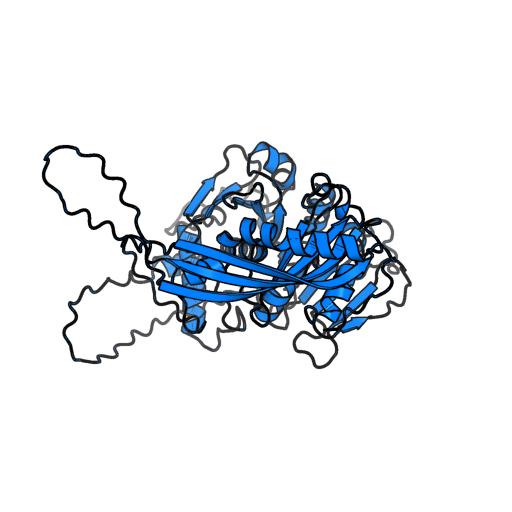3.368 1.00 96.06 370 GLN A N 1
ATOM 2944 C CA . GLN A 1 370 ? -17.137 -0.502 4.609 1.00 96.06 370 GLN A CA 1
ATOM 2945 C C . GLN A 1 370 ? -18.024 -1.532 5.312 1.00 96.06 370 GLN A C 1
ATOM 2947 O O . GLN A 1 370 ? -17.899 -1.687 6.528 1.00 96.06 370 GLN A O 1
ATOM 2952 N N . SER A 1 371 ? -18.894 -2.242 4.584 1.00 94.44 371 SER A N 1
ATOM 2953 C CA . SER A 1 371 ? -19.766 -3.264 5.182 1.00 94.44 371 SER A CA 1
ATOM 2954 C C . SER A 1 371 ? -18.974 -4.432 5.777 1.00 94.44 371 SER A C 1
ATOM 2956 O O . SER A 1 371 ? -19.451 -5.109 6.685 1.00 94.44 371 SER A O 1
ATOM 2958 N N . ARG A 1 372 ? -17.738 -4.631 5.307 1.00 95.06 372 ARG A N 1
ATOM 2959 C CA . ARG A 1 372 ? -16.797 -5.640 5.800 1.00 95.06 372 ARG A CA 1
ATOM 2960 C C . ARG A 1 372 ? -15.891 -5.148 6.924 1.00 95.06 372 ARG A C 1
ATOM 2962 O O . ARG A 1 372 ? -15.096 -5.938 7.423 1.00 95.06 372 ARG A O 1
ATOM 2969 N N . LEU A 1 373 ? -15.993 -3.895 7.368 1.00 95.62 373 LEU A N 1
ATOM 2970 C CA . LEU A 1 373 ? -15.226 -3.423 8.520 1.00 95.62 373 LEU A CA 1
ATOM 2971 C C . LEU A 1 373 ? -15.862 -3.866 9.838 1.00 95.62 373 LEU A C 1
ATOM 2973 O O . LEU A 1 373 ? -17.043 -3.648 10.106 1.00 95.62 373 LEU A O 1
ATOM 2977 N N . SER A 1 374 ? -15.029 -4.406 10.723 1.00 94.19 374 SER A N 1
ATOM 2978 C CA . SER A 1 374 ? -15.366 -4.545 12.134 1.00 94.19 374 SER A CA 1
ATOM 2979 C C . SER A 1 374 ? -15.626 -3.162 12.754 1.00 94.19 374 SER A C 1
ATOM 2981 O O . SER A 1 374 ? -15.056 -2.161 12.310 1.00 94.19 374 SER A O 1
ATOM 2983 N N . PRO A 1 375 ? -16.449 -3.063 13.814 1.00 92.75 375 PRO A N 1
ATOM 2984 C CA . PRO A 1 375 ? -16.666 -1.801 14.514 1.00 92.75 375 PRO A CA 1
ATOM 2985 C C . PRO A 1 375 ? -15.350 -1.165 14.969 1.00 92.75 375 PRO A C 1
ATOM 2987 O O . PRO A 1 375 ? -14.533 -1.801 15.637 1.00 92.75 375 PRO A O 1
ATOM 2990 N N . GLY A 1 376 ? -15.154 0.101 14.607 1.00 92.62 376 GLY A N 1
ATOM 2991 C CA . GLY A 1 376 ? -13.907 0.820 14.856 1.00 92.62 376 GLY A CA 1
ATOM 2992 C C . GLY A 1 376 ? -12.726 0.409 13.968 1.00 92.62 376 GLY A C 1
ATOM 2993 O O . GLY A 1 376 ? -11.619 0.867 14.238 1.00 92.62 376 GLY A O 1
ATOM 2994 N N . GLY A 1 377 ? -12.937 -0.435 12.952 1.00 95.69 377 GLY A N 1
ATOM 2995 C CA . GLY A 1 377 ? -11.959 -0.807 11.927 1.00 95.69 377 GLY A CA 1
ATOM 2996 C C . GLY A 1 377 ? -11.575 0.352 11.001 1.00 95.69 377 GLY A C 1
ATOM 2997 O O . GLY A 1 377 ? -12.152 1.441 11.076 1.00 95.69 377 GLY A O 1
ATOM 2998 N N . ALA A 1 378 ? -10.599 0.123 10.122 1.00 97.75 378 ALA A N 1
ATOM 2999 C CA . ALA A 1 378 ? -10.141 1.119 9.154 1.00 97.75 378 ALA A CA 1
ATOM 3000 C C . ALA A 1 378 ? -10.059 0.571 7.727 1.00 97.75 378 ALA A C 1
ATOM 3002 O O . ALA A 1 378 ? -9.541 -0.520 7.502 1.00 97.75 378 ALA A O 1
ATOM 3003 N N . LEU A 1 379 ? -10.500 1.378 6.766 1.00 98.56 379 LEU A N 1
ATOM 3004 C CA . LEU A 1 379 ? -10.227 1.206 5.342 1.00 98.56 379 LEU A CA 1
ATOM 3005 C C . LEU A 1 379 ? -9.107 2.173 4.936 1.00 98.56 379 LEU A C 1
ATOM 3007 O O . LEU A 1 379 ? -9.224 3.376 5.153 1.00 98.56 379 LEU A O 1
ATOM 3011 N N . ILE A 1 380 ? -8.028 1.646 4.365 1.00 98.62 380 ILE A N 1
ATOM 3012 C CA . ILE A 1 380 ? -6.839 2.365 3.914 1.00 98.62 380 ILE A CA 1
ATOM 3013 C C . ILE A 1 380 ? -6.797 2.278 2.394 1.00 98.62 380 ILE A C 1
ATOM 3015 O O . ILE A 1 380 ? -6.632 1.197 1.842 1.00 98.62 380 ILE A O 1
ATOM 3019 N N . VAL A 1 381 ? -6.934 3.411 1.721 1.00 98.38 381 VAL A N 1
ATOM 3020 C CA . VAL A 1 381 ? -7.063 3.493 0.266 1.00 98.38 381 VAL A CA 1
ATOM 3021 C C . VAL A 1 381 ? -5.865 4.227 -0.310 1.00 98.38 381 VAL A C 1
ATOM 3023 O O . VAL A 1 381 ? -5.543 5.333 0.133 1.00 98.38 381 VAL A O 1
ATOM 3026 N N . ASN A 1 382 ? -5.231 3.631 -1.312 1.00 97.00 382 ASN A N 1
ATOM 3027 C CA . ASN A 1 382 ? -4.358 4.351 -2.226 1.00 97.00 382 ASN A CA 1
ATOM 3028 C C . ASN A 1 382 ? -5.238 5.008 -3.297 1.00 97.00 382 ASN A C 1
ATOM 3030 O O . ASN A 1 382 ? -5.908 4.316 -4.061 1.00 97.00 382 ASN A O 1
ATOM 3034 N N . ALA A 1 383 ? -5.312 6.340 -3.306 1.00 96.31 383 ALA A N 1
ATOM 3035 C CA . ALA A 1 383 ? -6.250 7.078 -4.145 1.00 96.31 383 ALA A CA 1
ATOM 3036 C C . ALA A 1 383 ? -5.530 8.084 -5.045 1.00 96.31 383 ALA A C 1
ATOM 3038 O O . ALA A 1 383 ? -4.771 8.925 -4.564 1.00 96.31 383 ALA A O 1
ATOM 3039 N N . HIS A 1 384 ? -5.814 8.060 -6.349 1.00 93.62 384 HIS A N 1
ATOM 3040 C CA . HIS A 1 384 ? -5.293 9.036 -7.318 1.00 93.62 384 HIS A CA 1
ATOM 3041 C C . HIS A 1 384 ? -6.132 10.320 -7.296 1.00 93.62 384 HIS A C 1
ATOM 3043 O O . HIS A 1 384 ? -6.752 10.699 -8.289 1.00 93.62 384 HIS A O 1
ATOM 3049 N N . ILE A 1 385 ? -6.199 10.968 -6.131 1.00 94.12 385 ILE A N 1
ATOM 3050 C CA . ILE A 1 385 ? -6.931 12.219 -5.945 1.00 94.12 385 ILE A CA 1
ATOM 3051 C C . ILE A 1 385 ? -6.105 13.264 -5.195 1.00 94.12 385 ILE A C 1
ATOM 3053 O O . ILE A 1 385 ? -5.345 12.969 -4.265 1.00 94.12 385 ILE A O 1
ATOM 3057 N N . LEU A 1 386 ? -6.340 14.529 -5.542 1.00 94.75 386 LEU A N 1
ATOM 3058 C CA . LEU A 1 386 ? -5.970 15.652 -4.692 1.00 94.75 386 LEU A CA 1
ATOM 3059 C C . LEU A 1 386 ? -7.026 15.819 -3.588 1.00 94.75 386 LEU A C 1
ATOM 3061 O O . LEU A 1 386 ? -8.221 15.762 -3.883 1.00 94.75 386 LEU A O 1
ATOM 3065 N N . PRO A 1 387 ? -6.628 16.075 -2.329 1.00 95.38 387 PRO A N 1
ATOM 3066 C CA . PRO A 1 387 ? -7.545 16.099 -1.191 1.00 95.38 387 PRO A CA 1
ATOM 3067 C C . PRO A 1 387 ? -8.306 17.431 -1.095 1.00 95.38 387 PRO A C 1
ATOM 3069 O O . PRO A 1 387 ? -8.145 18.196 -0.139 1.00 95.38 387 PRO A O 1
ATOM 3072 N N . THR A 1 388 ? -9.107 17.734 -2.114 1.00 96.06 388 THR A N 1
ATOM 3073 C CA . THR A 1 388 ? -10.092 18.821 -2.090 1.00 96.06 388 THR A CA 1
ATOM 3074 C C . THR A 1 388 ? -11.341 18.359 -1.345 1.00 96.06 388 THR A C 1
ATOM 3076 O O . THR A 1 388 ? -11.611 17.162 -1.248 1.00 96.06 388 THR A O 1
ATOM 3079 N N . ARG A 1 389 ? -12.110 19.294 -0.779 1.00 96.25 389 ARG A N 1
ATOM 3080 C CA . ARG A 1 389 ? -13.321 18.941 -0.025 1.00 96.25 389 ARG A CA 1
ATOM 3081 C C . ARG A 1 389 ? -14.319 18.216 -0.925 1.00 96.25 389 ARG A C 1
ATOM 3083 O O . ARG A 1 389 ? -14.880 17.215 -0.512 1.00 96.25 389 ARG A O 1
ATOM 3090 N N . GLU A 1 390 ? -14.497 18.711 -2.142 1.00 96.25 390 GLU A N 1
ATOM 3091 C CA . GLU A 1 390 ? -15.448 18.209 -3.129 1.00 96.25 390 GLU A CA 1
ATOM 3092 C C . GLU A 1 390 ? -15.099 16.774 -3.545 1.00 96.25 390 GLU A C 1
ATOM 3094 O O . GLU A 1 390 ? -15.954 15.896 -3.451 1.00 96.25 390 GLU A O 1
ATOM 3099 N N . ALA A 1 391 ? -13.831 16.511 -3.890 1.00 95.50 391 ALA A N 1
ATOM 3100 C CA . ALA A 1 391 ? -13.380 15.166 -4.254 1.00 95.50 391 ALA A CA 1
ATOM 3101 C C . ALA A 1 391 ? -13.512 14.175 -3.086 1.00 95.50 391 ALA A C 1
ATOM 3103 O O . ALA A 1 391 ? -13.904 13.025 -3.275 1.00 95.50 391 ALA A O 1
ATOM 3104 N N . LEU A 1 392 ? -13.211 14.618 -1.859 1.00 97.00 392 LEU A N 1
ATOM 3105 C CA . LEU A 1 392 ? -13.376 13.781 -0.672 1.00 97.00 392 LEU A CA 1
ATOM 3106 C C . LEU A 1 392 ? -14.854 13.518 -0.360 1.00 97.00 392 LEU A C 1
ATOM 3108 O O . LEU A 1 392 ? -15.193 12.405 0.035 1.00 97.00 392 LEU A O 1
ATOM 3112 N N . GLU A 1 393 ? -15.734 14.504 -0.527 1.00 95.31 393 GLU A N 1
ATOM 3113 C CA . GLU A 1 393 ? -17.172 14.359 -0.270 1.00 95.31 393 GLU A CA 1
ATOM 3114 C C . GLU A 1 393 ? -17.815 13.358 -1.233 1.00 95.31 393 GLU A C 1
ATOM 3116 O O . GLU A 1 393 ? -18.552 12.465 -0.803 1.00 95.31 393 GLU A O 1
ATOM 3121 N N . GLU A 1 394 ? -17.465 13.459 -2.515 1.00 93.81 394 GLU A N 1
ATOM 3122 C CA . GLU A 1 394 ? -17.913 12.548 -3.566 1.00 93.81 394 GLU A CA 1
ATOM 3123 C C . GLU A 1 394 ? -17.492 11.097 -3.287 1.00 93.81 394 GLU A C 1
ATOM 3125 O O . GLU A 1 394 ? -18.266 10.166 -3.528 1.00 93.81 394 GLU A O 1
ATOM 3130 N N . GLN A 1 395 ? -16.290 10.880 -2.742 1.00 93.75 395 GLN A N 1
ATOM 3131 C CA . GLN A 1 395 ? -15.668 9.549 -2.686 1.00 93.75 395 GLN A CA 1
ATOM 3132 C C . GLN A 1 395 ? -15.593 8.903 -1.297 1.00 93.75 395 GLN A C 1
ATOM 3134 O O . GLN A 1 395 ? -15.538 7.679 -1.207 1.00 93.75 395 GLN A O 1
ATOM 3139 N N . PHE A 1 396 ? -15.650 9.675 -0.210 1.00 97.25 396 PHE A N 1
ATOM 3140 C CA . PHE A 1 396 ? -15.422 9.142 1.137 1.00 97.25 396 PHE A CA 1
ATOM 3141 C C . PHE A 1 396 ? -16.349 9.719 2.210 1.00 97.25 396 PHE A C 1
ATOM 3143 O O . PHE A 1 396 ? -16.937 8.951 2.968 1.00 97.25 396 PHE A O 1
ATOM 3150 N N . LEU A 1 397 ? -16.496 11.045 2.307 1.00 96.00 397 LEU A N 1
ATOM 3151 C CA . LEU A 1 397 ? -17.093 11.672 3.503 1.00 96.00 397 LEU A CA 1
ATOM 3152 C C . LEU A 1 397 ? -18.581 11.329 3.678 1.00 96.00 397 LEU A C 1
ATOM 3154 O O . LEU A 1 397 ? -19.031 11.020 4.782 1.00 96.00 397 LEU A O 1
ATOM 3158 N N . SER A 1 398 ? -19.318 11.278 2.569 1.00 94.62 398 SER A N 1
ATOM 3159 C CA . SER A 1 398 ? -20.751 10.966 2.530 1.00 94.62 398 SER A CA 1
ATOM 3160 C C . SER A 1 398 ? -21.093 9.501 2.844 1.00 94.62 398 SER A C 1
ATOM 3162 O O . SER A 1 398 ? -22.264 9.171 3.019 1.00 94.62 398 SER A O 1
ATOM 3164 N N . ARG A 1 399 ? -20.094 8.617 2.982 1.00 95.56 399 ARG A N 1
ATOM 3165 C CA . ARG A 1 399 ? -20.296 7.168 3.175 1.00 95.56 399 ARG A CA 1
ATOM 3166 C C . ARG A 1 399 ? -20.442 6.756 4.636 1.00 95.56 399 ARG A C 1
ATOM 3168 O O . ARG A 1 399 ? -20.360 5.590 4.969 1.00 95.56 399 ARG A O 1
ATOM 3175 N N . GLY A 1 400 ? -20.657 7.688 5.562 1.00 94.50 400 GLY A N 1
ATOM 3176 C CA . GLY A 1 400 ? -21.018 7.340 6.944 1.00 94.50 400 GLY A CA 1
ATOM 3177 C C . GLY A 1 400 ? -19.866 6.844 7.832 1.00 94.50 400 GLY A C 1
ATOM 3178 O O . GLY A 1 400 ? -20.114 6.355 8.940 1.00 94.50 400 GLY A O 1
ATOM 3179 N N . PHE A 1 401 ? -18.612 7.017 7.408 1.00 96.69 401 PHE A N 1
ATOM 3180 C CA . PHE A 1 401 ? -17.450 6.832 8.279 1.00 96.69 401 PHE A CA 1
ATOM 3181 C C . PHE A 1 401 ? -17.494 7.787 9.485 1.00 96.69 401 PHE A C 1
ATOM 3183 O O . PHE A 1 401 ? -18.082 8.869 9.441 1.00 96.69 401 PHE A O 1
ATOM 3190 N N . ALA A 1 402 ? -16.877 7.385 10.597 1.00 95.50 402 ALA A N 1
ATOM 3191 C CA . ALA A 1 402 ? -16.749 8.234 11.780 1.00 95.50 402 ALA A CA 1
ATOM 3192 C C . ALA A 1 402 ? -15.773 9.394 11.530 1.00 95.50 402 ALA A C 1
ATOM 3194 O O . ALA A 1 402 ? -15.968 10.511 12.015 1.00 95.50 402 ALA A O 1
ATOM 3195 N N . SER A 1 403 ? -14.703 9.115 10.787 1.00 97.25 403 SER A N 1
ATOM 3196 C CA . SER A 1 403 ? -13.663 10.080 10.461 1.00 97.25 403 SER A CA 1
ATOM 3197 C C . SER A 1 403 ? -12.885 9.654 9.217 1.00 97.25 403 SER A C 1
ATOM 3199 O O . SER A 1 403 ? -12.736 8.459 8.962 1.00 97.25 403 SER A O 1
ATOM 3201 N N . VAL A 1 404 ? -12.368 10.633 8.471 1.00 98.25 404 VAL A N 1
ATOM 3202 C CA . VAL A 1 404 ? -11.537 10.425 7.279 1.00 98.25 404 VAL A CA 1
ATOM 3203 C C . VAL A 1 404 ? -10.226 11.201 7.422 1.00 98.25 404 VAL A C 1
ATOM 3205 O O . VAL A 1 404 ? -10.208 12.418 7.591 1.00 98.25 404 VAL A O 1
ATOM 3208 N N . GLN A 1 405 ? -9.097 10.505 7.378 1.00 98.44 405 GLN A N 1
ATOM 3209 C CA . GLN A 1 405 ? -7.765 11.099 7.492 1.00 98.44 405 GLN A CA 1
ATOM 3210 C C . GLN A 1 405 ? -7.034 10.928 6.168 1.00 98.44 405 GLN A C 1
ATOM 3212 O O . GLN A 1 405 ? -6.932 9.817 5.667 1.00 98.44 405 GLN A O 1
ATOM 3217 N N . VAL A 1 406 ? -6.522 12.012 5.595 1.00 98.19 406 VAL A N 1
ATOM 3218 C CA . VAL A 1 406 ? -5.944 11.984 4.247 1.00 98.19 406 VAL A CA 1
ATOM 3219 C C . VAL A 1 406 ? -4.506 12.456 4.285 1.00 98.19 406 VAL A C 1
ATOM 3221 O O . VAL A 1 406 ? -4.257 13.599 4.649 1.00 98.19 406 VAL A O 1
ATOM 3224 N N . LEU A 1 407 ? -3.558 11.612 3.901 1.00 97.44 407 LEU A N 1
ATOM 3225 C CA . LEU A 1 407 ? -2.174 12.008 3.680 1.00 97.44 407 LEU A CA 1
ATOM 3226 C C . LEU A 1 407 ? -1.994 12.410 2.221 1.00 97.44 407 LEU A C 1
ATOM 3228 O O . LEU A 1 407 ? -2.114 11.572 1.330 1.00 97.44 407 LEU A O 1
ATOM 3232 N N . ARG A 1 408 ? -1.651 13.678 1.986 1.00 94.81 408 ARG A N 1
ATOM 3233 C CA . ARG A 1 408 ? -1.219 14.140 0.666 1.00 94.81 408 ARG A CA 1
ATOM 3234 C C . ARG A 1 408 ? 0.222 13.701 0.436 1.00 94.81 408 ARG A C 1
ATOM 3236 O O . ARG A 1 408 ? 1.100 14.154 1.174 1.00 94.81 408 ARG A O 1
ATOM 3243 N N . VAL A 1 409 ? 0.458 12.885 -0.589 1.00 88.50 409 VAL A N 1
ATOM 3244 C CA . VAL A 1 409 ? 1.817 12.540 -1.015 1.00 88.50 409 VAL A CA 1
ATOM 3245 C C . VAL A 1 409 ? 2.358 13.695 -1.857 1.00 88.50 409 VAL A C 1
ATOM 3247 O O . VAL A 1 409 ? 1.736 14.115 -2.834 1.00 88.50 409 VAL A O 1
ATOM 3250 N N . ALA A 1 410 ? 3.469 14.291 -1.438 1.00 81.19 410 ALA A N 1
ATOM 3251 C CA . ALA A 1 410 ? 4.051 15.436 -2.123 1.00 81.19 410 ALA A CA 1
ATOM 3252 C C . ALA A 1 410 ? 4.543 15.060 -3.533 1.00 81.19 410 ALA A C 1
ATOM 3254 O O . ALA A 1 410 ? 4.878 13.913 -3.823 1.00 81.19 410 ALA A O 1
ATOM 3255 N N . GLY A 1 411 ? 4.477 16.028 -4.453 1.00 79.50 411 GLY A N 1
ATOM 3256 C CA . GLY A 1 411 ? 4.830 15.835 -5.866 1.00 79.50 411 GLY A CA 1
ATOM 3257 C C . GLY A 1 411 ? 3.883 14.941 -6.678 1.00 79.50 411 GLY A C 1
ATOM 3258 O O . GLY A 1 411 ? 4.006 14.904 -7.896 1.00 79.50 411 GLY A O 1
ATOM 3259 N N . CYS A 1 412 ? 2.916 14.270 -6.044 1.00 82.25 412 CYS A N 1
ATOM 3260 C CA . CYS A 1 412 ? 2.021 13.320 -6.697 1.00 82.25 412 CYS A CA 1
ATOM 3261 C C . CYS A 1 412 ? 0.563 13.805 -6.668 1.00 82.25 412 CYS A C 1
ATOM 3263 O O . CYS A 1 412 ? 0.140 14.539 -5.772 1.00 82.25 412 CYS A O 1
ATOM 3265 N N . VAL A 1 413 ? -0.241 13.329 -7.621 1.00 87.12 413 VAL A N 1
ATOM 3266 C CA . VAL A 1 413 ? -1.716 13.441 -7.586 1.00 87.12 413 VAL A CA 1
ATOM 3267 C C . VAL A 1 413 ? -2.359 12.352 -6.722 1.00 87.12 413 VAL A C 1
ATOM 3269 O O . VAL A 1 413 ? -3.561 12.130 -6.792 1.00 87.12 413 VAL A O 1
ATOM 3272 N N . GLN A 1 414 ? -1.552 11.661 -5.920 1.00 90.00 414 GLN A N 1
ATOM 3273 C CA . GLN A 1 414 ? -1.971 10.543 -5.095 1.00 90.00 414 GLN A CA 1
ATOM 3274 C C . GLN A 1 414 ? -2.054 10.938 -3.620 1.00 90.00 414 GLN A C 1
ATOM 3276 O O . GLN A 1 414 ? -1.276 11.754 -3.115 1.00 90.00 414 GLN A O 1
ATOM 3281 N N . SER A 1 415 ? -2.993 10.319 -2.918 1.00 95.69 415 SER A N 1
ATOM 3282 C CA . SER A 1 415 ? -3.209 10.478 -1.489 1.00 95.69 415 SER A CA 1
ATOM 3283 C C . SER A 1 415 ? -3.466 9.119 -0.850 1.00 95.69 415 SER A C 1
ATOM 3285 O O . SER A 1 415 ? -4.099 8.253 -1.449 1.00 95.69 415 SER A O 1
ATOM 3287 N N . ILE A 1 416 ? -3.037 8.957 0.401 1.00 97.62 416 ILE A N 1
ATOM 3288 C CA . ILE A 1 416 ? -3.460 7.821 1.223 1.00 97.62 416 ILE A CA 1
ATOM 3289 C C . ILE A 1 416 ? -4.644 8.267 2.071 1.00 97.62 416 ILE A C 1
ATOM 3291 O O . ILE A 1 416 ? -4.514 9.176 2.894 1.00 97.62 416 ILE A O 1
ATOM 3295 N N . VAL A 1 417 ? -5.798 7.638 1.877 1.00 98.38 417 VAL A N 1
ATOM 3296 C CA . VAL A 1 417 ? -7.033 7.949 2.604 1.00 98.38 417 VAL A CA 1
ATOM 3297 C C . VAL A 1 417 ? -7.296 6.854 3.630 1.00 98.38 417 VAL A C 1
ATOM 3299 O O . VAL A 1 417 ? -7.329 5.679 3.292 1.00 98.38 417 VAL A O 1
ATOM 3302 N N . VAL A 1 418 ? -7.489 7.229 4.891 1.00 98.62 418 VAL A N 1
ATOM 3303 C CA . VAL A 1 418 ? -7.836 6.320 5.987 1.00 98.62 418 VAL A CA 1
ATOM 3304 C C . VAL A 1 418 ? -9.233 6.663 6.488 1.00 98.62 418 VAL A C 1
ATOM 3306 O O . VAL A 1 418 ? -9.440 7.698 7.126 1.00 98.62 418 VAL A O 1
ATOM 3309 N N . CYS A 1 419 ? -10.189 5.787 6.207 1.00 98.56 419 CYS A N 1
ATOM 3310 C CA . CYS A 1 419 ? -11.584 5.897 6.608 1.00 98.56 419 CYS A CA 1
ATOM 3311 C C . CYS A 1 419 ? -11.842 5.025 7.841 1.00 98.56 419 CYS A C 1
ATOM 3313 O O . CYS A 1 419 ? -11.634 3.814 7.808 1.00 98.56 419 CYS A O 1
ATOM 3315 N N . LEU A 1 420 ? -12.294 5.632 8.937 1.00 97.62 420 LEU A N 1
ATOM 3316 C CA . LEU A 1 420 ? -12.491 4.958 10.221 1.00 97.62 420 LEU A CA 1
ATOM 3317 C C . LEU A 1 420 ? -13.964 4.610 10.431 1.00 97.62 420 LEU A C 1
ATOM 3319 O O . LEU A 1 420 ? -14.832 5.486 10.386 1.00 97.62 420 LEU A O 1
ATOM 3323 N N . ALA A 1 421 ? -14.255 3.336 10.685 1.00 96.00 421 ALA A N 1
ATOM 3324 C CA . ALA A 1 421 ? -15.600 2.865 10.987 1.00 96.00 421 ALA A CA 1
ATOM 3325 C C . ALA A 1 421 ? -16.071 3.346 12.370 1.00 96.00 421 ALA A C 1
ATOM 3327 O O . ALA A 1 421 ? -15.278 3.595 13.283 1.00 96.00 421 ALA A O 1
ATOM 3328 N N . ARG A 1 422 ? -17.393 3.461 12.538 1.00 93.12 422 ARG A N 1
ATOM 3329 C CA . ARG A 1 422 ? -18.014 3.784 13.831 1.00 93.12 422 ARG A CA 1
ATOM 3330 C C . ARG A 1 422 ? -17.861 2.617 14.808 1.00 93.12 422 ARG A C 1
ATOM 3332 O O . ARG A 1 422 ? -17.858 1.452 14.413 1.00 93.12 422 ARG A O 1
ATOM 3339 N N . ASP A 1 423 ? -17.782 2.929 16.097 1.00 87.69 423 ASP A N 1
ATOM 3340 C CA . ASP A 1 423 ? -17.848 1.914 17.150 1.00 87.69 423 ASP A CA 1
ATOM 3341 C C . ASP A 1 423 ? -19.306 1.521 17.416 1.00 87.69 423 ASP A C 1
ATOM 3343 O O . ASP A 1 423 ? -20.188 2.382 17.419 1.00 87.69 423 ASP A O 1
ATOM 3347 N N . LYS A 1 424 ? -19.557 0.255 17.777 1.00 80.69 424 LYS A N 1
ATOM 3348 C CA . LYS A 1 424 ? -20.886 -0.207 18.230 1.00 80.69 424 LYS A CA 1
ATOM 3349 C C . LYS A 1 424 ? -21.435 0.638 19.390 1.00 80.69 424 LYS A C 1
ATOM 3351 O O . LYS A 1 424 ? -22.620 0.948 19.415 1.00 80.69 424 LYS A O 1
ATOM 3356 N N . ALA A 1 425 ? -20.572 1.053 20.321 1.00 64.31 425 ALA A N 1
ATOM 3357 C CA . ALA A 1 425 ? -20.957 1.860 21.482 1.00 64.31 425 ALA A CA 1
ATOM 3358 C C . ALA A 1 425 ? -21.449 3.273 21.109 1.00 64.31 425 ALA A C 1
ATOM 3360 O O . ALA A 1 425 ? -22.266 3.844 21.825 1.00 64.31 425 ALA A O 1
ATOM 3361 N N . SER A 1 426 ? -21.003 3.811 19.967 1.00 57.72 426 SER A N 1
ATOM 3362 C CA . SER A 1 426 ? -21.371 5.156 19.500 1.00 57.72 426 SER A CA 1
ATOM 3363 C C . SER A 1 426 ? -22.763 5.242 18.860 1.00 57.72 426 SER A C 1
ATOM 3365 O O . SER A 1 426 ? -23.203 6.327 18.501 1.00 57.72 426 SER A O 1
ATOM 3367 N N . ALA A 1 427 ? -23.471 4.114 18.724 1.00 55.69 427 ALA A N 1
ATOM 3368 C CA . ALA A 1 427 ? -24.847 4.079 18.227 1.00 55.69 427 ALA A CA 1
ATOM 3369 C C . ALA A 1 427 ? -25.900 4.432 19.300 1.00 55.69 427 ALA A C 1
ATOM 3371 O O . ALA A 1 427 ? -27.089 4.496 18.987 1.00 55.69 427 ALA A O 1
ATOM 3372 N N . ARG A 1 428 ? -25.495 4.659 20.561 1.00 57.19 428 ARG A N 1
ATOM 3373 C CA . ARG A 1 428 ? -26.403 5.182 21.593 1.00 57.19 428 ARG A CA 1
ATOM 3374 C C . ARG A 1 428 ? -26.782 6.624 21.262 1.00 57.19 428 ARG A C 1
ATOM 3376 O O . ARG A 1 428 ? -25.957 7.397 20.784 1.00 57.19 428 ARG A O 1
ATOM 3383 N N . SER A 1 429 ? -28.059 6.950 21.447 1.00 56.34 429 SER A N 1
ATOM 3384 C CA . SER A 1 429 ? -28.650 8.168 20.895 1.00 56.34 429 SER A CA 1
ATOM 3385 C C . SER A 1 429 ? -27.932 9.442 21.385 1.00 56.34 429 SER A C 1
ATOM 3387 O O . SER A 1 429 ? -27.620 9.546 22.573 1.00 56.34 429 SER A O 1
ATOM 3389 N N . PRO A 1 430 ? -27.726 10.451 20.516 1.00 56.72 430 PRO A N 1
ATOM 3390 C CA . PRO A 1 430 ? -27.052 11.709 20.867 1.00 56.72 430 PRO A CA 1
ATOM 3391 C C . PRO A 1 430 ? -27.768 12.549 21.947 1.00 56.72 430 PRO A C 1
ATOM 3393 O O . PRO A 1 430 ? -27.263 13.600 22.343 1.00 56.72 430 PRO A O 1
ATOM 3396 N N . ASN A 1 431 ? -28.931 12.107 22.438 1.00 58.41 431 ASN A N 1
ATOM 3397 C CA . ASN A 1 431 ? -29.695 12.797 23.474 1.00 58.41 431 ASN A CA 1
ATOM 3398 C C . ASN A 1 431 ? -29.220 12.497 24.908 1.00 58.41 431 ASN A C 1
ATOM 3400 O O . ASN A 1 431 ? -29.504 13.301 25.792 1.00 58.41 431 ASN A O 1
ATOM 3404 N N . GLU A 1 432 ? -28.462 11.423 25.158 1.00 56.81 432 GLU A N 1
ATOM 3405 C CA . GLU A 1 432 ? -28.002 11.082 26.522 1.00 56.81 432 GLU A CA 1
ATOM 3406 C C . GLU A 1 432 ? -26.676 11.760 26.921 1.00 56.81 432 GLU A C 1
ATOM 3408 O O . GLU A 1 432 ? -26.375 11.912 28.102 1.00 56.81 432 GLU A O 1
ATOM 3413 N N . GLU A 1 433 ? -25.882 12.246 25.963 1.00 54.62 433 GLU A N 1
ATOM 3414 C CA . GLU A 1 433 ? -24.521 12.743 26.236 1.00 54.62 433 GLU A CA 1
ATOM 3415 C C . GLU A 1 433 ? -24.466 14.182 26.793 1.00 54.62 433 GLU A C 1
ATOM 3417 O O . GLU A 1 433 ? -23.409 14.660 27.216 1.00 54.62 433 GLU A O 1
ATOM 3422 N N . LYS A 1 434 ? -25.596 14.905 26.818 1.00 55.97 434 LYS A N 1
ATOM 3423 C CA . LYS A 1 434 ? -25.640 16.307 27.272 1.00 55.97 434 LYS A CA 1
ATOM 3424 C C . LYS A 1 434 ? -25.832 16.486 28.784 1.00 55.97 434 LYS A C 1
ATOM 3426 O O . LYS A 1 434 ? -25.561 17.586 29.263 1.00 55.97 434 LYS A O 1
ATOM 3431 N N . SER A 1 435 ? -26.245 15.469 29.551 1.00 54.72 435 SER A N 1
ATOM 3432 C CA . SER A 1 435 ? -26.624 15.676 30.963 1.00 54.72 435 SER A CA 1
ATOM 3433 C C . SER A 1 435 ? -25.498 15.522 31.995 1.00 54.72 435 SER A C 1
ATOM 3435 O O . SER A 1 435 ? -25.641 16.045 33.093 1.00 54.72 435 SER A O 1
ATOM 3437 N N . ASN A 1 436 ? -24.360 14.890 31.677 1.00 52.44 436 ASN A N 1
ATOM 3438 C CA . ASN A 1 436 ? -23.379 14.481 32.707 1.00 52.44 436 ASN A CA 1
ATOM 3439 C C . ASN A 1 436 ? -22.064 15.290 32.746 1.00 52.44 436 ASN A C 1
ATOM 3441 O O . ASN A 1 436 ? -21.059 14.823 33.271 1.00 52.44 436 ASN A O 1
ATOM 3445 N N . LYS A 1 437 ? -22.029 16.520 32.214 1.00 53.22 437 LYS A N 1
ATOM 3446 C CA . LYS A 1 437 ? -20.790 17.335 32.134 1.00 53.22 437 LYS A CA 1
ATOM 3447 C C . LYS A 1 437 ? -20.471 18.218 33.349 1.00 53.22 437 LYS A C 1
ATOM 3449 O O . LYS A 1 437 ? -19.587 19.070 33.261 1.00 53.22 437 LYS A O 1
ATOM 3454 N N . ARG A 1 438 ? -21.148 18.046 34.481 1.00 53.00 438 ARG A N 1
ATOM 3455 C CA . ARG A 1 438 ? -20.885 18.830 35.695 1.00 53.00 438 ARG A CA 1
ATOM 3456 C C . ARG A 1 438 ? -20.527 17.902 36.843 1.00 53.00 438 ARG A C 1
ATOM 3458 O O . ARG A 1 438 ? -21.424 17.446 37.524 1.00 53.00 438 ARG A O 1
ATOM 3465 N N . GLU A 1 439 ? -19.234 17.621 36.994 1.00 51.03 439 GLU A N 1
ATOM 3466 C CA . GLU A 1 439 ? -18.487 17.642 38.267 1.00 51.03 439 GLU A CA 1
ATOM 3467 C C . GLU A 1 439 ? -17.109 16.967 38.097 1.00 51.03 439 GLU A C 1
ATOM 3469 O O . GLU A 1 439 ? -17.003 15.827 37.664 1.00 51.03 439 GLU A O 1
ATOM 3474 N N . GLY A 1 440 ? -16.032 17.695 38.425 1.00 47.94 440 GLY A N 1
ATOM 3475 C CA . GLY A 1 440 ? -14.770 17.095 38.884 1.00 47.94 440 GLY A CA 1
ATOM 3476 C C . GLY A 1 440 ? -13.746 16.570 37.862 1.00 47.94 440 GLY A C 1
ATOM 3477 O O . GLY A 1 440 ? -13.421 15.393 37.860 1.00 47.94 440 GLY A O 1
ATOM 3478 N N . GLY A 1 441 ? -13.091 17.462 37.108 1.00 52.41 441 GLY A N 1
ATOM 3479 C CA . GLY A 1 441 ? -11.617 17.488 37.134 1.00 52.41 441 GLY A CA 1
ATOM 3480 C C . GLY A 1 441 ? -10.782 16.472 36.336 1.00 52.41 441 GLY A C 1
ATOM 3481 O O . GLY A 1 441 ? -9.729 16.092 36.826 1.00 52.41 441 GLY A O 1
ATOM 3482 N N . GLN A 1 442 ? -11.136 16.110 35.101 1.00 57.75 442 GLN A N 1
ATOM 3483 C CA . GLN A 1 442 ? -10.157 15.708 34.068 1.00 57.75 442 GLN A CA 1
ATOM 3484 C C . GLN A 1 442 ? -10.811 15.827 32.683 1.00 57.75 442 GLN A C 1
ATOM 3486 O O . GLN A 1 442 ? -11.743 15.099 32.359 1.00 57.75 442 GLN A O 1
ATOM 3491 N N . GLN A 1 443 ? -10.362 16.781 31.857 1.00 56.78 443 GLN A N 1
ATOM 3492 C CA . GLN A 1 443 ? -10.846 16.910 30.477 1.00 56.78 443 GLN A CA 1
ATOM 3493 C C . GLN A 1 443 ? -10.377 15.694 29.666 1.00 56.78 443 GLN A C 1
ATOM 3495 O O . GLN A 1 443 ? -9.226 15.655 29.220 1.00 56.78 443 GLN A O 1
ATOM 3500 N N . GLN A 1 444 ? -11.262 14.708 29.491 1.00 62.19 444 GLN A N 1
ATOM 3501 C CA . GLN A 1 444 ? -11.079 13.631 28.520 1.00 62.19 444 GLN A CA 1
ATOM 3502 C C . GLN A 1 444 ? -10.831 14.248 27.140 1.00 62.19 444 GLN A C 1
ATOM 3504 O O . GLN A 1 444 ? -11.537 15.168 26.716 1.00 62.19 444 GLN A O 1
ATOM 3509 N N . ILE A 1 445 ? -9.785 13.780 26.459 1.00 68.31 445 ILE A N 1
ATOM 3510 C CA . ILE A 1 445 ? -9.514 14.188 25.082 1.00 68.31 445 ILE A CA 1
ATOM 3511 C C . ILE A 1 445 ? -10.568 13.498 24.232 1.00 68.31 445 ILE A C 1
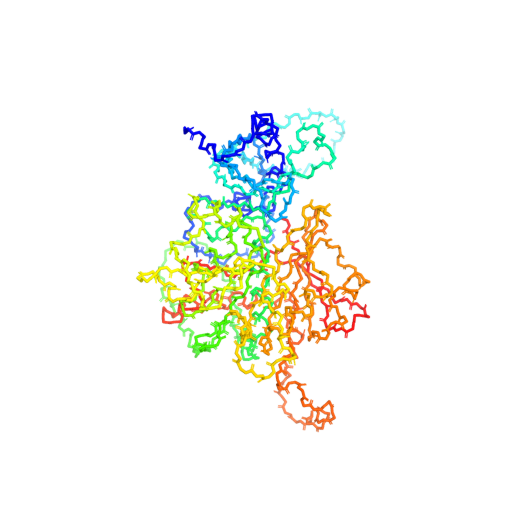ATOM 3513 O O . ILE A 1 445 ? -10.576 12.272 24.158 1.00 68.31 445 ILE A O 1
ATOM 3517 N N . GLY A 1 446 ? -11.431 14.263 23.563 1.00 79.31 446 GLY A N 1
ATOM 3518 C CA . GLY A 1 446 ? -12.353 13.672 22.604 1.00 79.31 446 GLY A CA 1
ATOM 3519 C C . GLY A 1 446 ? -11.565 12.835 21.597 1.00 79.31 446 GLY A C 1
ATOM 3520 O O . GLY A 1 446 ? -10.522 13.267 21.107 1.00 79.31 446 GLY A O 1
ATOM 3521 N N . ARG A 1 447 ? -12.033 11.626 21.271 1.00 83.62 447 ARG A N 1
ATOM 3522 C CA . ARG A 1 447 ? -11.304 10.707 20.376 1.00 83.62 447 ARG A CA 1
ATOM 3523 C C . ARG A 1 447 ? -10.878 11.368 19.056 1.00 83.62 447 ARG A C 1
ATOM 3525 O O . ARG A 1 447 ? -9.797 11.105 18.540 1.00 83.62 447 ARG A O 1
ATOM 3532 N N . LEU A 1 448 ? -11.704 12.279 18.551 1.00 85.75 448 LEU A N 1
ATOM 3533 C CA . LEU A 1 448 ? -11.465 13.059 17.338 1.00 85.75 448 LEU A CA 1
ATOM 3534 C C . LEU A 1 448 ? -10.358 14.122 17.477 1.00 85.75 448 LEU A C 1
ATOM 3536 O O . LEU A 1 448 ? -9.711 14.471 16.489 1.00 85.75 448 LEU A O 1
ATOM 3540 N N . ASP A 1 449 ? -10.076 14.597 18.690 1.00 87.81 449 ASP A N 1
ATOM 3541 C CA . ASP A 1 449 ? -9.011 15.570 18.976 1.00 87.81 449 ASP A CA 1
ATOM 3542 C C . ASP A 1 449 ? -7.615 14.920 18.994 1.00 87.81 449 ASP A C 1
ATOM 3544 O O . ASP A 1 449 ? -6.578 15.590 19.071 1.00 87.81 449 ASP A O 1
ATOM 3548 N N . ARG A 1 450 ? -7.558 13.588 18.890 1.00 91.75 450 ARG A N 1
ATOM 3549 C CA . ARG A 1 450 ? -6.305 12.828 18.845 1.00 91.75 450 ARG A CA 1
ATOM 3550 C C . ARG A 1 450 ? -5.582 12.965 17.510 1.00 91.75 450 ARG A C 1
ATOM 3552 O O . ARG A 1 450 ? -4.367 12.793 17.465 1.00 91.75 450 ARG A O 1
ATOM 3559 N N . PHE A 1 451 ? -6.281 13.339 16.442 1.00 95.19 451 PHE A N 1
ATOM 3560 C CA . PHE A 1 451 ? -5.717 13.477 15.101 1.00 95.19 451 PHE A CA 1
ATOM 3561 C C . PHE A 1 451 ? -4.895 14.764 14.949 1.00 95.19 451 PHE A C 1
ATOM 3563 O O . PHE A 1 451 ? -5.289 15.721 14.291 1.00 95.19 451 PHE A O 1
ATOM 3570 N N . CYS A 1 452 ? -3.719 14.803 15.574 1.00 95.00 452 CYS A N 1
ATOM 3571 C CA . CYS A 1 452 ? -2.724 15.842 15.336 1.00 95.00 452 CYS A CA 1
ATOM 3572 C C . CYS A 1 452 ? -1.301 15.274 15.363 1.00 95.00 452 CYS A C 1
ATOM 3574 O O . CYS A 1 452 ? -1.031 14.250 15.991 1.00 95.00 452 CYS A O 1
ATOM 3576 N N . VAL A 1 453 ? -0.364 15.983 14.726 1.00 94.31 453 VAL A N 1
ATOM 3577 C CA . VAL A 1 453 ? 1.047 15.565 14.607 1.00 94.31 453 VAL A CA 1
ATOM 3578 C C . VAL A 1 453 ? 1.691 15.306 15.973 1.00 94.31 453 VAL A C 1
ATOM 3580 O O . VAL A 1 453 ? 2.479 14.376 16.126 1.00 94.31 453 VAL A O 1
ATOM 3583 N N . ARG A 1 454 ? 1.341 16.099 16.995 1.00 92.88 454 ARG A N 1
ATOM 3584 C CA . ARG A 1 454 ? 1.867 15.921 18.355 1.00 92.88 454 ARG A CA 1
ATOM 3585 C C . ARG A 1 454 ? 1.472 14.564 18.937 1.00 92.88 454 ARG A C 1
ATOM 3587 O O . ARG A 1 454 ? 2.339 13.850 19.427 1.00 92.88 454 ARG A O 1
ATOM 3594 N N . HIS A 1 455 ? 0.188 14.220 18.879 1.00 93.69 455 HIS A N 1
ATOM 3595 C CA . HIS A 1 455 ? -0.316 12.949 19.394 1.00 93.69 455 HIS A CA 1
ATOM 3596 C C . HIS A 1 455 ? 0.203 11.765 18.577 1.00 93.69 455 HIS A C 1
ATOM 3598 O O . HIS A 1 455 ? 0.638 10.788 19.172 1.00 93.69 455 HIS A O 1
ATOM 3604 N N . ALA A 1 456 ? 0.264 11.892 17.248 1.00 94.31 456 ALA A N 1
ATOM 3605 C CA . ALA A 1 456 ? 0.845 10.882 16.365 1.00 94.31 456 ALA A CA 1
ATOM 3606 C C . ALA A 1 456 ? 2.296 10.540 16.753 1.00 94.31 456 ALA A C 1
ATOM 3608 O O . ALA A 1 456 ? 2.629 9.382 16.986 1.00 94.31 456 ALA A O 1
ATOM 3609 N N . ARG A 1 457 ? 3.148 11.561 16.923 1.00 92.38 457 ARG A N 1
ATOM 3610 C CA . ARG A 1 457 ? 4.551 11.388 17.341 1.00 92.38 457 ARG A CA 1
ATOM 3611 C C . ARG A 1 457 ? 4.693 10.798 18.732 1.00 92.38 457 ARG A C 1
ATOM 3613 O O . ARG A 1 457 ? 5.546 9.941 18.948 1.00 92.38 457 ARG A O 1
ATOM 3620 N N . HIS A 1 458 ? 3.879 11.263 19.674 1.00 90.50 458 HIS A N 1
ATOM 3621 C CA . HIS A 1 458 ? 3.915 10.731 21.026 1.00 90.50 458 HIS A CA 1
ATOM 3622 C C . HIS A 1 458 ? 3.480 9.265 21.070 1.00 90.50 458 HIS A C 1
ATOM 3624 O O . HIS A 1 458 ? 4.131 8.478 21.744 1.00 90.50 458 HIS A O 1
ATOM 3630 N N . LEU A 1 459 ? 2.431 8.897 20.331 1.00 90.56 459 LEU A N 1
ATOM 3631 C CA . LEU A 1 459 ? 1.959 7.520 20.259 1.00 90.56 459 LEU A CA 1
ATOM 3632 C C . LEU A 1 459 ? 2.989 6.607 19.587 1.00 90.56 459 LEU A C 1
ATOM 3634 O O . LEU A 1 459 ? 3.305 5.557 20.133 1.00 90.56 459 LEU A O 1
ATOM 3638 N N . ALA A 1 460 ? 3.572 7.028 18.461 1.00 90.19 460 ALA A N 1
ATOM 3639 C CA . ALA A 1 460 ? 4.653 6.292 17.806 1.00 90.19 460 ALA A CA 1
ATOM 3640 C C . ALA A 1 460 ? 5.844 6.074 18.757 1.00 90.19 460 ALA A C 1
ATOM 3642 O O . ALA A 1 460 ? 6.324 4.954 18.910 1.00 90.19 460 ALA A O 1
ATOM 3643 N N . SER A 1 461 ? 6.264 7.124 19.474 1.00 87.69 461 SER A N 1
ATOM 3644 C CA . SER A 1 461 ? 7.322 7.020 20.488 1.00 87.69 461 SER A CA 1
ATOM 3645 C C . SER A 1 461 ? 6.931 6.064 21.614 1.00 87.69 461 SER A C 1
ATOM 3647 O O . SER A 1 461 ? 7.737 5.235 22.014 1.00 87.69 461 SER A O 1
ATOM 3649 N N . TYR A 1 462 ? 5.696 6.152 22.112 1.00 85.44 462 TYR A N 1
ATOM 3650 C CA . TYR A 1 462 ? 5.186 5.277 23.165 1.00 85.44 462 TYR A CA 1
ATOM 3651 C C . TYR A 1 462 ? 5.221 3.803 22.741 1.00 85.44 462 TYR A C 1
ATOM 3653 O O . TYR A 1 462 ? 5.757 2.983 23.480 1.00 85.44 462 TYR A O 1
ATOM 3661 N N . ILE A 1 463 ? 4.745 3.482 21.531 1.00 83.25 463 ILE A N 1
ATOM 3662 C CA . ILE A 1 463 ? 4.798 2.127 20.958 1.00 83.25 463 ILE A CA 1
ATOM 3663 C C . ILE A 1 463 ? 6.251 1.632 20.880 1.00 83.25 463 ILE A C 1
ATOM 3665 O O . ILE A 1 463 ? 6.547 0.514 21.301 1.00 83.25 463 ILE A O 1
ATOM 3669 N N . GLN A 1 464 ? 7.175 2.477 20.412 1.00 82.00 464 GLN A N 1
ATOM 3670 C CA . GLN A 1 464 ? 8.599 2.135 20.336 1.00 82.00 464 GLN A CA 1
ATOM 3671 C C . GLN A 1 464 ? 9.220 1.903 21.724 1.00 82.00 464 GLN A C 1
ATOM 3673 O O . GLN A 1 464 ? 9.947 0.931 21.918 1.00 82.00 464 GLN A O 1
ATOM 3678 N N . TYR A 1 465 ? 8.937 2.754 22.714 1.00 80.31 465 TYR A N 1
ATOM 3679 C CA . TYR A 1 465 ? 9.472 2.595 24.071 1.00 80.31 465 TYR A CA 1
ATOM 3680 C C . TYR A 1 465 ? 8.904 1.369 24.783 1.00 80.31 465 TYR A C 1
ATOM 3682 O O . TYR A 1 465 ? 9.670 0.634 25.402 1.00 80.31 465 TYR A O 1
ATOM 3690 N N . ALA A 1 466 ? 7.598 1.119 24.665 1.00 72.12 466 ALA A N 1
ATOM 3691 C CA . ALA A 1 466 ? 6.963 -0.061 25.246 1.00 72.12 466 ALA A CA 1
ATOM 3692 C C . ALA A 1 466 ? 7.613 -1.350 24.723 1.00 72.12 466 ALA A C 1
ATOM 3694 O O . ALA A 1 466 ? 7.942 -2.233 25.509 1.00 72.12 466 ALA A O 1
ATOM 3695 N N . SER A 1 467 ? 7.914 -1.404 23.419 1.00 68.31 467 SER A N 1
ATOM 3696 C CA . SER A 1 467 ? 8.612 -2.546 22.815 1.00 68.31 467 SER A CA 1
ATOM 3697 C C . SER A 1 467 ? 10.051 -2.745 23.315 1.00 68.31 467 SER A C 1
ATOM 3699 O O . SER A 1 467 ? 10.607 -3.824 23.167 1.00 68.31 467 SER A O 1
ATOM 3701 N N . ARG A 1 468 ? 10.680 -1.724 23.911 1.00 72.06 468 ARG A N 1
ATOM 3702 C CA . ARG A 1 468 ? 12.031 -1.833 24.490 1.00 72.06 468 ARG A CA 1
ATOM 3703 C C . ARG A 1 468 ? 12.017 -2.217 25.964 1.00 72.06 468 ARG A C 1
ATOM 3705 O O . ARG A 1 468 ? 12.958 -2.853 26.423 1.00 72.06 468 ARG A O 1
ATOM 3712 N N . ALA A 1 469 ? 11.008 -1.761 26.703 1.00 67.00 469 ALA A N 1
ATOM 3713 C CA . ALA A 1 469 ? 10.971 -1.870 28.158 1.00 67.00 469 ALA A CA 1
ATOM 3714 C C . ALA A 1 469 ? 10.572 -3.268 28.651 1.00 67.00 469 ALA A C 1
ATOM 3716 O O . ALA A 1 469 ? 11.046 -3.686 29.702 1.00 67.00 469 ALA A O 1
ATOM 3717 N N . ASP A 1 470 ? 9.734 -3.988 27.903 1.00 65.06 470 ASP A N 1
ATOM 3718 C CA . ASP A 1 470 ? 9.284 -5.327 28.279 1.00 65.06 470 ASP A CA 1
ATOM 3719 C C . ASP A 1 470 ? 9.370 -6.292 27.078 1.00 65.06 470 ASP A C 1
ATOM 3721 O O . ASP A 1 470 ? 8.533 -6.234 26.172 1.00 65.06 470 ASP A O 1
ATOM 3725 N N . PRO A 1 471 ? 10.355 -7.213 27.067 1.00 62.25 471 PRO A N 1
ATOM 3726 C CA . PRO A 1 471 ? 10.462 -8.270 26.063 1.00 62.25 471 PRO A CA 1
ATOM 3727 C C . PRO A 1 471 ? 9.218 -9.171 25.967 1.00 62.25 471 PRO A C 1
ATOM 3729 O O . PRO A 1 471 ? 8.998 -9.796 24.931 1.00 62.25 471 PRO A O 1
ATOM 3732 N N . GLY A 1 472 ? 8.390 -9.243 27.016 1.00 58.09 472 GLY A N 1
ATOM 3733 C CA . GLY A 1 472 ? 7.095 -9.927 27.018 1.00 58.09 472 GLY A CA 1
ATOM 3734 C C . GLY A 1 472 ? 5.995 -9.151 26.283 1.00 58.09 472 GLY A C 1
ATOM 3735 O O . GLY A 1 472 ? 5.148 -9.763 25.628 1.00 58.09 472 GLY A O 1
ATOM 3736 N N . MET A 1 473 ? 6.058 -7.813 26.291 1.00 54.00 473 MET A N 1
ATOM 3737 C CA . MET A 1 473 ? 5.204 -6.920 25.490 1.00 54.00 473 MET A CA 1
ATOM 3738 C C . MET A 1 473 ? 5.620 -6.829 24.009 1.00 54.00 473 MET A C 1
ATOM 3740 O O . MET A 1 473 ? 4.868 -6.266 23.208 1.00 54.00 473 MET A O 1
ATOM 3744 N N . CYS A 1 474 ? 6.751 -7.424 23.598 1.00 49.12 474 CYS A N 1
ATOM 3745 C CA . CYS A 1 474 ? 7.266 -7.460 22.212 1.00 49.12 474 CYS A CA 1
ATOM 3746 C C . CYS A 1 474 ? 6.397 -8.216 21.182 1.00 49.12 474 CYS A C 1
ATOM 3748 O O . CYS A 1 474 ? 6.910 -8.710 20.180 1.00 49.12 474 CYS A O 1
ATOM 3750 N N . ARG A 1 475 ? 5.080 -8.319 21.371 1.00 55.41 475 ARG A N 1
ATOM 3751 C CA . ARG A 1 475 ? 4.181 -8.955 20.397 1.00 55.41 475 ARG A CA 1
ATOM 3752 C C . ARG A 1 475 ? 3.317 -7.987 19.601 1.00 55.41 475 ARG A C 1
ATOM 3754 O O . ARG A 1 475 ? 2.532 -8.460 18.795 1.00 55.41 475 ARG A O 1
ATOM 3761 N N . LEU A 1 476 ? 3.441 -6.665 19.766 1.00 61.69 476 LEU A N 1
ATOM 3762 C CA . LEU A 1 476 ? 2.671 -5.743 18.912 1.00 61.69 476 LEU A CA 1
ATOM 3763 C C . LEU A 1 476 ? 3.099 -5.837 17.452 1.00 61.69 476 LEU A C 1
ATOM 3765 O O . LEU A 1 476 ? 2.248 -5.899 16.568 1.00 61.69 476 LEU A O 1
ATOM 3769 N N . PHE A 1 477 ? 4.412 -5.902 17.225 1.00 65.44 477 PHE A N 1
ATOM 3770 C CA . PHE A 1 477 ? 4.972 -6.184 15.919 1.00 65.44 477 PHE A CA 1
ATOM 3771 C C . PHE A 1 477 ? 6.146 -7.154 16.012 1.00 65.44 477 PHE A C 1
ATOM 3773 O O . PHE A 1 477 ? 6.922 -7.141 16.966 1.00 65.44 477 PHE A O 1
ATOM 3780 N N . ARG A 1 478 ? 6.286 -7.992 14.993 1.00 71.81 478 ARG A N 1
ATOM 3781 C CA . ARG A 1 478 ? 7.409 -8.899 14.781 1.00 71.81 478 ARG A CA 1
ATOM 3782 C C . ARG A 1 478 ? 8.537 -8.192 14.009 1.00 71.81 478 ARG A C 1
ATOM 3784 O O . ARG A 1 478 ? 8.343 -7.141 13.406 1.00 71.81 478 ARG A O 1
ATOM 3791 N N . SER A 1 479 ? 9.719 -8.816 14.012 1.00 64.50 479 SER A N 1
ATOM 3792 C CA . SER A 1 479 ? 10.838 -8.571 13.079 1.00 64.50 479 SER A CA 1
ATOM 3793 C C . SER A 1 479 ? 11.453 -7.158 13.037 1.00 64.50 479 SER A C 1
ATOM 3795 O O . SER A 1 479 ? 12.123 -6.804 12.073 1.00 64.50 479 SER A O 1
ATOM 3797 N N . GLY A 1 480 ? 11.316 -6.370 14.108 1.00 73.81 480 GLY A N 1
ATOM 3798 C CA . GLY A 1 480 ? 11.942 -5.043 14.196 1.00 73.81 480 GLY A CA 1
ATOM 3799 C C . GLY A 1 480 ? 11.202 -3.950 13.420 1.00 73.81 480 GLY A C 1
ATOM 3800 O O . GLY A 1 480 ? 11.750 -2.866 13.227 1.00 73.81 480 GLY A O 1
ATOM 3801 N N . PHE A 1 481 ? 9.959 -4.208 12.996 1.00 83.19 481 PHE A N 1
ATOM 3802 C CA . PHE A 1 481 ? 9.095 -3.175 12.434 1.00 83.19 481 PHE A CA 1
ATOM 3803 C C . PHE A 1 481 ? 8.867 -2.056 13.458 1.00 83.19 481 PHE A C 1
ATOM 3805 O O . PHE A 1 481 ? 8.500 -2.305 14.607 1.00 83.19 481 PHE A O 1
ATOM 3812 N N . SER A 1 482 ? 9.070 -0.811 13.028 1.00 83.38 482 SER A N 1
ATOM 3813 C CA . SER A 1 482 ? 8.914 0.368 13.874 1.00 83.38 482 SER A CA 1
ATOM 3814 C C . SER A 1 482 ? 7.957 1.352 13.227 1.00 83.38 482 SER A C 1
ATOM 3816 O O . SER A 1 482 ? 8.197 1.848 12.124 1.00 83.38 482 SER A O 1
ATOM 3818 N N . LEU A 1 483 ? 6.878 1.666 13.937 1.00 85.75 483 LEU A N 1
ATOM 3819 C CA . LEU A 1 483 ? 5.958 2.709 13.521 1.00 85.75 483 LEU A CA 1
ATOM 3820 C C . LEU A 1 483 ? 6.578 4.075 13.835 1.00 85.75 483 LEU A C 1
ATOM 3822 O O . LEU A 1 483 ? 6.837 4.393 14.995 1.00 85.75 483 LEU A O 1
ATOM 3826 N N . ASP A 1 484 ? 6.812 4.881 12.804 1.00 84.75 484 ASP A N 1
ATOM 3827 C CA . ASP A 1 484 ? 7.334 6.243 12.917 1.00 84.75 484 ASP A CA 1
ATOM 3828 C C . ASP A 1 484 ? 6.302 7.278 12.449 1.00 84.75 484 ASP A C 1
ATOM 3830 O O . ASP A 1 484 ? 5.479 7.016 11.572 1.00 84.75 484 ASP A O 1
ATOM 3834 N N . ALA A 1 485 ? 6.380 8.469 13.037 1.00 90.44 485 ALA A N 1
ATOM 3835 C CA . ALA A 1 485 ? 5.556 9.636 12.742 1.00 90.44 485 ALA A CA 1
ATOM 3836 C C . ALA A 1 485 ? 6.394 10.922 12.585 1.00 90.44 485 ALA A C 1
ATOM 3838 O O . ALA A 1 485 ? 5.837 12.024 12.513 1.00 90.44 485 ALA A O 1
ATOM 3839 N N . ASN A 1 486 ? 7.729 10.831 12.584 1.00 87.50 486 ASN A N 1
ATOM 3840 C CA . ASN A 1 486 ? 8.602 11.999 12.453 1.00 87.50 486 ASN A CA 1
ATOM 3841 C C . ASN A 1 486 ? 8.485 12.650 11.073 1.00 87.50 486 ASN A C 1
ATOM 3843 O O . ASN A 1 486 ? 8.518 13.878 10.980 1.00 87.50 486 ASN A O 1
ATOM 3847 N N . TRP A 1 487 ? 8.229 11.840 10.047 1.00 87.19 487 TRP A N 1
ATOM 3848 C CA . TRP A 1 487 ? 7.990 12.269 8.671 1.00 87.19 487 TRP A CA 1
ATOM 3849 C C . TRP A 1 487 ? 6.683 13.065 8.481 1.00 87.19 487 TRP A C 1
ATOM 3851 O O . TRP A 1 487 ? 6.536 13.746 7.472 1.00 87.19 487 TRP A O 1
ATOM 3861 N N . LEU A 1 488 ? 5.755 13.071 9.451 1.00 91.88 488 LEU A N 1
ATOM 3862 C CA . LEU A 1 488 ? 4.552 13.913 9.398 1.00 91.88 488 LEU A CA 1
ATOM 3863 C C . LEU A 1 488 ? 4.875 15.371 9.742 1.00 91.88 488 LEU A C 1
ATOM 3865 O O . LEU A 1 488 ? 5.433 15.666 10.802 1.00 91.88 488 LEU A O 1
ATOM 3869 N N . ARG A 1 489 ? 4.452 16.300 8.883 1.00 91.50 489 ARG A N 1
ATOM 3870 C CA . ARG A 1 489 ? 4.707 17.742 8.994 1.00 91.50 489 ARG A CA 1
ATOM 3871 C C . ARG A 1 489 ? 3.540 18.501 9.607 1.00 91.50 489 ARG A C 1
ATOM 3873 O O . ARG A 1 489 ? 3.722 19.243 10.573 1.00 91.50 489 ARG A O 1
ATOM 3880 N N . SER A 1 490 ? 2.350 18.350 9.034 1.00 94.62 490 SER A N 1
ATOM 3881 C CA . SER A 1 490 ? 1.172 19.138 9.400 1.00 94.62 490 SER A CA 1
ATOM 3882 C C . SER A 1 490 ? -0.093 18.278 9.392 1.00 94.62 490 SER A C 1
ATOM 3884 O O . SER A 1 490 ? -0.114 17.177 8.849 1.00 94.62 490 SER A O 1
ATOM 3886 N N . SER A 1 491 ? -1.139 18.768 10.060 1.00 96.69 491 SER A N 1
ATOM 3887 C CA . SER A 1 491 ? -2.473 18.168 10.044 1.00 96.69 491 SER A CA 1
ATOM 3888 C C . SER A 1 491 ? -3.513 19.270 10.191 1.00 96.69 491 SER A C 1
ATOM 3890 O O . SER A 1 491 ? -3.581 19.920 11.241 1.00 96.69 491 SER A O 1
ATOM 3892 N N . ARG A 1 492 ? -4.330 19.487 9.161 1.00 96.88 492 ARG A N 1
ATOM 3893 C CA . ARG A 1 492 ? -5.347 20.548 9.111 1.00 96.88 492 ARG A CA 1
ATOM 3894 C C . ARG A 1 492 ? -6.746 19.966 8.971 1.00 96.88 492 ARG A C 1
ATOM 3896 O O . ARG A 1 492 ? -6.938 19.015 8.228 1.00 96.88 492 ARG A O 1
ATOM 3903 N N . SER A 1 493 ? -7.715 20.555 9.665 1.00 97.00 493 SER A N 1
ATOM 3904 C CA . SER A 1 493 ? -9.126 20.186 9.508 1.00 97.00 493 SER A CA 1
ATOM 3905 C C . SER A 1 493 ? -9.672 20.675 8.162 1.00 97.00 493 SER A C 1
ATOM 3907 O O . SER A 1 493 ? -9.316 21.771 7.719 1.00 97.00 493 SER A O 1
ATOM 3909 N N . VAL A 1 494 ? -10.542 19.885 7.532 1.00 96.94 494 VAL A N 1
ATOM 3910 C CA . VAL A 1 494 ? -11.285 20.280 6.327 1.00 96.94 494 VAL A CA 1
ATOM 3911 C C . VAL A 1 494 ? -12.599 20.933 6.754 1.00 96.94 494 VAL A C 1
ATOM 3913 O O . VAL A 1 494 ? -13.471 20.288 7.333 1.00 96.94 494 VAL A O 1
ATOM 3916 N N . LYS A 1 495 ? -12.744 22.237 6.496 1.00 96.00 495 LYS A N 1
ATOM 3917 C CA . LYS A 1 495 ? -13.961 22.983 6.846 1.00 96.00 495 LYS A CA 1
ATOM 3918 C C . LYS A 1 495 ? -15.143 22.508 5.998 1.00 96.00 495 LYS A C 1
ATOM 3920 O O . LYS A 1 495 ? -15.005 22.356 4.789 1.00 96.00 495 LYS A O 1
ATOM 3925 N N . GLY A 1 496 ? -16.301 22.329 6.632 1.00 94.69 496 GLY A N 1
ATOM 3926 C CA . GLY A 1 496 ? -17.539 21.946 5.945 1.00 94.69 496 GLY A CA 1
ATOM 3927 C C . GLY A 1 496 ? -17.579 20.499 5.444 1.00 94.69 496 GLY A C 1
ATOM 3928 O O . GLY A 1 496 ? -18.416 20.198 4.602 1.00 94.69 496 GLY A O 1
ATOM 3929 N N . ALA A 1 497 ? -16.677 19.634 5.919 1.00 94.25 497 ALA A N 1
ATOM 3930 C CA . ALA A 1 497 ? -16.740 18.192 5.689 1.00 94.25 497 ALA A CA 1
ATOM 3931 C C . ALA A 1 497 ? -17.903 17.563 6.478 1.00 94.25 497 ALA A C 1
ATOM 3933 O O . ALA A 1 497 ? -18.144 17.954 7.624 1.00 94.25 497 ALA A O 1
ATOM 3934 N N . SER A 1 498 ? -18.584 16.573 5.895 1.00 92.88 498 SER A N 1
ATOM 3935 C CA . SER A 1 498 ? -19.716 15.879 6.535 1.00 92.88 498 SER A CA 1
ATOM 3936 C C . SER A 1 498 ? -19.323 14.995 7.731 1.00 92.88 498 SER A C 1
ATOM 3938 O O . SER A 1 498 ? -20.154 14.724 8.598 1.00 92.88 498 SER A O 1
ATOM 3940 N N . CYS A 1 499 ? -18.048 14.611 7.848 1.00 93.62 499 CYS A N 1
ATOM 3941 C CA . CYS A 1 499 ? -17.478 13.954 9.029 1.00 93.62 499 CYS A CA 1
ATOM 3942 C C . CYS A 1 499 ? -16.142 14.588 9.456 1.00 93.62 499 CYS A C 1
ATOM 3944 O O . CYS A 1 499 ? -15.562 15.409 8.738 1.00 93.62 499 CYS A O 1
ATOM 3946 N N . ASN A 1 500 ? -15.608 14.194 10.623 1.00 95.31 500 ASN A N 1
ATOM 3947 C CA . ASN A 1 500 ? -14.313 14.697 11.088 1.00 95.31 500 ASN A CA 1
ATOM 3948 C C . ASN A 1 500 ? -13.211 14.321 10.097 1.00 95.31 500 ASN A C 1
ATOM 3950 O O . ASN A 1 500 ? -12.862 13.145 9.969 1.00 95.31 500 ASN A O 1
ATOM 3954 N N . THR A 1 501 ? -12.671 15.331 9.422 1.00 97.56 501 THR A N 1
ATOM 3955 C CA . THR A 1 501 ? -11.746 15.123 8.315 1.00 97.56 501 THR A CA 1
ATOM 3956 C C . THR A 1 501 ? -10.510 15.972 8.482 1.00 97.56 501 THR A C 1
ATOM 3958 O O . THR A 1 501 ? -10.614 17.179 8.728 1.00 97.56 501 THR A O 1
ATOM 3961 N N . ARG A 1 502 ? -9.331 15.364 8.323 1.00 98.00 502 ARG A N 1
ATOM 3962 C CA . ARG A 1 502 ? -8.072 16.113 8.308 1.00 98.00 502 ARG A CA 1
ATOM 3963 C C . ARG A 1 502 ? -7.179 15.717 7.150 1.00 98.00 502 ARG A C 1
ATOM 3965 O O . ARG A 1 502 ? -7.056 14.541 6.824 1.00 98.00 502 ARG A O 1
ATOM 3972 N N . VAL A 1 503 ? -6.508 16.719 6.593 1.00 97.75 503 VAL A N 1
ATOM 3973 C CA . VAL A 1 503 ? -5.452 16.549 5.595 1.00 97.75 503 VAL A CA 1
ATOM 3974 C C . VAL A 1 503 ? -4.101 16.686 6.279 1.00 97.75 503 VAL A C 1
ATOM 3976 O O . VAL A 1 503 ? -3.848 17.659 6.995 1.00 97.75 503 VAL A O 1
ATOM 3979 N N . TRP A 1 504 ? -3.250 15.700 6.051 1.00 97.50 504 TRP A N 1
ATOM 3980 C CA . TRP A 1 504 ? -1.905 15.558 6.571 1.00 97.50 504 TRP A CA 1
ATOM 3981 C C . TRP A 1 504 ? -0.899 15.794 5.452 1.00 97.50 504 TRP A C 1
ATOM 3983 O O . TRP A 1 504 ? -1.142 15.457 4.293 1.00 97.50 504 TRP A O 1
ATOM 3993 N N . GLU A 1 505 ? 0.240 16.368 5.814 1.00 93.06 505 GLU A N 1
ATOM 3994 C CA . GLU A 1 505 ? 1.376 16.575 4.915 1.00 93.06 505 GLU A CA 1
ATOM 3995 C C . GLU A 1 505 ? 2.607 15.901 5.512 1.00 93.06 505 GLU A C 1
ATOM 3997 O O . GLU A 1 505 ? 2.742 15.854 6.741 1.00 93.06 505 GLU A O 1
ATOM 4002 N N . HIS A 1 506 ? 3.517 15.435 4.661 1.00 85.25 506 HIS A N 1
ATOM 4003 C CA . HIS A 1 506 ? 4.811 14.904 5.077 1.00 85.25 506 HIS A CA 1
ATOM 4004 C C . HIS A 1 506 ? 5.974 15.822 4.685 1.00 85.25 506 HIS A C 1
ATOM 4006 O O . HIS A 1 506 ? 5.797 16.808 3.965 1.00 85.25 506 HIS A O 1
ATOM 4012 N N . TYR A 1 507 ? 7.146 15.535 5.246 1.00 72.31 507 TYR A N 1
ATOM 4013 C CA . TYR A 1 507 ? 8.424 16.017 4.728 1.00 72.31 507 TYR A CA 1
ATOM 4014 C C . TYR A 1 507 ? 8.846 15.108 3.575 1.00 72.31 507 TYR A C 1
ATOM 4016 O O . TYR A 1 507 ? 8.686 13.890 3.693 1.00 72.31 507 TYR A O 1
ATOM 4024 N N . ASP A 1 508 ? 9.319 15.698 2.480 1.00 58.75 508 ASP A N 1
ATOM 4025 C CA . ASP A 1 508 ? 10.005 14.946 1.427 1.00 58.75 508 ASP A CA 1
ATOM 4026 C C . ASP A 1 508 ? 11.328 14.426 1.959 1.00 58.75 508 ASP A C 1
ATOM 4028 O O . ASP A 1 508 ? 12.048 15.203 2.623 1.00 58.75 508 ASP A O 1
#

Nearest PDB structures (foldseek):
  4wwu-assembly1_C  TM=3.854E-01  e=3.996E-02  Saccharomyces cerevisiae S288C
  6bpn-assembly1_A  TM=2.930E-01  e=8.048E+00  Escherichia coli K-12

Foldseek 3Di:
DPQPDDPDDPLVPLVQVVLQVCVFVVCQLQVCQFLVVVCVQVVVPDDPPPPPDPPPPDPPCPVGWDKHFPDKGKGWRYWAAWDPPPQKIKTKMKMKTKMWTFDRDPPPPPVDDDDDDDDDPPPDDTDTPDIDIFMKIWIFIWGSCCSVPVPPFDRDTQAIDGPPCLLRGTGPLVCLVLVQLLLLLLLQPDLVLVVVLVVPPPPPPPPDPPDDDDPDPPPPQPPDPPPQRPSPDPPLQAEEEEEACGLVSNVSNCCQWAQLSYAYEYEAAIVNRVVVSVVVVSDAAWDWDDDPDPPVAKTKIAHDPPDSNPRRYMYIHHDPLVQLDAPPPPPPPDDAHPCNPHAHLEYEQSDADRVVRFGDQAPSNVLSNLVRHDAFHKYKYWGLADPDLVVCQRGPLVSQFQEKEWEDDPPGSIIIIITTHHHPVVPPDPVPPPPPPDDDDDPRQDSLNCPWLVNSQSSLVVLVVSCVSDVVSVNSTHDSNGNHSPQWDTWAFDPPGNHTYIYTYGDD

Sequence (508 aa):
MTIQRDAADEDCGDLLRAVEERIPCEIRCHFTGMASYRQLRDGNEGESTFVSHPMKRFREFTCEKEVCVESCISHVLSCMACQILKGYCVLWAESLVNVVMYEPFVSRTERRRRGHAKTQTTTTNKEIRGRHQLIFHTLQIVDKAAYKHPLQHSFALQSVCRPGRVLQLECYPYHMIHFGLLIYALWRSPDEVFSAIRNMPRQKKVNTPLEKGACMTETATMSLTPLHFPLLATTEDSSVLILGLGGNVIGNCLDSALPVDVSIDVVEVEPAVFETCQKHGQVPPCSEVRTKKENETTRVWVVRKGRQRHPNYRFIIGDARVVLQEDKTNQKAEGKGPLHDRCYSLVFLDCYDPEKERMMHDGSLIDVCQSRLSPGGALIVNAHILPTREALEEQFLSRGFASVQVLRVAGCVQSIVVCLARDKASARSPNEEKSNKREGGQQQIGRLDRFCVRHARHLASYIQYASRADPGMCRLFRSGFSLDANWLRSSRSVKGASCNTRVWEHYD

InterPro domains:
  IPR029063 S-adenosyl-L-methionine-dependent methyltransferase superfamily [G3DSA:3.40.50.150] (208-455)
  IPR029063 S-adenosyl-L-methionine-dependent methyltransferase superfamily [SSF53335] (227-421)